Protein AF-A0A8H4TWW9-F1 (afdb_monomer_lite)

Structure (mmCIF, N/CA/C/O backbone):
data_AF-A0A8H4TWW9-F1
#
_entry.id   AF-A0A8H4TWW9-F1
#
loop_
_atom_site.group_PDB
_atom_site.id
_atom_site.type_symbol
_atom_site.label_atom_id
_atom_site.label_alt_id
_atom_site.label_comp_id
_atom_site.label_asym_id
_atom_site.label_entity_id
_atom_site.label_seq_id
_atom_site.pdbx_PDB_ins_code
_atom_site.Cartn_x
_atom_site.Cartn_y
_atom_site.Cartn_z
_atom_site.occupancy
_atom_site.B_iso_or_equiv
_atom_site.auth_seq_id
_atom_site.auth_comp_id
_atom_site.auth_asym_id
_atom_site.auth_atom_id
_atom_site.pdbx_PDB_model_num
ATOM 1 N N . MET A 1 1 ? -15.667 65.115 27.773 1.00 37.81 1 MET A N 1
ATOM 2 C CA . MET A 1 1 ? -16.663 64.135 28.260 1.00 37.81 1 MET A CA 1
ATOM 3 C C . MET A 1 1 ? -17.029 63.238 27.092 1.00 37.81 1 MET A C 1
ATOM 5 O O . MET A 1 1 ? -17.475 63.732 26.067 1.00 37.81 1 MET A O 1
ATOM 9 N N . SER A 1 2 ? -16.652 61.969 27.194 1.00 32.53 2 SER A N 1
ATOM 10 C CA . SER A 1 2 ? -16.483 61.002 26.107 1.00 32.53 2 SER A CA 1
ATOM 11 C C . SER A 1 2 ? -17.810 60.476 25.543 1.00 32.53 2 SER A C 1
ATOM 13 O O . SER A 1 2 ? -18.618 59.887 26.257 1.00 32.53 2 SER A O 1
ATOM 15 N N . ASN A 1 3 ? -17.995 60.659 24.232 1.00 39.50 3 ASN A N 1
ATOM 16 C CA . ASN A 1 3 ? -19.036 60.031 23.419 1.00 39.50 3 ASN A CA 1
ATOM 17 C C . ASN A 1 3 ? -18.774 58.519 23.296 1.00 39.50 3 ASN A C 1
ATOM 19 O O . ASN A 1 3 ? -17.893 58.107 22.544 1.00 39.50 3 ASN A O 1
ATOM 23 N N . LEU A 1 4 ? -19.551 57.698 24.005 1.00 44.75 4 LEU A N 1
ATOM 24 C CA . LEU A 1 4 ? -19.655 56.255 23.760 1.00 44.75 4 LEU A CA 1
ATOM 25 C C . LEU A 1 4 ? -20.816 55.971 22.781 1.00 44.75 4 LEU A C 1
ATOM 27 O O . LEU A 1 4 ? -21.868 56.611 22.877 1.00 44.75 4 LEU A O 1
ATOM 31 N N . PRO A 1 5 ? -20.656 55.033 21.830 1.00 41.31 5 PRO A N 1
ATOM 32 C CA . PRO A 1 5 ? -21.636 54.780 20.777 1.00 41.31 5 PRO A CA 1
ATOM 33 C C . PRO A 1 5 ? -22.934 54.176 21.338 1.00 41.31 5 PRO A C 1
ATOM 35 O O . PRO A 1 5 ? -22.912 53.215 22.105 1.00 41.31 5 PRO A O 1
ATOM 38 N N . ARG A 1 6 ? -24.090 54.725 20.928 1.00 48.50 6 ARG A N 1
ATOM 39 C CA . ARG A 1 6 ? -25.425 54.210 21.289 1.00 48.50 6 ARG A CA 1
ATOM 40 C C . ARG A 1 6 ? -25.604 52.770 20.770 1.00 48.50 6 ARG A C 1
ATOM 42 O O . ARG A 1 6 ? -25.535 52.573 19.556 1.00 48.50 6 ARG A O 1
ATOM 49 N N . PRO A 1 7 ? -25.912 51.767 21.614 1.00 51.81 7 PRO A N 1
ATOM 50 C CA . PRO A 1 7 ? -26.214 50.419 21.139 1.00 51.81 7 PRO A CA 1
ATOM 51 C C . PRO A 1 7 ? -27.572 50.389 20.417 1.00 51.81 7 PRO A C 1
ATOM 53 O O . PRO A 1 7 ? -28.636 50.527 21.016 1.00 51.81 7 PRO A O 1
ATOM 56 N N . ALA A 1 8 ? -27.541 50.196 19.098 1.00 57.44 8 ALA A N 1
ATOM 57 C CA . ALA A 1 8 ? -28.697 50.251 18.201 1.00 57.44 8 ALA A CA 1
ATOM 58 C C . ALA A 1 8 ? -29.571 48.976 18.214 1.00 57.44 8 ALA A C 1
ATOM 60 O O . ALA A 1 8 ? -29.912 48.439 17.158 1.00 57.44 8 ALA A O 1
ATOM 61 N N . ARG A 1 9 ? -29.942 48.441 19.387 1.00 70.06 9 ARG A N 1
ATOM 62 C CA . ARG A 1 9 ? -30.823 47.259 19.442 1.00 70.06 9 ARG A CA 1
ATOM 63 C C . ARG A 1 9 ? -31.893 47.335 20.522 1.00 70.06 9 ARG A C 1
ATOM 65 O O . ARG A 1 9 ? -31.628 47.601 21.686 1.00 70.06 9 ARG A O 1
ATOM 72 N N . SER A 1 10 ? -33.119 47.018 20.108 1.00 78.56 10 SER A N 1
ATOM 73 C CA . SER A 1 10 ? -34.258 46.818 21.001 1.00 78.56 10 SER A CA 1
ATOM 74 C C . SER A 1 10 ? -34.029 45.618 21.927 1.00 78.56 10 SER A C 1
ATOM 76 O O . SER A 1 10 ? -33.672 44.544 21.427 1.00 78.56 10 SER A O 1
ATOM 78 N N . CYS A 1 11 ? -34.304 45.762 23.226 1.00 84.50 11 CYS A N 1
ATOM 79 C CA . CYS A 1 11 ? -34.322 44.636 24.165 1.00 84.50 11 CYS A CA 1
ATOM 80 C C . CYS A 1 11 ? -35.403 43.604 23.793 1.00 84.50 11 CYS A C 1
ATOM 82 O O . CYS A 1 11 ? -36.313 43.884 23.000 1.00 84.50 11 CYS A O 1
ATOM 84 N N . ASN A 1 12 ? -35.306 42.405 24.364 1.00 83.69 12 ASN A N 1
ATOM 85 C CA . ASN A 1 12 ? -36.201 41.293 24.053 1.00 83.69 12 ASN A CA 1
ATOM 86 C C . ASN A 1 12 ? -37.667 41.608 24.373 1.00 83.69 12 ASN A C 1
ATOM 88 O O . ASN A 1 12 ? -38.538 41.288 23.566 1.00 83.69 12 ASN A O 1
ATOM 92 N N . GLU A 1 13 ? -37.947 42.301 25.479 1.00 82.81 13 GLU A N 1
ATOM 93 C CA . GLU A 1 13 ? -39.324 42.612 25.880 1.00 82.81 13 GLU A CA 1
ATOM 94 C C . GLU A 1 13 ? -39.973 43.661 24.963 1.00 82.81 13 GLU A C 1
ATOM 96 O O . GLU A 1 13 ? -41.089 43.455 24.478 1.00 82.81 13 GLU A O 1
ATOM 101 N N . CYS A 1 14 ? -39.258 44.739 24.617 1.00 86.06 14 CYS A N 1
ATOM 102 C CA . CYS A 1 14 ? -39.753 45.710 23.637 1.00 86.06 14 CYS A CA 1
ATOM 103 C C . CYS A 1 14 ? -39.922 45.077 22.248 1.00 86.06 14 CYS A C 1
ATOM 105 O O . CYS A 1 14 ? -40.888 45.383 21.553 1.00 86.06 14 CYS A O 1
ATOM 107 N N . ARG A 1 15 ? -39.038 44.148 21.850 1.00 82.56 15 ARG A N 1
ATOM 108 C CA . ARG A 1 15 ? -39.171 43.411 20.583 1.00 82.56 15 ARG A CA 1
ATOM 109 C C . ARG A 1 15 ? -40.388 42.483 20.589 1.00 82.56 15 ARG A C 1
ATOM 111 O O . ARG A 1 15 ? -41.137 42.476 19.617 1.00 82.56 15 ARG A O 1
ATOM 118 N N . ARG A 1 16 ? -40.615 41.748 21.682 1.00 82.00 16 ARG A N 1
ATOM 119 C CA . ARG A 1 16 ? -41.768 40.851 21.865 1.00 82.00 16 ARG A CA 1
ATOM 120 C C . ARG A 1 16 ? -43.089 41.612 21.796 1.00 82.00 16 ARG A C 1
ATOM 122 O O . ARG A 1 16 ? -44.025 41.148 21.153 1.00 82.00 16 ARG A O 1
ATOM 129 N N . ARG A 1 17 ? -43.147 42.801 22.403 1.00 80.69 17 ARG A N 1
ATOM 130 C CA . ARG A 1 17 ? -44.335 43.670 22.389 1.00 80.69 17 ARG A CA 1
ATOM 131 C C . ARG A 1 17 ? -44.429 44.599 21.175 1.00 80.69 17 ARG A C 1
ATOM 133 O O . ARG A 1 17 ? -45.405 45.331 21.068 1.00 80.69 17 ARG A O 1
ATOM 140 N N . LYS A 1 18 ? -43.442 44.575 20.269 1.00 84.56 18 LYS A N 1
ATOM 141 C CA . LYS A 1 18 ? -43.330 45.476 19.104 1.00 84.56 18 LYS A CA 1
ATOM 142 C C . LYS A 1 18 ? -43.376 46.971 19.479 1.00 84.56 18 LYS A C 1
ATOM 144 O O . LYS A 1 18 ? -43.937 47.783 18.752 1.00 84.56 18 LYS A O 1
ATOM 149 N N . LEU A 1 19 ? -42.770 47.337 20.609 1.00 82.75 19 LEU A N 1
ATOM 150 C CA . LEU A 1 19 ? -42.667 48.716 21.095 1.00 82.75 19 LEU A CA 1
ATOM 151 C C . LEU A 1 19 ? -41.287 49.313 20.784 1.00 82.75 19 LEU A C 1
ATOM 153 O O . LEU A 1 19 ? -40.282 48.600 20.700 1.00 82.75 19 LEU A O 1
ATOM 157 N N . ARG A 1 20 ? -41.218 50.644 20.648 1.00 80.25 20 ARG A N 1
ATOM 158 C CA . ARG A 1 20 ? -39.950 51.356 20.433 1.00 80.25 20 ARG A CA 1
ATOM 159 C C . ARG A 1 20 ? -39.098 51.297 21.704 1.00 80.25 20 ARG A C 1
ATOM 161 O O . ARG A 1 20 ? -39.551 51.671 22.780 1.00 80.25 20 ARG A O 1
ATOM 168 N N . CYS A 1 21 ? -37.858 50.838 21.565 1.00 84.94 21 CYS A N 1
ATOM 169 C CA . CYS A 1 21 ? -36.893 50.749 22.657 1.00 84.94 21 CYS A CA 1
ATOM 170 C C . CYS A 1 21 ? -35.901 51.911 22.568 1.00 84.94 21 CYS A C 1
ATOM 172 O O . CYS A 1 21 ? -35.293 52.121 21.522 1.00 84.94 21 CYS A O 1
ATOM 174 N N . ASP A 1 22 ? -35.726 52.631 23.668 1.00 85.12 22 ASP A N 1
ATOM 175 C CA . ASP A 1 22 ? -34.774 53.734 23.839 1.00 85.12 22 ASP A CA 1
ATOM 176 C C . ASP A 1 22 ? -33.351 53.262 24.190 1.00 85.12 22 ASP A C 1
ATOM 178 O O . ASP A 1 22 ? -32.423 54.062 24.164 1.00 85.12 22 ASP A O 1
ATOM 182 N N . ALA A 1 23 ? -33.176 51.963 24.464 1.00 77.81 23 ALA A N 1
ATOM 183 C CA . ALA A 1 23 ? -31.882 51.281 24.620 1.00 77.81 23 ALA A CA 1
ATOM 184 C C . ALA A 1 23 ? -30.936 51.891 25.680 1.00 77.81 23 ALA A C 1
ATOM 186 O O . ALA A 1 23 ? -29.719 51.720 25.599 1.00 77.81 23 ALA A O 1
ATOM 187 N N . GLN A 1 24 ? -31.491 52.570 26.690 1.00 80.62 24 GLN A N 1
ATOM 188 C CA . GLN A 1 24 ? -30.743 53.025 27.863 1.00 80.62 24 GLN A CA 1
ATOM 189 C C . GLN A 1 24 ? -30.264 51.832 28.709 1.00 80.62 24 GLN A C 1
ATOM 191 O O . GLN A 1 24 ? -30.960 50.818 28.812 1.00 80.62 24 GLN A O 1
ATOM 196 N N . GLN A 1 25 ? -29.075 51.954 29.309 1.00 74.75 25 GLN A N 1
ATOM 197 C CA . GLN A 1 25 ? -28.532 50.972 30.254 1.00 74.75 25 GLN A CA 1
ATOM 198 C C . GLN A 1 25 ? -28.697 51.469 31.698 1.00 74.75 25 GLN A C 1
ATOM 200 O O . GLN A 1 25 ? -28.508 52.662 31.934 1.00 74.75 25 GLN A O 1
ATOM 205 N N . PRO A 1 26 ? -29.022 50.591 32.670 1.00 71.06 26 PRO A N 1
ATOM 206 C CA . PRO A 1 26 ? -29.139 49.127 32.568 1.00 71.06 26 PRO A CA 1
ATOM 207 C C . PRO A 1 26 ? -30.509 48.607 32.084 1.00 71.06 26 PRO A C 1
ATOM 209 O O . PRO A 1 26 ? -30.605 47.455 31.669 1.00 71.06 26 PRO A O 1
ATOM 212 N N . LYS A 1 27 ? -31.574 49.421 32.116 1.00 84.88 27 LYS A N 1
ATOM 213 C CA . LYS A 1 27 ? -32.908 49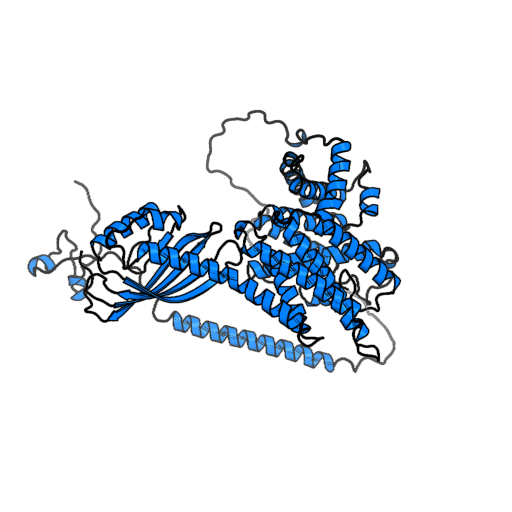.069 31.593 1.00 84.88 27 LYS A CA 1
ATOM 214 C C . LYS A 1 27 ? -33.437 50.198 30.709 1.00 84.88 27 LYS A C 1
ATOM 216 O O . LYS A 1 27 ? -33.241 51.366 31.019 1.00 84.88 27 LYS A O 1
ATOM 221 N N . CYS A 1 28 ? -34.167 49.850 29.651 1.00 88.81 28 CYS A N 1
ATOM 222 C CA . CYS A 1 28 ? -34.851 50.833 28.812 1.00 88.81 28 CYS A CA 1
ATOM 223 C C . CYS A 1 28 ? -36.038 51.470 29.571 1.00 88.81 28 CYS A C 1
ATOM 225 O O . CYS A 1 28 ? -36.635 50.821 30.439 1.00 88.81 28 CYS A O 1
ATOM 227 N N . SER A 1 29 ? -36.433 52.702 29.230 1.00 86.88 29 SER A N 1
ATOM 228 C CA . SER A 1 29 ? -37.456 53.473 29.965 1.00 86.88 29 SER A CA 1
ATOM 229 C C . SER A 1 29 ? -38.801 52.749 30.091 1.00 86.88 29 SER A C 1
ATOM 231 O O . SER A 1 29 ? -39.558 52.957 31.042 1.00 86.88 29 SER A O 1
ATOM 233 N N . PHE A 1 30 ? -39.152 51.911 29.112 1.00 87.31 30 PHE A N 1
ATOM 234 C CA . PHE A 1 30 ? -40.373 51.105 29.167 1.00 87.31 30 PHE A CA 1
ATOM 235 C C . PHE A 1 30 ? -40.245 49.939 30.153 1.00 87.31 30 PHE A C 1
ATOM 237 O O . PHE A 1 30 ? -41.119 49.750 31.001 1.00 87.31 30 PHE A O 1
ATOM 244 N N . CYS A 1 31 ? -39.150 49.179 30.077 1.00 87.38 31 CYS A N 1
ATOM 245 C CA . CYS A 1 31 ? -38.924 48.035 30.960 1.00 87.38 31 CYS A CA 1
ATOM 246 C C . CYS A 1 31 ? -38.692 48.473 32.410 1.00 87.38 31 CYS A C 1
ATOM 248 O O . CYS A 1 31 ? -39.091 47.764 33.327 1.00 87.38 31 CYS A O 1
ATOM 250 N N . GLN A 1 32 ? -38.116 49.659 32.633 1.00 88.88 32 GLN A N 1
ATOM 251 C CA . GLN A 1 32 ? -37.983 50.231 33.971 1.00 88.88 32 GLN A CA 1
ATOM 252 C C . GLN A 1 32 ? -39.350 50.554 34.586 1.00 88.88 32 GLN A C 1
ATOM 254 O O . GLN A 1 32 ? -39.631 50.125 35.700 1.00 88.88 32 GLN A O 1
ATOM 259 N N . ARG A 1 33 ? -40.231 51.246 33.849 1.00 86.88 33 ARG A N 1
ATOM 260 C CA . ARG A 1 33 ? -41.569 51.622 34.345 1.00 86.88 33 ARG A CA 1
ATOM 261 C C . ARG A 1 33 ? -42.488 50.430 34.584 1.00 86.88 33 ARG A C 1
ATOM 263 O O . ARG A 1 33 ? -43.298 50.454 35.497 1.00 86.88 33 ARG A O 1
ATOM 270 N N . THR A 1 34 ? -42.365 49.395 33.763 1.00 85.06 34 THR A N 1
ATOM 271 C CA . THR A 1 34 ? -43.184 48.177 33.874 1.00 85.06 34 THR A CA 1
ATOM 272 C C . THR A 1 34 ? -42.561 47.114 34.778 1.00 85.06 34 THR A C 1
ATOM 274 O O . THR A 1 34 ? -43.113 46.026 34.903 1.00 85.06 34 THR A O 1
ATOM 277 N N . ASN A 1 35 ? -41.409 47.421 35.385 1.00 83.12 35 ASN A N 1
ATOM 278 C CA . ASN A 1 35 ? -40.573 46.498 36.150 1.00 83.12 35 ASN A CA 1
ATOM 279 C C . ASN A 1 35 ? -40.316 45.152 35.437 1.00 83.12 35 ASN A C 1
ATOM 281 O O . ASN A 1 35 ? -40.218 44.101 36.065 1.00 83.12 35 ASN A O 1
ATOM 285 N N . ALA A 1 36 ? -40.207 45.183 34.107 1.00 82.81 36 ALA A N 1
ATOM 286 C CA . ALA A 1 36 ? -39.948 44.008 33.288 1.00 82.81 36 ALA A CA 1
ATOM 287 C C . ALA A 1 36 ? -38.431 43.744 33.151 1.00 82.81 36 ALA A C 1
ATOM 289 O O . ALA A 1 36 ? -37.628 44.691 33.166 1.00 82.81 36 ALA A O 1
ATOM 290 N N . PRO A 1 37 ? -38.004 42.476 32.997 1.00 81.62 37 PRO A N 1
ATOM 291 C CA . PRO A 1 37 ? -36.606 42.140 32.736 1.00 81.62 37 PRO A CA 1
ATOM 292 C C . PRO A 1 37 ? -36.176 42.663 31.355 1.00 81.62 37 PRO A C 1
ATOM 294 O O . PRO A 1 37 ? -36.792 42.365 30.332 1.00 81.62 37 PRO A O 1
ATOM 297 N N . CYS A 1 38 ? -35.120 43.481 31.323 1.00 82.31 38 CYS A N 1
ATOM 298 C CA . CYS A 1 38 ? -34.645 44.166 30.119 1.00 82.31 38 CYS A CA 1
ATOM 299 C C . CYS A 1 38 ? -33.350 43.530 29.602 1.00 82.31 38 CYS A C 1
ATOM 301 O O . CYS A 1 38 ? -32.273 44.102 29.742 1.00 82.31 38 CYS A O 1
ATOM 303 N N . GLU A 1 39 ? -33.452 42.352 28.991 1.00 81.88 39 GLU A N 1
ATOM 304 C CA . GLU A 1 39 ? -32.292 41.647 28.435 1.00 81.88 39 GLU A CA 1
ATOM 305 C C . GLU A 1 39 ? -32.118 41.916 26.935 1.00 81.88 39 GLU A C 1
ATOM 307 O O . GLU A 1 39 ? -33.077 41.890 26.152 1.00 81.88 39 GLU A O 1
ATOM 312 N N . ALA A 1 40 ? -30.876 42.159 26.519 1.00 70.75 40 ALA A N 1
ATOM 313 C CA . ALA A 1 40 ? -30.471 42.207 25.119 1.00 70.75 40 ALA A CA 1
ATOM 314 C C . ALA A 1 40 ? -29.706 40.916 24.784 1.00 70.75 40 ALA A C 1
ATOM 316 O O . ALA A 1 40 ? -28.576 40.742 25.228 1.00 70.75 40 ALA A O 1
ATOM 317 N N . SER A 1 41 ? -30.301 39.996 24.016 1.00 62.12 41 SER A N 1
ATOM 318 C CA . SER A 1 41 ? -29.610 38.743 23.667 1.00 62.12 41 SER A CA 1
ATOM 319 C C . SER A 1 41 ? -28.447 38.965 22.682 1.00 62.12 41 SER A C 1
ATOM 321 O O . SER A 1 41 ? -28.645 39.646 21.663 1.00 62.12 41 SER A O 1
ATOM 323 N N . PRO A 1 42 ? -27.274 38.332 22.898 1.00 54.91 42 PRO A N 1
ATOM 324 C CA . PRO A 1 42 ? -26.260 38.172 21.860 1.00 54.91 42 PRO A CA 1
ATOM 325 C C . PRO A 1 42 ? -26.767 37.218 20.765 1.00 54.91 42 PRO A C 1
ATOM 327 O O . PRO A 1 42 ? -27.598 36.340 20.999 1.00 54.91 42 PRO A O 1
ATOM 330 N N . ALA A 1 43 ? -26.334 37.438 19.524 1.00 52.12 43 ALA A N 1
ATOM 331 C CA . ALA A 1 43 ? -26.858 36.726 18.361 1.00 52.12 43 ALA A CA 1
ATOM 332 C C . ALA A 1 43 ? -26.394 35.256 18.334 1.00 52.12 43 ALA A C 1
ATOM 334 O O . ALA A 1 43 ? -25.254 34.977 17.980 1.00 52.12 43 ALA A O 1
ATOM 335 N N . GLY A 1 44 ? -27.288 34.312 18.639 1.00 51.03 44 GLY A N 1
ATOM 336 C CA . GLY A 1 44 ? -27.085 32.897 18.309 1.00 51.03 44 GLY A CA 1
ATOM 337 C C . GLY A 1 44 ? -27.126 32.671 16.791 1.00 51.03 44 GLY A C 1
ATOM 338 O O . GLY A 1 44 ? -27.971 33.249 16.096 1.00 51.03 44 GLY A O 1
ATOM 339 N N . LYS A 1 45 ? -26.208 31.848 16.263 1.00 47.03 45 LYS A N 1
ATOM 340 C CA . LYS A 1 45 ? -26.161 31.453 14.844 1.00 47.03 45 LYS A CA 1
ATOM 341 C C . LYS A 1 45 ? -27.460 30.715 14.489 1.00 47.03 45 LYS A C 1
ATOM 343 O O . LYS A 1 45 ? -27.781 29.690 15.079 1.00 47.03 45 LYS A O 1
ATOM 348 N N . ARG A 1 46 ? -28.238 31.266 13.553 1.00 47.69 46 ARG A N 1
ATOM 349 C CA . ARG A 1 46 ? -29.478 30.646 13.060 1.00 47.69 46 ARG A CA 1
ATOM 350 C C . ARG A 1 46 ? -29.121 29.370 12.293 1.00 47.69 46 ARG A C 1
ATOM 352 O O . ARG A 1 46 ? -28.236 29.420 11.444 1.00 47.69 46 ARG A O 1
ATOM 359 N N . GLY A 1 47 ? -29.830 28.273 12.559 1.00 57.56 47 GLY A N 1
ATOM 360 C CA . GLY A 1 47 ? -29.755 27.064 11.735 1.00 57.56 47 GLY A CA 1
ATOM 361 C C . GLY A 1 47 ? -30.101 27.339 10.259 1.00 57.56 47 GLY A C 1
ATOM 362 O O . GLY A 1 47 ? -30.624 28.417 9.940 1.00 57.56 47 GLY A O 1
ATOM 363 N N . PRO A 1 48 ? -29.808 26.391 9.347 1.00 53.88 48 PRO A N 1
ATOM 364 C CA . PRO A 1 48 ? -29.986 26.580 7.909 1.00 53.88 48 PRO A CA 1
ATOM 365 C C . PRO A 1 48 ? -31.412 27.030 7.573 1.00 53.88 48 PRO A C 1
ATOM 367 O O . PRO A 1 48 ? -32.389 26.535 8.140 1.00 53.88 48 PRO A O 1
ATOM 370 N N . LYS A 1 49 ? -31.544 28.002 6.660 1.00 60.69 49 LYS A N 1
ATOM 371 C CA . LYS A 1 49 ? -32.845 28.579 6.289 1.00 60.69 49 LYS A CA 1
ATOM 372 C C . LYS A 1 49 ? -33.802 27.475 5.811 1.00 60.69 49 LYS A C 1
ATOM 374 O O . LYS A 1 49 ? -33.426 26.645 4.980 1.00 60.69 49 LYS A O 1
ATOM 379 N N . ARG A 1 50 ? -35.055 27.506 6.293 1.00 50.75 50 ARG A N 1
ATOM 380 C CA . ARG A 1 50 ? -36.162 26.691 5.754 1.00 50.75 50 ARG A CA 1
ATOM 381 C C . ARG A 1 50 ? -36.179 26.845 4.229 1.00 50.75 50 ARG A C 1
ATOM 383 O O . ARG A 1 50 ? -36.310 27.961 3.737 1.00 50.75 50 ARG A O 1
ATOM 390 N N . GLY A 1 51 ? -35.985 25.738 3.515 1.00 63.25 51 GLY A N 1
ATOM 391 C CA . GLY A 1 51 ? -35.862 25.697 2.054 1.00 63.25 51 GLY A CA 1
ATOM 392 C C . GLY A 1 51 ? -34.537 25.121 1.547 1.00 63.25 51 GLY A C 1
ATOM 393 O O . GLY A 1 51 ? -34.509 24.612 0.434 1.00 63.25 51 GLY A O 1
ATOM 394 N N . HIS A 1 52 ? -33.469 25.101 2.357 1.00 71.31 52 HIS A N 1
ATOM 395 C CA . HIS A 1 52 ? -32.183 24.522 1.937 1.00 71.31 52 HIS A CA 1
ATOM 396 C C . HIS A 1 52 ? -32.279 23.015 1.650 1.00 71.31 52 HIS A C 1
ATOM 398 O O . HIS A 1 52 ? -31.722 22.540 0.669 1.00 71.31 52 HIS A O 1
ATOM 404 N N . LEU A 1 53 ? -33.071 22.284 2.443 1.00 70.12 53 LEU A N 1
ATOM 405 C CA . LEU A 1 53 ? -33.349 20.867 2.194 1.00 70.12 53 LEU A CA 1
ATOM 406 C C . LEU A 1 53 ? -34.115 20.641 0.883 1.00 70.12 53 LEU A C 1
ATOM 408 O O . LEU A 1 53 ? -33.814 19.695 0.167 1.00 70.12 53 LEU A O 1
ATOM 412 N N . ASN A 1 54 ? -35.050 21.528 0.529 1.00 73.56 54 ASN A N 1
ATOM 413 C CA . ASN A 1 54 ? -35.780 21.426 -0.739 1.00 73.56 54 ASN A CA 1
ATOM 414 C C . ASN A 1 54 ? -34.892 21.810 -1.932 1.00 73.56 54 ASN A C 1
ATOM 416 O O . ASN A 1 54 ? -34.968 21.172 -2.973 1.00 73.56 54 ASN A O 1
ATOM 420 N N . ALA A 1 55 ? -34.006 22.798 -1.769 1.00 75.50 55 ALA A N 1
ATOM 421 C CA . ALA A 1 55 ? -33.017 23.152 -2.786 1.00 75.50 55 ALA A CA 1
ATOM 422 C C . ALA A 1 55 ? -32.016 22.012 -3.032 1.00 75.50 55 ALA A C 1
ATOM 424 O O . ALA A 1 55 ? -31.672 21.740 -4.179 1.00 75.50 55 ALA A O 1
ATOM 425 N N . LEU A 1 56 ? -31.589 21.317 -1.971 1.00 73.00 56 LEU A N 1
ATOM 426 C CA . LEU A 1 56 ? -30.758 20.118 -2.085 1.00 73.00 56 LEU A CA 1
ATOM 427 C C . LEU A 1 56 ? -31.503 18.986 -2.794 1.00 73.00 56 LEU A C 1
ATOM 429 O O . LEU A 1 56 ? -30.937 18.380 -3.695 1.00 73.00 56 LEU A O 1
ATOM 433 N N . ARG A 1 57 ? -32.777 18.753 -2.453 1.00 77.88 57 ARG A N 1
ATOM 434 C CA . ARG A 1 57 ? -33.605 17.722 -3.094 1.00 77.88 57 ARG A CA 1
ATOM 435 C C . ARG A 1 57 ? -33.768 17.968 -4.595 1.00 77.88 57 ARG A C 1
ATOM 437 O O . ARG A 1 57 ? -33.512 17.067 -5.378 1.00 77.88 57 ARG A O 1
ATOM 444 N N . ASN A 1 58 ? -34.078 19.204 -4.990 1.00 83.75 58 ASN A N 1
ATOM 445 C CA . ASN A 1 58 ? -34.212 19.577 -6.401 1.00 83.75 58 ASN A CA 1
ATOM 446 C C . ASN A 1 58 ? -32.891 19.439 -7.170 1.00 83.75 58 ASN A C 1
ATOM 448 O O . ASN A 1 58 ? -32.889 19.052 -8.335 1.00 83.75 58 ASN A O 1
ATOM 452 N N . ARG A 1 59 ? -31.761 19.748 -6.523 1.00 86.12 59 ARG A N 1
ATOM 453 C CA . ARG A 1 59 ? -30.435 19.602 -7.135 1.00 86.12 59 ARG A CA 1
ATOM 454 C C . ARG A 1 59 ? -30.043 18.135 -7.311 1.00 86.12 59 ARG A C 1
ATOM 456 O O . ARG A 1 59 ? -29.350 17.817 -8.269 1.00 86.12 59 ARG A O 1
ATOM 463 N N . LEU A 1 60 ? -30.505 17.264 -6.415 1.00 86.50 60 LEU A N 1
ATOM 464 C CA . LEU A 1 60 ? -30.335 15.817 -6.521 1.00 86.50 60 LEU A CA 1
ATOM 465 C C . LEU A 1 60 ? -31.108 15.271 -7.728 1.00 86.50 60 LEU A C 1
ATOM 467 O O . LEU A 1 60 ? -30.510 14.618 -8.573 1.00 86.50 60 LEU A O 1
ATOM 471 N N . THR A 1 61 ? -32.375 15.663 -7.883 1.00 86.69 61 THR A N 1
ATOM 472 C CA . THR A 1 61 ? -33.205 15.274 -9.037 1.00 86.69 61 THR A CA 1
ATOM 473 C C . THR A 1 61 ? -32.616 15.752 -10.370 1.00 86.69 61 THR A C 1
ATOM 475 O O . THR A 1 61 ? -32.552 14.984 -11.322 1.00 86.69 61 THR A O 1
ATOM 478 N N . GLN A 1 62 ? -32.100 16.987 -10.440 1.00 85.81 62 GLN A N 1
ATOM 479 C CA . GLN A 1 62 ? -31.414 17.480 -11.646 1.00 85.81 62 GLN A CA 1
ATOM 480 C C . GLN A 1 62 ? -30.151 16.681 -11.993 1.00 85.81 62 GLN A C 1
ATOM 482 O O . GLN A 1 62 ? -29.842 16.487 -13.170 1.00 85.81 62 GLN A O 1
ATOM 487 N N . LEU A 1 63 ? -29.392 16.250 -10.982 1.00 84.56 63 LEU A N 1
ATOM 488 C CA . LEU A 1 63 ? -28.196 15.436 -11.191 1.00 84.56 63 LEU A CA 1
ATOM 489 C C . LEU A 1 63 ? -28.563 14.032 -11.674 1.00 84.56 63 LEU A C 1
ATOM 491 O O . LEU A 1 63 ? -27.932 13.545 -12.608 1.00 84.56 63 LEU A O 1
ATOM 495 N N . GLU A 1 64 ? -29.599 13.425 -11.097 1.00 87.19 64 GLU A N 1
ATOM 496 C CA . GLU A 1 64 ? -30.130 12.128 -11.527 1.00 87.19 64 GLU A CA 1
ATOM 497 C C . GLU A 1 64 ? -30.605 12.174 -12.990 1.00 87.19 64 GLU A C 1
ATOM 499 O O . GLU A 1 64 ? -30.180 11.342 -13.789 1.00 87.19 64 GLU A O 1
ATOM 504 N N . GLU A 1 65 ? -31.370 13.196 -13.394 1.00 87.31 65 GLU A N 1
ATOM 505 C CA . GLU A 1 65 ? -31.792 13.379 -14.796 1.00 87.31 65 GLU A CA 1
ATOM 506 C C . GLU A 1 65 ? -30.611 13.610 -15.751 1.00 87.31 65 GLU A C 1
ATOM 508 O O . GLU A 1 65 ? -30.600 13.111 -16.877 1.00 87.31 65 GLU A O 1
ATOM 513 N N . THR A 1 66 ? -29.590 14.357 -15.324 1.00 86.31 66 THR A N 1
ATOM 514 C CA . THR A 1 66 ? -28.402 14.605 -16.158 1.00 86.31 66 THR A CA 1
ATOM 515 C C . THR A 1 66 ? -27.593 13.326 -16.370 1.00 86.31 66 THR A C 1
ATOM 517 O O . THR A 1 66 ? -27.079 13.100 -17.466 1.00 86.31 66 THR A O 1
ATOM 520 N N . LEU A 1 67 ? -27.477 12.489 -15.337 1.00 81.69 67 LEU A N 1
ATOM 521 C CA . LEU A 1 67 ? -26.789 11.204 -15.426 1.00 81.69 67 LEU A CA 1
ATOM 522 C C . LEU A 1 67 ? -27.565 10.215 -16.294 1.00 81.69 67 LEU A C 1
ATOM 524 O O . LEU A 1 67 ? -26.954 9.573 -17.144 1.00 81.69 67 LEU A O 1
ATOM 528 N N . GLN A 1 68 ? -28.893 10.165 -16.161 1.00 83.31 68 GLN A N 1
ATOM 529 C CA . GLN A 1 68 ? -29.735 9.322 -17.008 1.00 83.31 68 GLN A CA 1
ATOM 530 C C . GLN A 1 68 ? -29.631 9.726 -18.485 1.00 83.31 68 GLN A C 1
ATOM 532 O O . GLN A 1 68 ? -29.421 8.879 -19.344 1.00 83.31 68 GLN A O 1
ATOM 537 N N . ASN A 1 69 ? -29.653 11.028 -18.787 1.00 82.62 69 ASN A N 1
ATOM 538 C CA . ASN A 1 69 ? -29.482 11.512 -20.159 1.00 82.62 69 ASN A CA 1
ATOM 539 C C . ASN A 1 69 ? -28.101 11.181 -20.747 1.00 82.62 69 ASN A C 1
ATOM 541 O O . ASN A 1 69 ? -27.999 10.921 -21.945 1.00 82.62 69 ASN A O 1
ATOM 545 N N . ARG A 1 70 ? -27.035 11.186 -19.929 1.00 80.06 70 ARG A N 1
ATOM 546 C CA . ARG A 1 70 ? -25.706 10.740 -20.380 1.00 80.06 70 ARG A CA 1
ATOM 547 C C . ARG A 1 70 ? -25.696 9.244 -20.668 1.00 80.06 70 ARG A C 1
ATOM 549 O O . ARG A 1 70 ? -25.224 8.855 -21.731 1.00 80.06 70 ARG A O 1
ATOM 556 N N . TYR A 1 71 ? -26.293 8.447 -19.788 1.00 73.69 71 TYR A N 1
ATOM 557 C CA . TYR A 1 71 ? -26.429 7.005 -19.970 1.00 73.69 71 TYR A CA 1
ATOM 558 C C . TYR A 1 71 ? -27.198 6.658 -21.261 1.00 73.69 71 TYR A C 1
ATOM 560 O O . TYR A 1 71 ? -26.719 5.884 -22.089 1.00 73.69 71 TYR A O 1
ATOM 568 N N . ASP A 1 72 ? -28.321 7.334 -21.515 1.00 75.50 72 ASP A N 1
ATOM 569 C CA . ASP A 1 72 ? -29.132 7.149 -22.728 1.00 75.50 72 ASP A CA 1
ATOM 570 C C . ASP A 1 72 ? -28.438 7.682 -24.003 1.00 75.50 72 ASP A C 1
ATOM 572 O O . ASP A 1 72 ? -28.774 7.288 -25.125 1.00 75.50 72 ASP A O 1
ATOM 576 N N . SER A 1 73 ? -27.491 8.621 -23.869 1.00 71.00 73 SER A N 1
ATOM 577 C CA . SER A 1 73 ? -26.660 9.101 -24.984 1.00 71.00 73 SER A CA 1
ATOM 578 C C . SER A 1 73 ? -25.504 8.149 -25.305 1.00 71.00 73 SER A C 1
ATOM 580 O O . SER A 1 73 ? -25.186 7.955 -26.477 1.00 71.00 73 SER A O 1
ATOM 582 N N . GLU A 1 74 ? -24.932 7.497 -24.290 1.00 71.38 74 GLU A N 1
ATOM 583 C CA . GLU A 1 74 ? -23.889 6.478 -24.444 1.00 71.38 74 GLU A CA 1
ATOM 584 C C . GLU A 1 74 ? -24.450 5.193 -25.074 1.00 71.38 74 GLU A C 1
ATOM 586 O O . GLU A 1 74 ? -23.814 4.632 -25.967 1.00 71.38 74 GLU A O 1
ATOM 591 N N . GLN A 1 75 ? -25.678 4.786 -24.721 1.00 67.25 75 GLN A N 1
ATOM 592 C CA . GLN A 1 75 ? -26.359 3.660 -25.379 1.00 67.25 75 GLN A CA 1
ATOM 593 C C . GLN A 1 75 ? -26.685 3.937 -26.857 1.00 67.25 75 GLN A C 1
ATOM 595 O O . GLN A 1 75 ? -26.452 3.082 -27.711 1.00 67.25 75 GLN A O 1
ATOM 600 N N . ARG A 1 76 ? -27.135 5.153 -27.206 1.00 66.00 76 ARG A N 1
ATOM 601 C CA . ARG A 1 76 ? -27.422 5.520 -28.610 1.00 66.00 76 ARG A CA 1
ATOM 602 C C . ARG A 1 76 ? -26.175 5.576 -29.499 1.00 66.00 76 ARG A C 1
ATOM 604 O O . ARG A 1 76 ? -26.256 5.271 -30.688 1.00 66.00 76 ARG A O 1
ATOM 611 N N . LEU A 1 77 ? -25.015 5.931 -28.942 1.00 60.31 77 LEU A N 1
ATOM 612 C CA . LEU A 1 77 ? -23.738 5.900 -29.668 1.00 60.31 77 LEU A CA 1
ATOM 613 C C . LEU A 1 77 ? -23.259 4.465 -29.951 1.00 60.31 77 LEU A C 1
ATOM 615 O O . LEU A 1 77 ? -22.589 4.238 -30.959 1.00 60.31 77 LEU A O 1
ATOM 619 N N . GLN A 1 78 ? -23.631 3.494 -29.111 1.00 54.38 78 GLN A N 1
ATOM 620 C CA . GLN A 1 78 ? -23.352 2.074 -29.345 1.00 54.38 78 GLN A CA 1
ATOM 621 C C . GLN A 1 78 ? -24.274 1.478 -30.420 1.00 54.38 78 GLN A C 1
ATOM 623 O O . GLN A 1 78 ? -23.790 0.745 -31.282 1.00 54.38 78 GLN A O 1
ATOM 628 N N . GLU A 1 79 ? -25.553 1.858 -30.468 1.00 49.25 79 GLU A N 1
ATOM 629 C CA . GLU A 1 79 ? -26.493 1.371 -31.494 1.00 49.25 79 GLU A CA 1
ATOM 630 C C . GLU A 1 79 ? -26.165 1.886 -32.912 1.00 49.25 79 GLU A C 1
ATOM 632 O O . GLU A 1 79 ? -26.222 1.117 -33.871 1.00 49.25 79 GLU A O 1
ATOM 637 N N . HIS A 1 80 ? -25.706 3.136 -33.073 1.00 49.12 80 HIS A N 1
ATOM 638 C CA . HIS A 1 80 ? -25.282 3.665 -34.385 1.00 49.12 80 HIS A CA 1
ATOM 639 C C . HIS A 1 80 ? -23.945 3.111 -34.911 1.00 49.12 80 HIS A C 1
ATOM 641 O O . HIS A 1 80 ? -23.652 3.239 -36.105 1.00 49.12 80 HIS A O 1
ATOM 647 N N . SER A 1 81 ? -23.148 2.452 -34.064 1.00 46.41 81 SER A N 1
ATOM 648 C CA . SER A 1 81 ? -21.901 1.800 -34.487 1.00 46.41 81 SER A CA 1
ATOM 649 C C . SER A 1 81 ? -22.131 0.478 -35.238 1.00 46.41 81 SER A C 1
ATOM 651 O O . SER A 1 81 ? -21.264 0.053 -36.001 1.00 46.41 81 SER A O 1
ATOM 653 N N . HIS A 1 82 ? -23.317 -0.129 -35.097 1.00 44.47 82 HIS A N 1
ATOM 654 C CA . HIS A 1 82 ? -23.668 -1.403 -35.734 1.00 44.47 82 HIS A CA 1
ATOM 655 C C . HIS A 1 82 ? -24.332 -1.272 -37.118 1.00 44.47 82 HIS A C 1
ATOM 657 O O . HIS A 1 82 ? -24.433 -2.270 -37.827 1.00 44.47 82 HIS A O 1
ATOM 663 N N . GLU A 1 83 ? -24.738 -0.070 -37.544 1.00 38.06 83 GLU A N 1
ATOM 664 C CA . GLU A 1 83 ? -25.449 0.131 -38.824 1.00 38.06 83 GLU A CA 1
ATOM 665 C C . GLU A 1 83 ? -24.561 0.739 -39.933 1.00 38.06 83 GLU A C 1
ATOM 667 O O . GLU A 1 83 ? -24.861 0.620 -41.120 1.00 38.06 83 GLU A O 1
ATOM 672 N N . SER A 1 84 ? -23.406 1.319 -39.581 1.00 39.66 84 SER A N 1
ATOM 673 C CA . SER A 1 84 ? -22.511 2.003 -40.539 1.00 39.66 84 SER A CA 1
ATOM 674 C C . SER A 1 84 ? -21.465 1.097 -41.213 1.00 39.66 84 SER A C 1
ATOM 676 O O . SER A 1 84 ? -20.627 1.583 -41.968 1.00 39.66 84 SER A O 1
ATOM 678 N N . THR A 1 85 ? -21.484 -0.220 -40.982 1.00 39.47 85 THR A N 1
ATOM 679 C CA . THR A 1 85 ? -20.472 -1.148 -41.532 1.00 39.47 85 THR A CA 1
ATOM 680 C C . THR A 1 85 ? -20.833 -1.740 -42.904 1.00 39.47 85 THR A C 1
ATOM 682 O O . THR A 1 85 ? -20.066 -2.545 -43.423 1.00 39.47 85 THR A O 1
ATOM 685 N N . HIS A 1 86 ? -21.960 -1.362 -43.525 1.00 38.22 86 HIS A N 1
ATOM 686 C CA . HIS A 1 86 ? -22.452 -2.055 -44.731 1.00 38.22 86 HIS A CA 1
ATOM 687 C C . HIS A 1 86 ? -22.550 -1.248 -46.034 1.00 38.22 86 HIS A C 1
ATOM 689 O O . HIS A 1 86 ? -22.986 -1.800 -47.044 1.00 38.22 86 HIS A O 1
ATOM 695 N N . ILE A 1 87 ? -22.100 0.008 -46.081 1.00 38.94 87 ILE A N 1
ATOM 696 C CA . ILE A 1 87 ? -22.084 0.787 -47.328 1.00 38.94 87 ILE A CA 1
ATOM 697 C C . ILE A 1 87 ? -20.752 1.519 -47.425 1.00 38.94 87 ILE A C 1
ATOM 699 O O . ILE A 1 87 ? -20.624 2.592 -46.862 1.00 38.94 87 ILE A O 1
ATOM 703 N N . LEU A 1 88 ? -19.758 0.911 -48.079 1.00 34.84 88 LEU A N 1
ATOM 704 C CA . LEU A 1 88 ? -18.663 1.563 -48.821 1.00 34.84 88 LEU A CA 1
ATOM 705 C C . LEU A 1 88 ? -17.773 0.461 -49.429 1.00 34.84 88 LEU A C 1
ATOM 707 O O . LEU A 1 88 ? -16.615 0.264 -49.072 1.00 34.84 88 LEU A O 1
ATOM 711 N N . ALA A 1 89 ? -18.354 -0.284 -50.366 1.00 36.09 89 ALA A N 1
ATOM 712 C CA . ALA A 1 89 ? -17.615 -0.972 -51.413 1.00 36.09 89 ALA A CA 1
ATOM 713 C C . ALA A 1 89 ? -18.275 -0.582 -52.741 1.00 36.09 89 ALA A C 1
ATOM 715 O O . ALA A 1 89 ? -19.502 -0.588 -52.824 1.00 36.09 89 ALA A O 1
ATOM 716 N N . SER A 1 90 ? -17.442 -0.245 -53.735 1.00 32.72 90 SER A N 1
ATOM 717 C CA . SER A 1 90 ? -17.786 0.294 -55.068 1.00 32.72 90 SER A CA 1
ATOM 718 C C . SER A 1 90 ? -18.056 1.816 -55.042 1.00 32.72 90 SER A C 1
ATOM 720 O O . SER A 1 90 ? -18.880 2.286 -54.276 1.00 32.72 90 SER A O 1
ATOM 722 N N . THR A 1 91 ? -17.423 2.690 -55.835 1.00 32.09 91 THR A N 1
ATOM 723 C CA . THR A 1 91 ? -16.913 2.539 -57.207 1.00 32.09 91 THR A CA 1
ATOM 724 C C . THR A 1 91 ? -15.960 3.698 -57.579 1.00 32.09 91 THR A C 1
ATOM 726 O O . THR A 1 91 ? -15.852 4.694 -56.872 1.00 32.09 91 THR A O 1
ATOM 729 N N . ASP A 1 92 ? -15.307 3.491 -58.716 1.00 30.27 92 ASP A N 1
ATOM 730 C CA . ASP A 1 92 ? -14.208 4.145 -59.437 1.00 30.27 92 ASP A CA 1
ATOM 731 C C . ASP A 1 92 ? -14.334 5.629 -59.893 1.00 30.27 92 ASP A C 1
ATOM 733 O O . ASP A 1 92 ? -15.413 6.098 -60.240 1.00 30.27 92 ASP A O 1
ATOM 737 N N . VAL A 1 93 ? -13.150 6.263 -60.021 1.00 31.78 93 VAL A N 1
ATOM 738 C CA . VAL A 1 93 ? -12.623 7.135 -61.113 1.00 31.78 93 VAL A CA 1
ATOM 739 C C . VAL A 1 93 ? -13.259 8.500 -61.503 1.00 31.78 93 VAL A C 1
ATOM 741 O O . VAL A 1 93 ? -14.381 8.585 -61.983 1.00 31.78 93 VAL A O 1
ATOM 744 N N . SER A 1 94 ? -12.378 9.527 -61.502 1.00 29.77 94 SER A N 1
ATOM 745 C CA . SER A 1 94 ? -12.216 10.687 -62.432 1.00 29.77 94 SER A CA 1
ATOM 746 C C . SER A 1 94 ? -12.251 12.113 -61.842 1.00 29.77 94 SER A C 1
ATOM 748 O O . SER A 1 94 ? -13.108 12.471 -61.049 1.00 29.77 94 SER A O 1
ATOM 750 N N . GLN A 1 95 ? -11.270 12.907 -62.300 1.00 27.47 95 GLN A N 1
ATOM 751 C CA . GLN A 1 95 ? -10.913 14.321 -62.036 1.00 27.47 95 GLN A CA 1
ATOM 752 C C . GLN A 1 95 ? -11.974 15.346 -62.556 1.00 27.47 95 GLN A C 1
ATOM 754 O O . GLN A 1 95 ? -12.999 14.876 -63.049 1.00 27.47 95 GLN A O 1
ATOM 759 N N . PRO A 1 96 ? -11.758 16.698 -62.636 1.00 34.84 96 PRO A N 1
ATOM 760 C CA . PRO A 1 96 ? -10.658 17.584 -62.186 1.00 34.84 96 PRO A CA 1
ATOM 761 C C . PRO A 1 96 ? -11.086 18.937 -61.529 1.00 34.84 96 PRO A C 1
ATOM 763 O O . PRO A 1 96 ? -12.258 19.271 -61.388 1.00 34.84 96 PRO A O 1
ATOM 766 N N . VAL A 1 97 ? -10.062 19.716 -61.153 1.00 35.72 97 VAL A N 1
ATOM 767 C CA . VAL A 1 97 ? -10.015 21.116 -60.663 1.00 35.72 97 VAL A CA 1
ATOM 768 C C . VAL A 1 97 ? -10.648 22.137 -61.636 1.00 35.72 97 VAL A C 1
ATOM 770 O O . VAL A 1 97 ? -10.590 21.926 -62.849 1.00 35.72 97 VAL A O 1
ATOM 773 N N . PRO A 1 98 ? -11.120 23.302 -61.140 1.00 27.91 98 PRO A N 1
ATOM 774 C CA . PRO A 1 98 ? -10.689 24.561 -61.761 1.00 27.91 98 PRO A CA 1
ATOM 775 C C . PRO A 1 98 ? -10.232 25.645 -60.761 1.00 27.91 98 PRO A C 1
ATOM 777 O O . PRO A 1 98 ? -10.661 25.705 -59.610 1.00 27.91 98 PRO A O 1
ATOM 780 N N . SER A 1 99 ? -9.328 26.485 -61.266 1.00 25.22 99 SER A N 1
ATOM 781 C CA . SER A 1 99 ? -8.597 27.585 -60.623 1.00 25.22 99 SER A CA 1
ATOM 782 C C . SER A 1 99 ? -9.242 28.967 -60.846 1.00 25.22 99 SER A C 1
ATOM 784 O O . SER A 1 99 ? -10.045 29.104 -61.766 1.00 25.22 99 SER A O 1
ATOM 786 N N . ALA A 1 100 ? -8.713 29.971 -60.113 1.00 30.14 100 ALA A N 1
ATOM 787 C CA . ALA A 1 100 ? -8.626 31.418 -60.435 1.00 30.14 100 ALA A CA 1
ATOM 788 C C . ALA A 1 100 ? -9.943 32.242 -60.383 1.00 30.14 100 ALA A C 1
ATOM 790 O O . ALA A 1 100 ? -10.998 31.727 -60.715 1.00 30.14 100 ALA A O 1
ATOM 791 N N . GLU A 1 101 ? -10.030 33.525 -60.002 1.00 27.38 101 GLU A N 1
ATOM 792 C CA . GLU A 1 101 ? -9.094 34.613 -59.652 1.00 27.38 101 GLU A CA 1
ATOM 793 C C . GLU A 1 101 ? -9.920 35.828 -59.126 1.00 27.38 101 GLU A C 1
ATOM 795 O O . GLU A 1 101 ? -11.113 35.934 -59.405 1.00 27.38 101 GLU A O 1
ATOM 800 N N . ASP A 1 102 ? -9.240 36.745 -58.421 1.00 27.22 102 ASP A N 1
ATOM 801 C CA . ASP A 1 102 ? -9.452 38.204 -58.289 1.00 27.22 102 ASP A CA 1
ATOM 802 C C . ASP A 1 102 ? -10.721 38.854 -57.689 1.00 27.22 102 ASP A C 1
ATOM 804 O O . ASP A 1 102 ? -11.818 38.815 -58.246 1.00 27.22 102 ASP A O 1
ATOM 808 N N . ARG A 1 103 ? -10.486 39.692 -56.656 1.00 28.72 103 ARG A N 1
ATOM 809 C CA . ARG A 1 103 ? -10.707 41.159 -56.724 1.00 28.72 103 ARG A CA 1
ATOM 810 C C . ARG A 1 103 ? -10.096 41.930 -55.538 1.00 28.72 103 ARG A C 1
ATOM 812 O O . ARG A 1 103 ? -10.351 41.621 -54.379 1.00 28.72 103 ARG A O 1
ATOM 819 N N . VAL A 1 104 ? -9.332 42.970 -55.881 1.00 28.66 104 VAL A N 1
ATOM 820 C CA . VAL A 1 104 ? -8.722 44.016 -55.033 1.00 28.66 104 VAL A CA 1
ATOM 821 C C . VAL A 1 104 ? -9.604 45.279 -55.043 1.00 28.66 104 VAL A C 1
ATOM 823 O O . VAL A 1 104 ? -10.201 45.568 -56.080 1.00 28.66 104 VAL A O 1
ATOM 826 N N . GLY A 1 105 ? -9.616 46.062 -53.948 1.00 27.12 105 GLY A N 1
ATOM 827 C CA . GLY A 1 105 ? -9.802 47.527 -54.015 1.00 27.12 105 GLY A CA 1
ATOM 828 C C . GLY A 1 105 ? -10.634 48.218 -52.917 1.00 27.12 105 GLY A C 1
ATOM 829 O O . GLY A 1 105 ? -11.841 48.349 -53.075 1.00 27.12 105 GLY A O 1
ATOM 830 N N . ASP A 1 106 ? -9.927 48.703 -51.886 1.00 26.36 106 ASP A N 1
ATOM 831 C CA . ASP A 1 106 ? -9.953 50.034 -51.228 1.00 26.36 106 ASP A CA 1
ATOM 832 C C . ASP A 1 106 ? -11.195 50.673 -50.561 1.00 26.36 106 ASP A C 1
ATOM 834 O O . ASP A 1 106 ? -12.277 50.778 -51.133 1.00 26.36 106 ASP A O 1
ATOM 838 N N . GLY A 1 107 ? -10.943 51.286 -49.385 1.00 26.28 107 GLY A N 1
ATOM 839 C CA . GLY A 1 107 ? -11.684 52.457 -48.882 1.00 26.28 107 GLY A CA 1
ATOM 840 C C . GLY A 1 107 ? -11.764 52.622 -47.354 1.00 26.28 107 GLY A C 1
ATOM 841 O O . GLY A 1 107 ? -12.710 52.146 -46.738 1.00 26.28 107 GLY A O 1
ATOM 842 N N . GLU A 1 108 ? -10.806 53.344 -46.759 1.00 26.94 108 GLU A N 1
ATOM 843 C CA . GLU A 1 108 ? -10.754 53.806 -45.356 1.00 26.94 108 GLU A CA 1
ATOM 844 C C . GLU A 1 108 ? -11.866 54.808 -44.968 1.00 26.94 108 GLU A C 1
ATOM 846 O O . GLU A 1 108 ? -12.213 55.677 -45.770 1.00 26.94 108 GLU A O 1
ATOM 851 N N . GLN A 1 109 ? -12.319 54.764 -43.699 1.00 29.39 109 GLN A N 1
ATOM 852 C CA . GLN A 1 109 ? -12.561 55.950 -42.847 1.00 29.39 109 GLN A CA 1
ATOM 853 C C . GLN A 1 109 ? -12.843 55.587 -41.365 1.00 29.39 109 GLN A C 1
ATOM 855 O O . GLN A 1 109 ? -13.888 55.044 -41.021 1.00 29.39 109 GLN A O 1
ATOM 860 N N . ASP A 1 110 ? -11.859 55.914 -40.519 1.00 25.70 110 ASP A N 1
ATOM 861 C CA . ASP A 1 110 ? -11.915 56.539 -39.185 1.00 25.70 110 ASP A CA 1
ATOM 862 C C . ASP A 1 110 ? -12.942 56.117 -38.104 1.00 25.70 110 ASP A C 1
ATOM 864 O O . ASP A 1 110 ? -14.122 56.455 -38.152 1.00 25.70 110 ASP A O 1
ATOM 868 N N . ALA A 1 111 ? -12.405 55.571 -36.996 1.00 26.12 111 ALA A N 1
ATOM 869 C CA . ALA A 1 111 ? -12.324 56.227 -35.671 1.00 26.12 111 ALA A CA 1
ATOM 870 C C . ALA A 1 111 ? -12.647 55.327 -34.448 1.00 26.12 111 ALA A C 1
ATOM 872 O O . ALA A 1 111 ? -13.800 55.101 -34.094 1.00 26.12 111 ALA A O 1
ATOM 873 N N . ARG A 1 112 ? -11.567 55.038 -33.698 1.00 25.14 112 ARG A N 1
ATOM 874 C CA . ARG A 1 112 ? -11.447 54.915 -32.223 1.00 25.14 112 ARG A CA 1
ATOM 875 C C . ARG A 1 112 ? -11.883 53.611 -31.534 1.00 25.14 112 ARG A C 1
ATOM 877 O O . ARG A 1 112 ? -12.995 53.487 -31.030 1.00 25.14 112 ARG A O 1
ATOM 884 N N . LEU A 1 113 ? -10.891 52.747 -31.314 1.00 25.53 113 LEU A N 1
ATOM 885 C CA . LEU A 1 113 ? -10.777 51.879 -30.134 1.00 25.53 113 LEU A CA 1
ATOM 886 C C . LEU A 1 113 ? -9.555 52.340 -29.312 1.00 25.53 113 LEU A C 1
ATOM 888 O O . LEU A 1 113 ? -8.565 52.736 -29.928 1.00 25.53 113 LEU A O 1
ATOM 892 N N . PRO A 1 114 ? -9.592 52.339 -27.966 1.00 29.77 114 PRO A N 1
ATOM 893 C CA . PRO A 1 114 ? -8.426 52.687 -27.164 1.00 29.77 114 PRO A CA 1
ATOM 894 C C . PRO A 1 114 ? -7.437 51.519 -27.123 1.00 29.77 114 PRO A C 1
ATOM 896 O O . PRO A 1 114 ? -7.811 50.391 -26.796 1.00 29.77 114 PRO A O 1
ATOM 899 N N . GLU A 1 115 ? -6.182 51.830 -27.433 1.00 29.45 115 GLU A N 1
ATOM 900 C CA . GLU A 1 115 ? -5.014 51.029 -27.088 1.00 29.45 115 GLU A CA 1
ATOM 901 C C . GLU A 1 115 ? -4.842 50.981 -25.564 1.00 29.45 115 GLU A C 1
ATOM 903 O O . GLU A 1 115 ? -4.990 52.002 -24.896 1.00 29.45 115 GLU A O 1
ATOM 908 N N . ASP A 1 116 ? -4.593 49.786 -25.027 1.00 26.97 116 ASP A N 1
ATOM 909 C CA . ASP A 1 116 ? -3.487 49.494 -24.103 1.00 26.97 116 ASP A CA 1
ATOM 910 C C . ASP A 1 116 ? -3.685 48.101 -23.483 1.00 26.97 116 ASP A C 1
ATOM 912 O O . ASP A 1 116 ? -4.691 47.828 -22.831 1.00 26.97 116 ASP A O 1
ATOM 916 N N . PHE A 1 117 ? -2.738 47.195 -23.741 1.00 27.78 117 PHE A N 1
ATOM 917 C CA . PHE A 1 117 ? -1.896 46.524 -22.735 1.00 27.78 117 PHE A CA 1
ATOM 918 C C . PHE A 1 117 ? -1.200 45.306 -23.358 1.00 27.78 117 PHE A C 1
ATOM 920 O O . PHE A 1 117 ? -1.696 44.180 -23.360 1.00 27.78 117 PHE A O 1
ATOM 927 N N . SER A 1 118 ? 0.004 45.565 -23.868 1.00 29.64 118 SER A N 1
ATOM 928 C CA . SER A 1 118 ? 1.066 44.572 -24.023 1.00 29.64 118 SER A CA 1
ATOM 929 C C . SER A 1 118 ? 1.958 44.635 -22.781 1.00 29.64 118 SER A C 1
ATOM 931 O O . SER A 1 118 ? 2.354 45.725 -22.379 1.00 29.64 118 SER A O 1
ATOM 933 N N . GLY A 1 119 ? 2.330 43.481 -22.223 1.00 31.08 119 GLY A N 1
ATOM 934 C CA . GLY A 1 119 ? 3.479 43.355 -21.318 1.00 31.08 119 GLY A CA 1
ATOM 935 C C . GLY A 1 119 ? 3.155 43.061 -19.841 1.00 31.08 119 GLY A C 1
ATOM 936 O O . GLY A 1 119 ? 2.287 43.710 -19.261 1.00 31.08 119 GLY A O 1
ATOM 937 N N . PRO A 1 120 ? 3.856 42.094 -19.211 1.00 37.31 120 PRO A N 1
ATOM 938 C CA . PRO A 1 120 ? 3.669 41.722 -17.813 1.00 37.31 120 PRO A CA 1
ATOM 939 C C . PRO A 1 120 ? 4.501 42.626 -16.894 1.00 37.31 120 PRO A C 1
ATOM 941 O O . PRO A 1 120 ? 5.698 42.797 -17.120 1.00 37.31 120 PRO A O 1
ATOM 944 N N . LEU A 1 121 ? 3.897 43.161 -15.829 1.00 25.52 121 LEU A N 1
ATOM 945 C CA . LEU A 1 121 ? 4.636 43.849 -14.769 1.00 25.52 121 LEU A CA 1
ATOM 946 C C . LEU A 1 121 ? 4.197 43.406 -13.369 1.00 25.52 121 LEU A C 1
ATOM 948 O O . LEU A 1 121 ? 3.044 43.510 -12.960 1.00 25.52 121 LEU A O 1
ATOM 952 N N . THR A 1 122 ? 5.213 42.913 -12.674 1.00 32.12 122 THR A N 1
ATOM 953 C CA . THR A 1 122 ? 5.446 42.812 -11.234 1.00 32.12 122 THR A CA 1
ATOM 954 C C . THR A 1 122 ? 5.021 44.040 -10.429 1.00 32.12 122 THR A C 1
ATOM 956 O O . THR A 1 122 ? 5.318 45.156 -10.846 1.00 32.12 122 THR A O 1
ATOM 959 N N . ILE A 1 123 ? 4.514 43.825 -9.208 1.00 27.62 123 ILE A N 1
ATOM 960 C CA . ILE A 1 123 ? 4.755 44.708 -8.053 1.00 27.62 123 ILE A CA 1
ATOM 961 C C . ILE A 1 123 ? 5.021 43.832 -6.821 1.00 27.62 123 ILE A C 1
ATOM 963 O O . ILE A 1 123 ? 4.203 42.990 -6.446 1.00 27.62 123 ILE A O 1
ATOM 967 N N . ALA A 1 124 ? 6.208 44.035 -6.257 1.00 27.06 124 ALA A N 1
ATOM 968 C CA . ALA A 1 124 ? 6.653 43.592 -4.948 1.00 27.06 124 ALA A CA 1
ATOM 969 C C . ALA A 1 124 ? 6.224 44.595 -3.852 1.00 27.06 124 ALA A C 1
ATOM 971 O O . ALA A 1 124 ? 5.647 45.638 -4.147 1.00 27.06 124 ALA A O 1
ATOM 972 N N . ASP A 1 125 ? 6.585 44.257 -2.613 1.00 28.41 125 ASP A N 1
ATOM 973 C CA . ASP A 1 125 ? 6.784 45.137 -1.449 1.00 28.41 125 ASP A CA 1
ATOM 974 C C . ASP A 1 125 ? 5.687 45.155 -0.370 1.00 28.41 125 ASP A C 1
ATOM 976 O O . ASP A 1 125 ? 4.760 45.964 -0.347 1.00 28.41 125 ASP A O 1
ATOM 980 N N . ALA A 1 126 ? 5.889 44.278 0.618 1.00 27.72 126 ALA A N 1
ATOM 981 C CA . ALA A 1 126 ? 5.757 44.644 2.023 1.00 27.72 126 ALA A CA 1
ATOM 982 C C . ALA A 1 126 ? 7.082 44.292 2.725 1.00 27.72 126 ALA A C 1
ATOM 984 O O . ALA A 1 126 ? 7.540 43.150 2.670 1.00 27.72 126 ALA A O 1
ATOM 985 N N . ASP A 1 127 ? 7.689 45.312 3.325 1.00 28.41 127 ASP A N 1
ATOM 986 C CA . ASP A 1 127 ? 9.046 45.377 3.861 1.00 28.41 127 ASP A CA 1
ATOM 987 C C . ASP A 1 127 ? 9.396 44.309 4.913 1.00 28.41 127 ASP A C 1
ATOM 989 O O . ASP A 1 127 ? 8.729 44.179 5.941 1.00 28.41 127 ASP A O 1
ATOM 993 N N . PHE A 1 128 ? 10.543 43.651 4.729 1.00 29.12 128 PHE A N 1
ATOM 994 C CA . PHE A 1 128 ? 11.368 43.139 5.826 1.00 29.12 128 PHE A CA 1
ATOM 995 C C . PHE A 1 128 ? 12.801 43.659 5.632 1.00 29.12 128 PHE A C 1
ATOM 997 O O . PHE A 1 128 ? 13.325 43.564 4.523 1.00 29.12 128 PHE A O 1
ATOM 1004 N N . PRO A 1 129 ? 13.434 44.240 6.667 1.00 30.66 129 PRO A N 1
ATOM 1005 C CA . PRO A 1 129 ? 14.726 44.892 6.520 1.00 30.66 129 PRO A CA 1
ATOM 1006 C C . PRO A 1 129 ? 15.844 43.883 6.244 1.00 30.66 129 PRO A C 1
ATOM 1008 O O . PRO A 1 129 ? 16.014 42.895 6.960 1.00 30.66 129 PRO A O 1
ATOM 1011 N N . ASP A 1 130 ? 16.604 44.212 5.204 1.00 35.00 130 ASP A N 1
ATOM 1012 C CA . ASP A 1 130 ? 17.851 43.599 4.771 1.00 35.00 130 ASP A CA 1
ATOM 1013 C C . ASP A 1 130 ? 18.892 43.630 5.897 1.00 35.00 130 ASP A C 1
ATOM 1015 O O . ASP A 1 130 ? 19.327 44.686 6.366 1.00 35.00 130 ASP A O 1
ATOM 1019 N N . LEU A 1 131 ? 19.265 42.439 6.355 1.00 30.08 131 LEU A N 1
ATOM 1020 C CA . LEU A 1 131 ? 20.373 42.239 7.270 1.00 30.08 131 LEU A CA 1
ATOM 1021 C C . LEU A 1 131 ? 21.085 40.947 6.884 1.00 30.08 131 LEU A C 1
ATOM 1023 O O . LEU A 1 131 ? 20.927 39.900 7.508 1.00 30.08 131 LEU A O 1
ATOM 1027 N N . GLY A 1 132 ? 21.912 41.055 5.850 1.00 27.98 132 GLY A N 1
ATOM 1028 C CA . GLY A 1 132 ? 23.098 40.222 5.744 1.00 27.98 132 GLY A CA 1
ATOM 1029 C C . GLY A 1 132 ? 23.201 39.445 4.451 1.00 27.98 132 GLY A C 1
ATOM 1030 O O . GLY A 1 132 ? 23.025 38.229 4.426 1.00 27.98 132 GLY A O 1
ATOM 1031 N N . THR A 1 133 ? 23.707 40.137 3.438 1.00 34.25 133 THR A N 1
ATOM 1032 C CA . THR A 1 133 ? 24.725 39.667 2.492 1.00 34.25 133 THR A CA 1
ATOM 1033 C C . THR A 1 133 ? 25.934 39.070 3.239 1.00 34.25 133 THR A C 1
ATOM 1035 O O . THR A 1 133 ? 27.054 39.573 3.176 1.00 34.25 133 THR A O 1
ATOM 1038 N N . ALA A 1 134 ? 25.718 38.008 4.012 1.00 34.19 134 ALA A N 1
ATOM 1039 C CA . ALA A 1 134 ? 26.776 37.127 4.463 1.00 34.19 134 ALA A CA 1
ATOM 1040 C C . ALA A 1 134 ? 27.041 36.132 3.332 1.00 34.19 134 ALA A C 1
ATOM 1042 O O . ALA A 1 134 ? 26.125 35.657 2.671 1.00 34.19 134 ALA A O 1
ATOM 1043 N N . LEU A 1 135 ? 28.311 35.866 3.079 1.00 37.12 135 LEU A N 1
ATOM 1044 C CA . LEU A 1 135 ? 28.806 34.979 2.038 1.00 37.12 135 LEU A CA 1
ATOM 1045 C C . LEU A 1 135 ? 28.379 33.528 2.326 1.00 37.12 135 LEU A C 1
ATOM 1047 O O . LEU A 1 135 ? 28.968 32.886 3.192 1.00 37.12 135 LEU A O 1
ATOM 1051 N N . TRP A 1 136 ? 27.382 32.998 1.615 1.00 30.06 136 TRP A N 1
ATOM 1052 C CA . TRP A 1 136 ? 27.120 31.553 1.583 1.00 30.06 136 TRP A CA 1
ATOM 1053 C C . TRP A 1 136 ? 27.751 31.003 0.296 1.00 30.06 136 TRP A C 1
ATOM 1055 O O . TRP A 1 136 ? 27.488 31.559 -0.773 1.00 30.06 136 TRP A O 1
ATOM 1065 N N . PRO A 1 137 ? 28.617 29.974 0.360 1.00 30.33 137 PRO A N 1
ATOM 1066 C CA . PRO A 1 137 ? 29.191 29.385 -0.841 1.00 30.33 137 PRO A CA 1
ATOM 1067 C C . PRO A 1 137 ? 28.089 28.773 -1.711 1.00 30.33 137 PRO A C 1
ATOM 1069 O O . PRO A 1 137 ? 27.122 28.209 -1.200 1.00 30.33 137 PRO A O 1
ATOM 1072 N N . ASP A 1 138 ? 28.270 28.872 -3.024 1.00 31.27 138 ASP A N 1
ATOM 1073 C CA . ASP A 1 138 ? 27.406 28.309 -4.060 1.00 31.27 138 ASP A CA 1
ATOM 1074 C C . ASP A 1 138 ? 27.070 26.818 -3.776 1.00 31.27 138 ASP A C 1
ATOM 1076 O O . ASP A 1 138 ? 27.994 26.005 -3.625 1.00 31.27 138 ASP A O 1
ATOM 1080 N N . PRO A 1 139 ? 25.784 26.413 -3.675 1.00 42.56 139 PRO A N 1
ATOM 1081 C CA . PRO A 1 139 ? 25.380 25.059 -3.266 1.00 42.56 139 PRO A CA 1
ATOM 1082 C C . PRO A 1 139 ? 25.816 23.930 -4.218 1.00 42.56 139 PRO A C 1
ATOM 1084 O O . PRO A 1 139 ? 25.659 22.755 -3.888 1.00 42.56 139 PRO A O 1
ATOM 1087 N N . VAL A 1 140 ? 26.401 24.250 -5.376 1.00 47.66 140 VAL A N 1
ATOM 1088 C CA . VAL A 1 140 ? 26.922 23.268 -6.342 1.00 47.66 140 VAL A CA 1
ATOM 1089 C C . VAL A 1 140 ? 28.186 22.547 -5.831 1.00 47.66 140 VAL A C 1
ATOM 1091 O O . VAL A 1 140 ? 28.477 21.440 -6.279 1.00 47.66 140 VAL A O 1
ATOM 1094 N N . LEU A 1 141 ? 28.921 23.113 -4.864 1.00 44.09 141 LEU A N 1
ATOM 1095 C CA . LEU A 1 141 ? 30.244 22.608 -4.448 1.00 44.09 141 LEU A CA 1
ATOM 1096 C C . LEU A 1 141 ? 30.260 21.672 -3.220 1.00 44.09 141 LEU A C 1
ATOM 1098 O O . LEU A 1 141 ? 31.333 21.231 -2.817 1.00 44.09 141 LEU A O 1
ATOM 1102 N N . LEU A 1 142 ? 29.108 21.333 -2.631 1.00 46.44 142 LEU A N 1
ATOM 1103 C CA . LEU A 1 142 ? 29.015 20.502 -1.413 1.00 46.44 142 LEU A CA 1
ATOM 1104 C C . LEU A 1 142 ? 28.373 19.124 -1.647 1.00 46.44 142 LEU A C 1
ATOM 1106 O O . LEU A 1 142 ? 27.795 18.540 -0.730 1.00 46.44 142 LEU A O 1
ATOM 1110 N N . PHE A 1 143 ? 28.457 18.575 -2.862 1.00 53.12 143 PHE A N 1
ATOM 1111 C CA . PHE A 1 143 ? 28.079 17.176 -3.055 1.00 53.12 143 PHE A CA 1
ATOM 1112 C C . PHE A 1 143 ? 29.188 16.276 -2.485 1.00 53.12 143 PHE A C 1
ATOM 1114 O O . PHE A 1 143 ? 30.348 16.454 -2.872 1.00 53.12 143 PHE A O 1
ATOM 1121 N N . PRO A 1 144 ? 28.886 15.319 -1.586 1.00 56.19 144 PRO A N 1
ATOM 1122 C CA . PRO A 1 144 ? 29.876 14.337 -1.171 1.00 56.19 144 PRO A CA 1
ATOM 1123 C C . PRO A 1 144 ? 30.356 13.622 -2.431 1.00 56.19 144 PRO A C 1
ATOM 1125 O O . PRO A 1 144 ? 29.539 13.047 -3.150 1.00 56.19 144 PRO A O 1
ATOM 1128 N N . GLN A 1 145 ? 31.652 13.677 -2.743 1.00 62.69 145 GLN A N 1
ATOM 1129 C CA . GLN A 1 145 ? 32.186 12.795 -3.774 1.00 62.69 145 GLN A CA 1
ATOM 1130 C C . GLN A 1 145 ? 32.033 11.368 -3.255 1.00 62.69 145 GLN A C 1
ATOM 1132 O O . GLN A 1 145 ? 32.788 10.937 -2.387 1.00 62.69 145 GLN A O 1
ATOM 1137 N N . ILE A 1 146 ? 30.993 10.681 -3.728 1.00 72.19 146 ILE A N 1
ATOM 1138 C CA . ILE A 1 146 ? 30.770 9.275 -3.423 1.00 72.19 146 ILE A CA 1
ATOM 1139 C C . ILE A 1 146 ? 31.925 8.527 -4.088 1.00 72.19 146 ILE A C 1
ATOM 1141 O O . ILE A 1 146 ? 32.164 8.657 -5.288 1.00 72.19 146 ILE A O 1
ATOM 1145 N N . ASP A 1 147 ? 32.706 7.804 -3.299 1.00 76.44 147 ASP A N 1
ATOM 1146 C CA . ASP A 1 147 ? 33.843 7.051 -3.800 1.00 76.44 147 ASP A CA 1
ATOM 1147 C C . ASP A 1 147 ? 33.372 5.819 -4.584 1.00 76.44 147 ASP A C 1
ATOM 1149 O O . ASP A 1 147 ? 32.312 5.247 -4.329 1.00 76.44 147 ASP A O 1
ATOM 1153 N N . HIS A 1 148 ? 34.181 5.371 -5.546 1.00 77.88 148 HIS A N 1
ATOM 1154 C CA . HIS A 1 148 ? 33.817 4.265 -6.436 1.00 77.88 148 HIS A CA 1
ATOM 1155 C C . HIS A 1 148 ? 33.436 2.961 -5.710 1.00 77.88 148 HIS A C 1
ATOM 1157 O O . HIS A 1 148 ? 32.681 2.168 -6.267 1.00 77.88 148 HIS A O 1
ATOM 1163 N N . ARG A 1 149 ? 33.928 2.730 -4.484 1.00 77.62 149 ARG A N 1
ATOM 1164 C CA . ARG A 1 149 ? 33.538 1.556 -3.688 1.00 77.62 149 ARG A CA 1
ATOM 1165 C C . ARG A 1 149 ? 32.117 1.696 -3.158 1.00 77.62 149 ARG A C 1
ATOM 1167 O O . ARG A 1 149 ? 31.314 0.800 -3.390 1.00 77.62 149 ARG A O 1
ATOM 1174 N N . THR A 1 150 ? 31.778 2.844 -2.575 1.00 81.81 150 THR A N 1
ATOM 1175 C CA . THR A 1 150 ? 30.404 3.138 -2.145 1.00 81.81 150 THR A CA 1
ATOM 1176 C C . THR A 1 150 ? 29.418 3.105 -3.320 1.00 81.81 150 THR A C 1
ATOM 1178 O O . THR A 1 150 ? 28.292 2.647 -3.156 1.00 81.81 150 THR A O 1
ATOM 1181 N N . HIS A 1 151 ? 29.833 3.501 -4.532 1.00 85.75 151 HIS A N 1
ATOM 1182 C CA . HIS A 1 151 ? 29.020 3.327 -5.748 1.00 85.75 151 HIS A CA 1
ATOM 1183 C C . HIS A 1 151 ? 28.649 1.855 -6.011 1.00 85.75 151 HIS A C 1
ATOM 1185 O O . HIS A 1 151 ? 27.468 1.534 -6.151 1.00 85.75 151 HIS A O 1
ATOM 1191 N N . ASP A 1 152 ? 29.650 0.970 -6.099 1.00 86.38 152 ASP A N 1
ATOM 1192 C CA . ASP A 1 152 ? 29.435 -0.454 -6.393 1.00 86.38 152 ASP A CA 1
ATOM 1193 C C . ASP A 1 152 ? 28.628 -1.136 -5.265 1.00 86.38 152 ASP A C 1
ATOM 1195 O O . ASP A 1 152 ? 27.759 -1.966 -5.542 1.00 86.38 152 ASP A O 1
ATOM 1199 N N . GLU A 1 153 ? 28.861 -0.753 -4.005 1.00 89.75 153 GLU A N 1
ATOM 1200 C CA . GLU A 1 153 ? 28.112 -1.249 -2.843 1.00 89.75 153 GLU A CA 1
ATOM 1201 C C . GLU A 1 153 ? 26.632 -0.843 -2.884 1.00 89.75 153 GLU A C 1
ATOM 1203 O O . GLU A 1 153 ? 25.759 -1.681 -2.658 1.00 89.75 153 GLU A O 1
ATOM 1208 N N . LEU A 1 154 ? 26.321 0.417 -3.209 1.00 91.31 154 LEU A N 1
ATOM 1209 C CA . LEU A 1 154 ? 24.938 0.897 -3.305 1.00 91.31 154 LEU A CA 1
ATOM 1210 C C . LEU A 1 154 ? 24.184 0.268 -4.484 1.00 91.31 154 LEU A C 1
ATOM 1212 O O . LEU A 1 154 ? 23.000 -0.053 -4.348 1.00 91.31 154 LEU A O 1
ATOM 1216 N N . ASP A 1 155 ? 24.860 0.056 -5.617 1.00 92.94 155 ASP A N 1
ATOM 1217 C CA . ASP A 1 155 ? 24.305 -0.670 -6.764 1.00 92.94 155 ASP A CA 1
ATOM 1218 C C . ASP A 1 155 ? 23.945 -2.113 -6.375 1.00 92.94 155 ASP A C 1
ATOM 1220 O O . ASP A 1 155 ? 22.823 -2.561 -6.625 1.00 92.94 155 ASP A O 1
ATOM 1224 N N . GLN A 1 156 ? 24.864 -2.838 -5.727 1.00 91.25 156 GLN A N 1
ATOM 1225 C CA . GLN A 1 156 ? 24.613 -4.204 -5.249 1.00 91.25 156 GLN A CA 1
ATOM 1226 C C . GLN A 1 156 ? 23.474 -4.242 -4.231 1.00 91.25 156 GLN A C 1
ATOM 1228 O O . GLN A 1 156 ? 22.535 -5.027 -4.370 1.00 91.25 156 GLN A O 1
ATOM 1233 N N . LEU A 1 157 ? 23.502 -3.334 -3.257 1.00 88.75 157 LEU A N 1
ATOM 1234 C CA . LEU A 1 157 ? 22.490 -3.258 -2.217 1.00 88.75 157 LEU A CA 1
ATOM 1235 C C . LEU A 1 157 ? 21.091 -2.998 -2.794 1.00 88.75 157 LEU A C 1
ATOM 1237 O O . LEU A 1 157 ? 20.118 -3.574 -2.306 1.00 88.75 157 LEU A O 1
ATOM 1241 N N . TYR A 1 158 ? 20.966 -2.185 -3.848 1.00 91.06 158 TYR A N 1
ATOM 1242 C CA . TYR A 1 158 ? 19.695 -2.017 -4.551 1.00 91.06 158 TYR A CA 1
ATOM 1243 C C . TYR A 1 158 ? 19.188 -3.348 -5.126 1.00 91.06 158 TYR A C 1
ATOM 1245 O O . TYR A 1 158 ? 18.028 -3.704 -4.899 1.00 91.06 158 TYR A O 1
ATOM 1253 N N . PHE A 1 159 ? 20.031 -4.094 -5.847 1.00 90.81 159 PHE A N 1
ATOM 1254 C CA . PHE A 1 159 ? 19.614 -5.363 -6.456 1.00 90.81 159 PHE A CA 1
ATOM 1255 C C . PHE A 1 159 ? 19.303 -6.448 -5.423 1.00 90.81 159 PHE A C 1
ATOM 1257 O O . PHE A 1 159 ? 18.396 -7.246 -5.642 1.00 90.81 159 PHE A O 1
ATOM 1264 N N . ASP A 1 160 ? 19.959 -6.422 -4.267 1.00 82.00 160 ASP A N 1
ATOM 1265 C CA . ASP A 1 160 ? 19.703 -7.383 -3.195 1.00 82.00 160 ASP A CA 1
ATOM 1266 C C . ASP A 1 160 ? 18.466 -7.013 -2.354 1.00 82.00 160 ASP A C 1
ATOM 1268 O O . ASP A 1 160 ? 17.699 -7.875 -1.902 1.00 82.00 160 ASP A O 1
ATOM 1272 N N . ARG A 1 161 ? 18.255 -5.713 -2.097 1.00 76.44 161 ARG A N 1
ATOM 1273 C CA . ARG A 1 161 ? 17.302 -5.229 -1.078 1.00 76.44 161 ARG A CA 1
ATOM 1274 C C . ARG A 1 161 ? 16.076 -4.509 -1.633 1.00 76.44 161 ARG A C 1
ATOM 1276 O O . ARG A 1 161 ? 15.019 -4.557 -1.008 1.00 76.44 161 ARG A O 1
ATOM 1283 N N . VAL A 1 162 ? 16.140 -3.908 -2.810 1.00 82.81 162 VAL A N 1
ATOM 1284 C CA . VAL A 1 162 ? 15.026 -3.120 -3.369 1.00 82.81 162 VAL A CA 1
ATOM 1285 C C . VAL A 1 162 ? 14.409 -3.814 -4.577 1.00 82.81 162 VAL A C 1
ATOM 1287 O O . VAL A 1 162 ? 13.190 -3.955 -4.660 1.00 82.81 162 VAL A O 1
ATOM 1290 N N . HIS A 1 163 ? 15.250 -4.287 -5.494 1.00 85.50 163 HIS A N 1
ATOM 1291 C CA . HIS A 1 163 ? 14.828 -4.888 -6.757 1.00 85.50 163 HIS A CA 1
ATOM 1292 C C . HIS A 1 163 ? 13.879 -6.089 -6.607 1.00 85.50 163 HIS A C 1
ATOM 1294 O O . HIS A 1 163 ? 12.906 -6.127 -7.358 1.00 85.50 163 HIS A O 1
ATOM 1300 N N . PRO A 1 164 ? 14.027 -6.997 -5.615 1.00 78.06 164 PRO A N 1
ATOM 1301 C CA . PRO A 1 164 ? 13.062 -8.081 -5.418 1.00 78.06 164 PRO A CA 1
ATOM 1302 C C . PRO A 1 164 ? 11.634 -7.582 -5.160 1.00 78.06 164 PRO A C 1
ATOM 1304 O O . PRO A 1 164 ? 10.672 -8.254 -5.521 1.00 78.06 164 PRO A O 1
ATOM 1307 N N . SER A 1 165 ? 11.489 -6.394 -4.567 1.00 72.25 165 SER A N 1
ATOM 1308 C CA . SER A 1 165 ? 10.197 -5.759 -4.293 1.00 72.25 165 SER A CA 1
ATOM 1309 C C . SER A 1 165 ? 9.678 -4.960 -5.491 1.00 72.25 165 SER A C 1
ATOM 1311 O O . SER A 1 165 ? 8.477 -4.933 -5.746 1.00 72.25 165 SER A O 1
ATOM 1313 N N . PHE A 1 166 ? 10.580 -4.308 -6.232 1.00 83.06 166 PHE A N 1
ATOM 1314 C CA . PHE A 1 166 ? 10.255 -3.399 -7.336 1.00 83.06 166 PHE A CA 1
ATOM 1315 C C . PHE A 1 166 ? 11.106 -3.715 -8.584 1.00 83.06 166 PHE A C 1
ATOM 1317 O O . PHE A 1 166 ? 12.001 -2.938 -8.934 1.00 83.06 166 PHE A O 1
ATOM 1324 N N . PRO A 1 167 ? 10.862 -4.846 -9.276 1.00 85.25 167 PRO A N 1
ATOM 1325 C CA . PRO A 1 167 ? 11.778 -5.395 -10.282 1.00 85.25 167 PRO A CA 1
ATOM 1326 C C . PRO A 1 167 ? 11.656 -4.728 -11.664 1.00 85.25 167 PRO A C 1
ATOM 1328 O O . PRO A 1 167 ? 11.584 -5.411 -12.685 1.00 85.25 167 PRO A O 1
ATOM 1331 N N . ILE A 1 168 ? 11.639 -3.396 -11.729 1.00 89.12 168 ILE A N 1
ATOM 1332 C CA . ILE A 1 168 ? 11.395 -2.643 -12.975 1.00 89.12 168 ILE A CA 1
ATOM 1333 C C . ILE A 1 168 ? 12.632 -2.483 -13.881 1.00 89.12 168 ILE A C 1
ATOM 1335 O O . ILE A 1 168 ? 12.526 -1.889 -14.953 1.00 89.12 168 ILE A O 1
ATOM 1339 N N . LEU A 1 169 ? 13.796 -2.973 -13.438 1.00 91.88 169 LEU A N 1
ATOM 1340 C CA . LEU A 1 169 ? 15.093 -2.866 -14.120 1.00 91.88 169 LEU A CA 1
ATOM 1341 C C . LEU A 1 169 ? 15.655 -4.245 -14.473 1.00 91.88 169 LEU A C 1
ATOM 1343 O O . LEU A 1 169 ? 15.542 -5.185 -13.690 1.00 91.88 169 LEU A O 1
ATOM 1347 N N . HIS A 1 170 ? 16.364 -4.362 -15.591 1.00 89.56 170 HIS A N 1
ATOM 1348 C CA . HIS A 1 170 ? 17.179 -5.535 -15.892 1.00 89.56 170 HIS A CA 1
ATOM 1349 C C . HIS A 1 170 ? 18.631 -5.340 -15.419 1.00 89.56 170 HIS A C 1
ATOM 1351 O O . HIS A 1 170 ? 19.374 -4.514 -15.959 1.00 89.56 170 HIS A O 1
ATOM 1357 N N . GLN A 1 171 ? 19.072 -6.149 -14.447 1.00 89.88 171 GLN A N 1
ATOM 1358 C CA . GLN A 1 171 ? 20.360 -5.981 -13.758 1.00 89.88 171 GLN A CA 1
ATOM 1359 C C . GLN A 1 171 ? 21.562 -5.885 -14.708 1.00 89.88 171 GLN A C 1
ATOM 1361 O O . GLN A 1 171 ? 22.343 -4.941 -14.621 1.00 89.88 171 GLN A O 1
ATOM 1366 N N . ARG A 1 172 ? 21.705 -6.808 -15.672 1.00 87.81 172 ARG A N 1
ATOM 1367 C CA . ARG A 1 172 ? 22.866 -6.793 -16.588 1.00 87.81 172 ARG A CA 1
ATOM 1368 C C . ARG A 1 172 ? 22.898 -5.557 -17.490 1.00 87.81 172 ARG A C 1
ATOM 1370 O O . ARG A 1 172 ? 23.976 -5.096 -17.842 1.00 87.81 172 ARG A O 1
ATOM 1377 N N . ARG A 1 173 ? 21.729 -5.020 -17.863 1.00 88.69 173 ARG A N 1
ATOM 1378 C CA . ARG A 1 173 ? 21.644 -3.825 -18.719 1.00 88.69 173 ARG A CA 1
ATOM 1379 C C . ARG A 1 173 ? 22.022 -2.582 -17.941 1.00 88.69 173 ARG A C 1
ATOM 1381 O O . ARG A 1 173 ? 22.768 -1.765 -18.460 1.00 88.69 173 ARG A O 1
ATOM 1388 N N . TYR A 1 174 ? 21.531 -2.472 -16.710 1.00 92.94 174 TYR A N 1
ATOM 1389 C CA . TYR A 1 174 ? 21.926 -1.409 -15.798 1.00 92.94 174 TYR A CA 1
ATOM 1390 C C . TYR A 1 174 ? 23.447 -1.395 -15.590 1.00 92.94 174 TYR A C 1
ATOM 1392 O O . TYR A 1 174 ? 24.098 -0.384 -15.846 1.00 92.94 174 TYR A O 1
ATOM 1400 N N . LEU A 1 175 ? 24.029 -2.546 -15.233 1.00 91.25 175 LEU A N 1
ATOM 1401 C CA . LEU A 1 175 ? 25.468 -2.666 -14.974 1.00 91.25 175 LEU A CA 1
ATOM 1402 C C . LEU A 1 175 ? 26.342 -2.347 -16.200 1.00 91.25 175 LEU A C 1
ATOM 1404 O O . LEU A 1 175 ? 27.485 -1.927 -16.035 1.00 91.25 175 LEU A O 1
ATOM 1408 N N . ALA A 1 176 ? 25.820 -2.513 -17.421 1.00 89.94 176 ALA A N 1
ATOM 1409 C CA . ALA A 1 176 ? 26.552 -2.207 -18.650 1.00 89.94 176 ALA A CA 1
ATOM 1410 C C . ALA A 1 176 ? 26.850 -0.706 -18.824 1.00 89.94 176 ALA A C 1
ATOM 1412 O O . ALA A 1 176 ? 27.844 -0.358 -19.456 1.00 89.94 176 ALA A O 1
ATOM 1413 N N . TRP A 1 177 ? 26.020 0.182 -18.263 1.00 91.62 177 TRP A N 1
ATOM 1414 C CA . TRP A 1 177 ? 26.215 1.635 -18.352 1.00 91.62 177 TRP A CA 1
ATOM 1415 C C . TRP A 1 177 ? 26.440 2.316 -16.997 1.00 91.62 177 TRP A C 1
ATOM 1417 O O . TRP A 1 177 ? 26.936 3.443 -16.975 1.00 91.62 177 TRP A O 1
ATOM 1427 N N . SER A 1 178 ? 26.149 1.665 -15.864 1.00 90.25 178 SER A N 1
ATOM 1428 C CA . SER A 1 178 ? 26.300 2.271 -14.529 1.00 90.25 178 SER A CA 1
ATOM 1429 C C . SER A 1 178 ? 27.741 2.708 -14.232 1.00 90.25 178 SER A C 1
ATOM 1431 O O . SER A 1 178 ? 27.966 3.714 -13.553 1.00 90.25 178 SER A O 1
ATOM 1433 N N . LYS A 1 179 ? 28.720 2.014 -14.827 1.00 87.19 179 LYS A N 1
ATOM 1434 C CA . LYS A 1 179 ? 30.159 2.307 -14.721 1.00 87.19 179 LYS A CA 1
ATOM 1435 C C . LYS A 1 179 ? 30.677 3.306 -15.761 1.00 87.19 179 LYS A C 1
ATOM 1437 O O . LYS A 1 179 ? 31.839 3.694 -15.699 1.00 87.19 179 LYS A O 1
ATOM 1442 N N . SER A 1 180 ? 29.839 3.739 -16.706 1.00 86.06 180 SER A N 1
ATOM 1443 C CA . SER A 1 180 ? 30.222 4.737 -17.710 1.00 86.06 180 SER A CA 1
ATOM 1444 C C . SER A 1 180 ? 30.469 6.104 -17.066 1.00 86.06 180 SER A C 1
ATOM 1446 O O . SER A 1 180 ? 29.729 6.526 -16.171 1.00 86.06 180 SER A O 1
ATOM 1448 N N . VAL A 1 181 ? 31.488 6.813 -17.558 1.00 80.62 181 VAL A N 1
ATOM 1449 C CA . VAL A 1 181 ? 31.794 8.202 -17.170 1.00 80.62 181 VAL A CA 1
ATOM 1450 C C . VAL A 1 181 ? 30.763 9.169 -17.754 1.00 80.62 181 VAL A C 1
ATOM 1452 O O . VAL A 1 181 ? 30.397 10.149 -17.114 1.00 80.62 181 VAL A O 1
ATOM 1455 N N . ILE A 1 182 ? 30.261 8.872 -18.955 1.00 85.00 182 ILE A N 1
ATOM 1456 C CA . ILE A 1 182 ? 29.247 9.674 -19.641 1.00 85.00 182 ILE A CA 1
ATOM 1457 C C . ILE A 1 182 ? 27.896 8.988 -19.440 1.00 85.00 182 ILE A C 1
ATOM 1459 O O . ILE A 1 182 ? 27.716 7.844 -19.869 1.00 85.00 182 ILE A O 1
ATOM 1463 N N . LYS A 1 183 ? 26.964 9.681 -18.780 1.00 87.88 183 LYS A N 1
ATOM 1464 C CA . LYS A 1 183 ? 25.594 9.216 -18.519 1.00 87.88 183 LYS A CA 1
ATOM 1465 C C . LYS A 1 183 ? 24.579 10.256 -18.984 1.00 87.88 183 LYS A C 1
ATOM 1467 O O . LYS A 1 183 ? 24.833 11.453 -18.842 1.00 87.88 183 LYS A O 1
ATOM 1472 N N . SER A 1 184 ? 23.428 9.818 -19.500 1.00 88.12 184 SER A N 1
ATOM 1473 C CA . SER A 1 184 ? 22.321 10.751 -19.746 1.00 88.12 184 SER A CA 1
ATOM 1474 C C . SER A 1 184 ? 21.776 11.300 -18.419 1.00 88.12 184 SER A C 1
ATOM 1476 O O . SER A 1 184 ? 21.892 10.634 -17.382 1.00 88.12 184 SER A O 1
ATOM 1478 N N . PRO A 1 185 ? 21.146 12.490 -18.412 1.00 88.06 185 PRO A N 1
ATOM 1479 C CA . PRO A 1 185 ? 20.476 13.014 -17.222 1.00 88.06 185 PRO A CA 1
ATOM 1480 C C . PRO A 1 185 ? 19.489 12.007 -16.610 1.00 88.06 185 PRO A C 1
ATOM 1482 O O . PRO A 1 185 ? 19.475 11.815 -15.393 1.00 88.06 185 PRO A O 1
ATOM 1485 N N . SER A 1 186 ? 18.742 11.284 -17.454 1.00 89.56 186 SER A N 1
ATOM 1486 C CA . SER A 1 186 ? 17.816 10.219 -17.049 1.00 89.56 186 SER A CA 1
ATOM 1487 C C . SER A 1 186 ? 18.525 9.058 -16.343 1.00 89.56 186 SER A C 1
ATOM 1489 O O . SER A 1 186 ? 18.051 8.579 -15.315 1.00 89.56 186 SER A O 1
ATOM 1491 N N . GLN A 1 187 ? 19.667 8.605 -16.874 1.00 91.50 187 GLN A N 1
ATOM 1492 C CA . GLN A 1 187 ? 20.482 7.538 -16.278 1.00 91.50 187 GLN A CA 1
ATOM 1493 C C . GLN A 1 187 ? 21.043 7.945 -14.915 1.00 91.50 187 GLN A C 1
ATOM 1495 O O . GLN A 1 187 ? 20.990 7.161 -13.969 1.00 91.50 187 GLN A O 1
ATOM 1500 N N . THR A 1 188 ? 21.548 9.175 -14.808 1.00 90.69 188 THR A N 1
ATOM 1501 C CA . THR A 1 188 ? 22.068 9.731 -13.554 1.00 90.69 188 THR A CA 1
ATOM 1502 C C . THR A 1 188 ? 20.966 9.837 -12.500 1.00 90.69 188 THR A C 1
ATOM 1504 O O . THR A 1 188 ? 21.147 9.373 -11.376 1.00 90.69 188 THR A O 1
ATOM 1507 N N . CYS A 1 189 ? 19.789 10.361 -12.865 1.00 92.25 189 CYS A N 1
ATOM 1508 C CA . CYS A 1 189 ? 18.642 10.428 -11.957 1.00 92.25 189 CYS A CA 1
ATOM 1509 C C . CYS A 1 189 ? 18.196 9.034 -11.503 1.00 92.25 189 CYS A C 1
ATOM 1511 O O . CYS A 1 189 ? 17.992 8.817 -10.310 1.00 92.25 189 CYS A O 1
ATOM 1513 N N . LEU A 1 190 ? 18.089 8.079 -12.431 1.00 94.69 190 LEU A N 1
ATOM 1514 C CA . LEU A 1 190 ? 17.724 6.698 -12.120 1.00 94.69 190 LEU A CA 1
ATOM 1515 C C . LEU A 1 190 ? 18.697 6.071 -11.112 1.00 94.69 190 LEU A C 1
ATOM 1517 O O . LEU A 1 190 ? 18.259 5.534 -10.096 1.00 94.69 190 LEU A O 1
ATOM 1521 N N . GLN A 1 191 ? 20.003 6.187 -11.359 1.00 94.06 191 GLN A N 1
ATOM 1522 C CA . GLN A 1 191 ? 21.043 5.654 -10.479 1.00 94.06 191 GLN A CA 1
ATOM 1523 C C . GLN A 1 191 ? 20.998 6.296 -9.081 1.00 94.06 191 GLN A C 1
ATOM 1525 O O . GLN A 1 191 ? 21.009 5.587 -8.076 1.00 94.06 191 GLN A O 1
ATOM 1530 N N . HIS A 1 192 ? 20.855 7.621 -8.988 1.00 94.19 192 HIS A N 1
ATOM 1531 C CA . HIS A 1 192 ? 20.722 8.295 -7.694 1.00 94.19 192 HIS A CA 1
ATOM 1532 C C . HIS A 1 192 ? 19.476 7.842 -6.922 1.00 94.19 192 HIS A C 1
ATOM 1534 O O . HIS A 1 192 ? 19.557 7.600 -5.720 1.00 94.19 192 HIS A O 1
ATOM 1540 N N . VAL A 1 193 ? 18.329 7.676 -7.589 1.00 95.88 193 VAL A N 1
ATOM 1541 C CA . VAL A 1 193 ? 17.108 7.170 -6.941 1.00 95.88 193 VAL A CA 1
ATOM 1542 C C . VAL A 1 193 ? 17.294 5.738 -6.436 1.00 95.88 193 VAL A C 1
ATOM 1544 O O . VAL A 1 193 ? 16.871 5.425 -5.320 1.00 95.88 193 VAL A O 1
ATOM 1547 N N . MET A 1 194 ? 17.966 4.880 -7.208 1.00 95.50 194 MET A N 1
ATOM 1548 C CA . MET A 1 194 ? 18.320 3.527 -6.767 1.00 95.50 194 MET A CA 1
ATOM 1549 C C . MET A 1 194 ? 19.168 3.560 -5.489 1.00 95.50 194 MET A C 1
ATOM 1551 O O . MET A 1 194 ? 18.873 2.830 -4.544 1.00 95.50 194 MET A O 1
ATOM 1555 N N . TRP A 1 195 ? 20.155 4.453 -5.405 1.00 94.38 195 TRP A N 1
ATOM 1556 C CA . TRP A 1 195 ? 20.991 4.617 -4.211 1.00 94.38 195 TRP A CA 1
ATOM 1557 C C . TRP A 1 195 ? 20.253 5.190 -3.008 1.00 94.38 195 TRP A C 1
ATOM 1559 O O . TRP A 1 195 ? 20.544 4.789 -1.881 1.00 94.38 195 TRP A O 1
ATOM 1569 N N . ILE A 1 196 ? 19.282 6.085 -3.215 1.00 93.31 196 ILE A N 1
ATOM 1570 C CA . ILE A 1 196 ? 18.416 6.560 -2.128 1.00 93.31 196 ILE A CA 1
ATOM 1571 C C . ILE A 1 196 ? 17.634 5.378 -1.550 1.00 93.31 196 ILE A C 1
ATOM 1573 O O . ILE A 1 196 ? 17.619 5.191 -0.335 1.00 93.31 196 ILE A O 1
ATOM 1577 N N . LEU A 1 197 ? 17.021 4.557 -2.409 1.00 89.81 197 LEU A N 1
ATOM 1578 C CA . LEU A 1 197 ? 16.259 3.380 -1.984 1.00 89.81 197 LEU A CA 1
ATOM 1579 C C . LEU A 1 197 ? 17.140 2.342 -1.282 1.00 89.81 197 LEU A C 1
ATOM 1581 O O . LEU A 1 197 ? 16.749 1.817 -0.242 1.00 89.81 197 LEU A O 1
ATOM 1585 N N . ALA A 1 198 ? 18.338 2.085 -1.807 1.00 90.62 198 ALA A N 1
ATOM 1586 C CA . ALA A 1 198 ? 19.318 1.218 -1.164 1.00 90.62 198 ALA A CA 1
ATOM 1587 C C . ALA A 1 198 ? 19.710 1.763 0.221 1.00 90.62 198 ALA A C 1
ATOM 1589 O O . ALA A 1 198 ? 19.694 1.033 1.210 1.00 90.62 198 ALA A O 1
ATOM 1590 N N . SER A 1 199 ? 19.960 3.070 0.319 1.00 89.88 199 SER A N 1
ATOM 1591 C CA . SER A 1 199 ? 20.338 3.728 1.573 1.00 89.88 199 SER A CA 1
ATOM 1592 C C . SER A 1 199 ? 19.218 3.782 2.605 1.00 89.88 199 SER A C 1
ATOM 1594 O O . SER A 1 199 ? 19.497 3.726 3.797 1.00 89.88 199 SER A O 1
ATOM 1596 N N . LEU A 1 200 ? 17.949 3.826 2.189 1.00 83.56 200 LEU A N 1
ATOM 1597 C CA . LEU A 1 200 ? 16.814 3.687 3.111 1.00 83.56 200 LEU A CA 1
ATOM 1598 C C . LEU A 1 200 ? 16.817 2.321 3.819 1.00 83.56 200 LEU A C 1
ATOM 1600 O O . LEU A 1 200 ? 16.342 2.219 4.950 1.00 83.56 200 LEU A O 1
ATOM 1604 N N . LEU A 1 201 ? 17.391 1.298 3.176 1.00 78.31 201 LEU A N 1
ATOM 1605 C CA . LEU A 1 201 ? 17.472 -0.080 3.667 1.00 78.31 201 LEU A CA 1
ATOM 1606 C C . LEU A 1 201 ? 18.841 -0.451 4.260 1.00 78.31 201 LEU A C 1
ATOM 1608 O O . LEU A 1 201 ? 19.029 -1.591 4.684 1.00 78.31 201 LEU A O 1
ATOM 1612 N N . SER A 1 202 ? 19.783 0.493 4.330 1.00 81.38 202 SER A N 1
ATOM 1613 C CA . SER A 1 202 ? 21.076 0.330 5.002 1.00 81.38 202 SER A CA 1
ATOM 1614 C C . SER A 1 202 ? 21.208 1.303 6.164 1.00 81.38 202 SER A C 1
ATOM 1616 O O . SER A 1 202 ? 20.749 2.441 6.121 1.00 81.38 202 SER A O 1
ATOM 1618 N N . THR A 1 203 ? 21.844 0.863 7.245 1.00 75.44 203 THR A N 1
ATOM 1619 C CA . THR A 1 203 ? 22.181 1.740 8.372 1.00 75.44 203 THR A CA 1
ATOM 1620 C C . THR A 1 203 ? 23.433 2.571 8.104 1.00 75.44 203 THR A C 1
ATOM 1622 O O . THR A 1 203 ? 23.567 3.646 8.677 1.00 75.44 203 THR A O 1
ATOM 1625 N N . GLN A 1 204 ? 24.325 2.104 7.226 1.00 79.06 204 GLN A N 1
ATOM 1626 C CA . GLN A 1 204 ? 25.655 2.685 7.012 1.00 79.06 204 GLN A CA 1
ATOM 1627 C C . GLN A 1 204 ? 25.642 3.890 6.062 1.00 79.06 204 GLN A C 1
ATOM 1629 O O . GLN A 1 204 ? 26.524 4.735 6.147 1.00 79.06 204 GLN A O 1
ATOM 1634 N N . SER A 1 205 ? 24.641 3.997 5.181 1.00 80.19 205 SER A N 1
ATOM 1635 C CA . SER A 1 205 ? 24.592 5.018 4.123 1.00 80.19 205 SER A CA 1
ATOM 1636 C C . SER A 1 205 ? 23.431 6.012 4.261 1.00 80.19 205 SER A C 1
ATOM 1638 O O . SER A 1 205 ? 23.096 6.718 3.309 1.00 80.19 205 SER A O 1
ATOM 1640 N N . ARG A 1 206 ? 22.808 6.111 5.446 1.00 83.62 206 ARG A N 1
ATOM 1641 C CA . ARG A 1 206 ? 21.635 6.983 5.665 1.00 83.62 206 ARG A CA 1
ATOM 1642 C C . ARG A 1 206 ? 21.908 8.464 5.403 1.00 83.62 206 ARG A C 1
ATOM 1644 O O . ARG A 1 206 ? 21.011 9.168 4.942 1.00 83.62 206 ARG A O 1
ATOM 1651 N N . ASP A 1 207 ? 23.133 8.921 5.633 1.00 86.00 207 ASP A N 1
ATOM 1652 C CA . ASP A 1 207 ? 23.515 10.325 5.449 1.00 86.00 207 ASP A CA 1
ATOM 1653 C C . ASP A 1 207 ? 23.431 10.775 3.979 1.00 86.00 207 ASP A C 1
ATOM 1655 O O . ASP A 1 207 ? 23.215 11.953 3.695 1.00 86.00 207 ASP A O 1
ATOM 1659 N N . LEU A 1 208 ? 23.512 9.832 3.032 1.00 86.69 208 LEU A N 1
ATOM 1660 C CA . LEU A 1 208 ? 23.445 10.107 1.594 1.00 86.69 208 LEU A CA 1
ATOM 1661 C C . LEU A 1 208 ? 22.018 10.374 1.091 1.00 86.69 208 LEU A C 1
ATOM 1663 O O . LEU A 1 208 ? 21.842 10.955 0.020 1.00 86.69 208 LEU A O 1
ATOM 1667 N N . ILE A 1 209 ? 20.991 9.999 1.860 1.00 87.69 209 ILE A N 1
ATOM 1668 C CA . ILE A 1 209 ? 19.583 10.040 1.436 1.00 87.69 209 ILE A CA 1
ATOM 1669 C C . ILE A 1 209 ? 19.137 11.459 1.060 1.00 87.69 209 ILE A C 1
ATOM 1671 O O . ILE A 1 209 ? 18.521 11.659 0.014 1.00 87.69 209 ILE A O 1
ATOM 1675 N N . ASN A 1 210 ? 19.407 12.450 1.914 1.00 90.19 210 ASN A N 1
ATOM 1676 C CA . ASN A 1 210 ? 18.935 13.822 1.697 1.00 90.19 210 ASN A CA 1
ATOM 1677 C C . ASN A 1 210 ? 19.716 14.562 0.596 1.00 90.19 210 ASN A C 1
ATOM 1679 O O . ASN A 1 210 ? 19.061 15.159 -0.262 1.00 90.19 210 ASN A O 1
ATOM 1683 N N . PRO A 1 211 ? 21.065 14.500 0.546 1.00 90.81 211 PRO A N 1
ATOM 1684 C CA . PRO A 1 211 ? 21.836 15.076 -0.556 1.00 90.81 211 PRO A CA 1
ATOM 1685 C C . PRO A 1 211 ? 21.424 14.522 -1.925 1.00 90.81 211 PRO A C 1
ATOM 1687 O O . PRO A 1 211 ? 21.145 15.298 -2.839 1.00 90.81 211 PRO A O 1
ATOM 1690 N N . LEU A 1 212 ? 21.315 13.192 -2.052 1.00 90.88 212 LEU A N 1
ATOM 1691 C CA . LEU A 1 212 ? 20.898 12.545 -3.299 1.00 90.88 212 LEU A CA 1
ATOM 1692 C C . LEU A 1 212 ? 19.471 12.939 -3.685 1.00 90.88 212 LEU A C 1
ATOM 1694 O O . LEU A 1 212 ? 19.215 13.254 -4.843 1.00 90.88 212 LEU A O 1
ATOM 1698 N N . TYR A 1 213 ? 18.544 12.960 -2.724 1.00 93.19 213 TYR A N 1
ATOM 1699 C CA . TYR A 1 213 ? 17.152 13.322 -2.984 1.00 93.19 213 TYR A CA 1
ATOM 1700 C C . TYR A 1 213 ? 17.011 14.752 -3.512 1.00 93.19 213 TYR A C 1
ATOM 1702 O O . TYR A 1 213 ? 16.363 14.966 -4.534 1.00 93.19 213 TYR A O 1
ATOM 1710 N N . ASN A 1 214 ? 17.659 15.722 -2.862 1.00 91.12 214 ASN A N 1
ATOM 1711 C CA . ASN A 1 214 ? 17.616 17.119 -3.296 1.00 91.12 214 ASN A CA 1
ATOM 1712 C C . ASN A 1 214 ? 18.208 17.285 -4.698 1.00 91.12 214 ASN A C 1
ATOM 1714 O O . ASN A 1 214 ? 17.633 17.989 -5.527 1.00 91.12 214 ASN A O 1
ATOM 1718 N N . ARG A 1 215 ? 19.314 16.585 -4.977 1.00 89.56 215 ARG A N 1
ATOM 1719 C CA . ARG A 1 215 ? 19.948 16.585 -6.295 1.00 89.56 215 ARG A CA 1
ATOM 1720 C C . ARG A 1 215 ? 19.025 16.012 -7.367 1.00 89.56 215 ARG A C 1
ATOM 1722 O O . ARG A 1 215 ? 18.818 16.654 -8.389 1.00 89.56 215 ARG A O 1
ATOM 1729 N N . VAL A 1 216 ? 18.413 14.853 -7.112 1.00 92.81 216 VAL A N 1
ATOM 1730 C CA . VAL A 1 216 ? 17.440 14.246 -8.032 1.00 92.81 216 VAL A CA 1
ATOM 1731 C C . VAL A 1 216 ? 16.289 15.204 -8.307 1.00 92.81 216 VAL A C 1
ATOM 1733 O O . VAL A 1 216 ? 15.949 15.388 -9.466 1.00 92.81 216 VAL A O 1
ATOM 1736 N N . LYS A 1 217 ? 15.702 15.848 -7.289 1.00 91.00 217 LYS A N 1
ATOM 1737 C CA . LYS A 1 217 ? 14.579 16.782 -7.499 1.00 91.00 217 LYS A CA 1
ATOM 1738 C C . LYS A 1 217 ? 14.965 17.985 -8.365 1.00 91.00 217 LYS A C 1
ATOM 1740 O O . LYS A 1 217 ? 14.121 18.457 -9.118 1.00 91.00 217 LYS A O 1
ATOM 1745 N N . GLN A 1 218 ? 16.206 18.462 -8.274 1.00 89.69 218 GLN A N 1
ATOM 1746 C CA . GLN A 1 218 ? 16.719 19.539 -9.128 1.00 89.69 218 GLN A CA 1
ATOM 1747 C C . GLN A 1 218 ? 16.969 19.063 -10.563 1.00 89.69 218 GLN A C 1
ATOM 1749 O O . GLN A 1 218 ? 16.596 19.753 -11.507 1.00 89.69 218 GLN A O 1
ATOM 1754 N N . ASP A 1 219 ? 17.572 17.883 -10.721 1.00 87.56 219 ASP A N 1
ATOM 1755 C CA . ASP A 1 219 ? 18.002 17.370 -12.023 1.00 87.56 219 ASP A CA 1
ATOM 1756 C C . ASP A 1 219 ? 16.852 16.743 -12.830 1.00 87.56 219 ASP A C 1
ATOM 1758 O O . ASP A 1 219 ? 16.870 16.825 -14.053 1.00 87.56 219 ASP A O 1
ATOM 1762 N N . ILE A 1 220 ? 15.852 16.126 -12.184 1.00 88.06 220 ILE A N 1
ATOM 1763 C CA . ILE A 1 220 ? 14.794 15.350 -12.861 1.00 88.06 220 ILE A CA 1
ATOM 1764 C C . ILE A 1 220 ? 13.657 16.216 -13.421 1.00 88.06 220 ILE A C 1
ATOM 1766 O O . ILE A 1 220 ? 13.024 15.861 -14.414 1.00 88.06 220 ILE A O 1
ATOM 1770 N N . GLU A 1 221 ? 13.397 17.361 -12.793 1.00 83.50 221 GLU A N 1
ATOM 1771 C CA . GLU A 1 221 ? 12.336 18.294 -13.174 1.00 83.50 221 GLU A CA 1
ATOM 1772 C C . GLU A 1 221 ? 12.516 18.891 -14.590 1.00 83.50 221 GLU A C 1
ATOM 1774 O O . GLU A 1 221 ? 11.549 18.873 -15.357 1.00 83.50 221 GLU A O 1
ATOM 1779 N N . PRO A 1 222 ? 13.717 19.354 -15.005 1.00 81.56 222 PRO A N 1
ATOM 1780 C CA . PRO A 1 222 ? 13.931 19.893 -16.351 1.00 81.56 222 PRO A CA 1
ATOM 1781 C C . PRO A 1 222 ? 13.939 18.830 -17.463 1.00 81.56 222 PRO A C 1
ATOM 1783 O O . PRO A 1 222 ? 13.828 19.186 -18.634 1.00 81.56 222 PRO A O 1
ATOM 1786 N N . ILE A 1 223 ? 14.016 17.531 -17.137 1.00 76.62 223 ILE A N 1
ATOM 1787 C CA . ILE A 1 223 ? 14.106 16.432 -18.126 1.00 76.62 223 ILE A CA 1
ATOM 1788 C C . ILE A 1 223 ? 12.794 16.260 -18.931 1.00 76.62 223 ILE A C 1
ATOM 1790 O O . ILE A 1 223 ? 12.719 15.456 -19.854 1.00 76.62 223 ILE A O 1
ATOM 1794 N N . VAL A 1 224 ? 11.738 17.024 -18.631 1.00 64.19 224 VAL A N 1
ATOM 1795 C CA . VAL A 1 224 ? 10.380 16.781 -19.153 1.00 64.19 224 VAL A CA 1
ATOM 1796 C C . VAL A 1 224 ? 9.927 17.768 -20.248 1.00 64.19 224 VAL A C 1
ATOM 1798 O O . VAL A 1 224 ? 8.794 17.658 -20.703 1.00 64.19 224 VAL A O 1
ATOM 1801 N N . ILE A 1 225 ? 10.759 18.703 -20.733 1.00 54.94 225 ILE A N 1
ATOM 1802 C CA . ILE A 1 225 ? 10.241 19.799 -21.590 1.00 54.94 225 ILE A CA 1
ATOM 1803 C C . ILE A 1 225 ? 10.838 19.905 -23.009 1.00 54.94 225 ILE A C 1
ATOM 1805 O O . ILE A 1 225 ? 10.107 20.344 -23.890 1.00 54.94 225 ILE A O 1
ATOM 1809 N N . ASP A 1 226 ? 12.066 19.456 -23.302 1.00 48.84 226 ASP A N 1
ATOM 1810 C CA . ASP A 1 226 ? 12.734 19.893 -24.556 1.00 48.84 226 ASP A CA 1
ATOM 1811 C C . ASP A 1 226 ? 13.180 18.794 -25.536 1.00 48.84 226 ASP A C 1
ATOM 1813 O O . ASP A 1 226 ? 13.585 19.073 -26.663 1.00 48.84 226 ASP A O 1
ATOM 1817 N N . THR A 1 227 ? 13.085 17.519 -25.165 1.00 48.03 227 THR A N 1
ATOM 1818 C CA . THR A 1 227 ? 13.485 16.420 -26.048 1.00 48.03 227 THR A CA 1
ATOM 1819 C C . THR A 1 227 ? 12.298 15.511 -26.312 1.00 48.03 227 THR A C 1
ATOM 1821 O O . THR A 1 227 ? 11.842 14.784 -25.436 1.00 48.03 227 THR A O 1
ATOM 1824 N N . GLY A 1 228 ? 11.837 15.455 -27.565 1.00 47.72 228 GLY A N 1
ATOM 1825 C CA . GLY A 1 228 ? 10.877 14.448 -28.051 1.00 47.72 228 GLY A CA 1
ATOM 1826 C C . GLY A 1 228 ? 11.360 12.988 -27.936 1.00 47.72 228 GLY A C 1
ATOM 1827 O O . GLY A 1 228 ? 10.756 12.092 -28.516 1.00 47.72 228 GLY A O 1
ATOM 1828 N N . ALA A 1 229 ? 12.444 12.742 -27.196 1.00 47.91 229 ALA A N 1
ATOM 1829 C CA . ALA A 1 229 ? 12.989 11.447 -26.836 1.00 47.91 229 ALA A CA 1
ATOM 1830 C C . ALA A 1 229 ? 12.668 11.166 -25.359 1.00 47.91 229 ALA A C 1
ATOM 1832 O O . ALA A 1 229 ? 13.474 11.392 -24.459 1.00 47.91 229 ALA A O 1
ATOM 1833 N N . PHE A 1 230 ? 11.459 10.679 -25.103 1.00 61.47 230 PHE A N 1
ATOM 1834 C CA . PHE A 1 230 ? 11.085 10.155 -23.795 1.00 61.47 230 PHE A CA 1
ATOM 1835 C C . PHE A 1 230 ? 11.843 8.835 -23.537 1.00 61.47 230 PHE A C 1
ATOM 1837 O O . PHE A 1 230 ? 11.544 7.796 -24.127 1.00 61.47 230 PHE A O 1
ATOM 1844 N N . GLU A 1 231 ? 12.862 8.868 -22.676 1.00 77.25 231 GLU A N 1
ATOM 1845 C CA . GLU A 1 231 ? 13.697 7.702 -22.349 1.00 77.25 231 GLU A CA 1
ATOM 1846 C C . GLU A 1 231 ? 13.051 6.812 -21.265 1.00 77.25 231 GLU A C 1
ATOM 1848 O O . GLU A 1 231 ? 12.555 7.307 -20.252 1.00 77.25 231 GLU A O 1
ATOM 1853 N N . LEU A 1 232 ? 13.118 5.480 -21.427 1.00 87.44 232 LEU A N 1
ATOM 1854 C CA . LEU A 1 232 ? 12.635 4.485 -20.446 1.00 87.44 232 LEU A CA 1
ATOM 1855 C C . LEU A 1 232 ? 13.187 4.747 -19.033 1.00 87.44 232 LEU A C 1
ATOM 1857 O O . LEU A 1 232 ? 12.460 4.626 -18.047 1.00 87.44 232 LEU A O 1
ATOM 1861 N N . GLN A 1 233 ? 14.454 5.155 -18.949 1.00 91.19 233 GLN A N 1
ATOM 1862 C CA . GLN A 1 233 ? 15.153 5.448 -17.701 1.00 91.19 233 GLN A CA 1
ATOM 1863 C C . GLN A 1 233 ? 14.505 6.599 -16.929 1.00 91.19 233 GLN A C 1
ATOM 1865 O O . GLN A 1 233 ? 14.466 6.555 -15.703 1.00 91.19 233 GLN A O 1
ATOM 1870 N N . ASN A 1 234 ? 13.949 7.596 -17.625 1.00 90.69 234 ASN A N 1
ATOM 1871 C CA . ASN A 1 234 ? 13.251 8.709 -16.986 1.00 90.69 234 ASN A CA 1
ATOM 1872 C C . ASN A 1 234 ? 11.962 8.222 -16.300 1.00 90.69 234 ASN A C 1
ATOM 1874 O O . ASN A 1 234 ? 11.700 8.549 -15.144 1.00 90.69 234 ASN A O 1
ATOM 1878 N N . VAL A 1 235 ? 11.189 7.357 -16.968 1.00 92.69 235 VAL A N 1
ATOM 1879 C CA . VAL A 1 235 ? 9.975 6.764 -16.375 1.00 92.69 235 VAL A CA 1
ATOM 1880 C C . VAL A 1 235 ? 10.327 5.876 -15.182 1.00 92.69 235 VAL A C 1
ATOM 1882 O O . VAL A 1 235 ? 9.682 5.962 -14.138 1.00 92.69 235 VAL A O 1
ATOM 1885 N N . GLN A 1 236 ? 11.376 5.057 -15.305 1.00 94.50 236 GLN A N 1
ATOM 1886 C CA . GLN A 1 236 ? 11.884 4.234 -14.204 1.00 94.50 236 GLN A CA 1
ATOM 1887 C C . GLN A 1 236 ? 12.314 5.104 -13.010 1.00 94.50 236 GLN A C 1
ATOM 1889 O O . GLN A 1 236 ? 11.958 4.787 -11.875 1.00 94.50 236 GLN A O 1
ATOM 1894 N N . ALA A 1 237 ? 13.003 6.226 -13.256 1.00 95.19 237 ALA A N 1
ATOM 1895 C CA . ALA A 1 237 ? 13.440 7.156 -12.217 1.00 95.19 237 ALA A CA 1
ATOM 1896 C C . ALA A 1 237 ? 12.254 7.784 -11.472 1.00 95.19 237 ALA A C 1
ATOM 1898 O O . ALA A 1 237 ? 12.214 7.720 -10.245 1.00 95.19 237 ALA A O 1
ATOM 1899 N N . TRP A 1 238 ? 11.252 8.318 -12.183 1.00 95.31 238 TRP A N 1
ATOM 1900 C CA . TRP A 1 238 ? 10.038 8.871 -11.564 1.00 95.31 238 TRP A CA 1
ATOM 1901 C C . TRP A 1 238 ? 9.230 7.822 -10.791 1.00 95.31 238 TRP A C 1
ATOM 1903 O O . TRP A 1 238 ? 8.738 8.098 -9.690 1.00 95.31 238 TRP A O 1
ATOM 1913 N N . THR A 1 239 ? 9.141 6.600 -11.324 1.00 94.62 239 THR A N 1
ATOM 1914 C CA . THR A 1 239 ? 8.435 5.493 -10.664 1.00 94.62 239 THR A CA 1
ATOM 1915 C C . THR A 1 239 ? 9.122 5.123 -9.348 1.00 94.62 239 THR A C 1
ATOM 1917 O O . THR A 1 239 ? 8.475 5.060 -8.304 1.00 94.62 239 THR A O 1
ATOM 1920 N N . LEU A 1 240 ? 10.447 4.939 -9.356 1.00 95.31 240 LEU A N 1
ATOM 1921 C CA . LEU A 1 240 ? 11.207 4.627 -8.140 1.00 95.31 240 LEU A CA 1
ATOM 1922 C C . LEU A 1 240 ? 11.274 5.810 -7.168 1.00 95.31 240 LEU A C 1
ATOM 1924 O O . LEU A 1 240 ? 11.279 5.595 -5.957 1.00 95.31 240 LEU A O 1
ATOM 1928 N N . LEU A 1 241 ? 11.278 7.050 -7.661 1.00 95.56 241 LEU A N 1
ATOM 1929 C CA . LEU A 1 241 ? 11.228 8.241 -6.814 1.00 95.56 241 LEU A CA 1
ATOM 1930 C C . LEU A 1 241 ? 9.904 8.294 -6.053 1.00 95.56 241 LEU A C 1
ATOM 1932 O O . LEU A 1 241 ? 9.896 8.551 -4.853 1.00 95.56 241 LEU A O 1
ATOM 1936 N N . THR A 1 242 ? 8.803 7.954 -6.724 1.00 93.31 242 THR A N 1
ATOM 1937 C CA . THR A 1 242 ? 7.487 7.818 -6.093 1.00 93.31 242 THR A CA 1
ATOM 1938 C C . THR A 1 242 ? 7.514 6.766 -4.983 1.00 93.31 242 THR A C 1
ATOM 1940 O O . THR A 1 242 ? 7.051 7.029 -3.874 1.00 93.31 242 THR A O 1
ATOM 1943 N N . VAL A 1 243 ? 8.115 5.597 -5.234 1.00 88.25 243 VAL A N 1
ATOM 1944 C CA . VAL A 1 243 ? 8.308 4.552 -4.210 1.00 88.25 243 VAL A CA 1
ATOM 1945 C C . VAL A 1 243 ? 9.149 5.072 -3.039 1.00 88.25 243 VAL A C 1
ATOM 1947 O O . VAL A 1 243 ? 8.773 4.880 -1.885 1.00 88.25 243 VAL A O 1
ATOM 1950 N N . CYS A 1 244 ? 10.243 5.785 -3.309 1.00 91.19 244 CYS A N 1
ATOM 1951 C CA . CYS A 1 244 ? 11.085 6.403 -2.285 1.00 91.19 244 CYS A CA 1
ATOM 1952 C C . CYS A 1 244 ? 10.299 7.403 -1.419 1.00 91.19 244 CYS A C 1
ATOM 1954 O O . CYS A 1 244 ? 10.386 7.372 -0.191 1.00 91.19 244 CYS A O 1
ATOM 1956 N N . GLU A 1 245 ? 9.521 8.292 -2.035 1.00 88.75 245 GLU A N 1
ATOM 1957 C CA . GLU A 1 245 ? 8.706 9.283 -1.328 1.00 88.75 245 GLU A CA 1
ATOM 1958 C C . GLU A 1 245 ? 7.594 8.609 -0.498 1.00 88.75 245 GLU A C 1
ATOM 1960 O O . GLU A 1 245 ? 7.340 9.034 0.631 1.00 88.75 245 GLU A O 1
ATOM 1965 N N . LEU A 1 246 ? 6.995 7.516 -0.994 1.00 77.00 246 LEU A N 1
ATOM 1966 C CA . LEU A 1 246 ? 6.050 6.684 -0.235 1.00 77.00 246 LEU A CA 1
ATOM 1967 C C . LEU A 1 246 ? 6.712 6.029 0.983 1.00 77.00 246 LEU A C 1
ATOM 1969 O O . LEU A 1 246 ? 6.185 6.141 2.088 1.00 77.00 246 LEU A O 1
ATOM 1973 N N . MET A 1 247 ? 7.883 5.410 0.804 1.00 76.38 247 MET A N 1
ATOM 1974 C CA . MET A 1 247 ? 8.650 4.770 1.884 1.00 76.38 247 MET A CA 1
ATOM 1975 C C . MET A 1 247 ? 9.050 5.752 2.988 1.00 76.38 247 MET A C 1
ATOM 1977 O O . MET A 1 247 ? 9.165 5.387 4.154 1.00 76.38 247 MET A O 1
ATOM 1981 N N . ARG A 1 248 ? 9.242 7.021 2.629 1.00 81.56 248 ARG A N 1
ATOM 1982 C CA . ARG A 1 248 ? 9.573 8.110 3.555 1.00 81.56 248 ARG A CA 1
ATOM 1983 C C . ARG A 1 248 ? 8.338 8.808 4.134 1.00 81.56 248 ARG A C 1
ATOM 1985 O O . ARG A 1 248 ? 8.480 9.851 4.765 1.00 81.56 248 ARG A O 1
ATOM 1992 N N . SER A 1 249 ? 7.134 8.273 3.908 1.00 73.31 249 SER A N 1
ATOM 1993 C CA . SER A 1 249 ? 5.852 8.863 4.332 1.00 73.31 249 SER A CA 1
ATOM 1994 C C . SER A 1 249 ? 5.588 10.284 3.799 1.00 73.31 249 SER A C 1
ATOM 1996 O O . SER A 1 249 ? 4.787 11.034 4.357 1.00 73.31 249 SER A O 1
ATOM 1998 N N . MET A 1 250 ? 6.215 10.674 2.684 1.00 79.25 250 MET A N 1
ATOM 1999 C CA . MET A 1 250 ? 6.055 11.989 2.050 1.00 79.25 250 MET A CA 1
ATOM 2000 C C . MET A 1 250 ? 4.920 11.969 1.017 1.00 79.25 250 MET A C 1
ATOM 2002 O O . MET A 1 250 ? 5.122 12.222 -0.169 1.00 79.25 250 MET A O 1
ATOM 2006 N N . TYR A 1 251 ? 3.701 11.664 1.465 1.00 74.50 251 TYR A N 1
ATOM 2007 C CA . TYR A 1 251 ? 2.575 11.314 0.586 1.00 74.50 251 TYR A CA 1
ATOM 2008 C C . TYR A 1 251 ? 2.186 12.385 -0.444 1.00 74.50 251 TYR A C 1
ATOM 2010 O O . TYR A 1 251 ? 1.843 12.043 -1.573 1.00 74.50 251 TYR A O 1
ATOM 2018 N N . GLY A 1 252 ? 2.254 13.671 -0.085 1.00 79.69 252 GLY A N 1
ATOM 2019 C CA . GLY A 1 252 ? 1.950 14.760 -1.023 1.00 79.69 252 GLY A CA 1
ATOM 2020 C C . GLY A 1 252 ? 2.976 14.875 -2.157 1.00 79.69 252 GLY A C 1
ATOM 2021 O O . GLY A 1 252 ? 2.607 15.106 -3.310 1.00 79.69 252 GLY A O 1
ATOM 2022 N N . GLN A 1 253 ? 4.258 14.654 -1.844 1.00 87.62 253 GLN A N 1
ATOM 2023 C CA . GLN A 1 253 ? 5.319 14.621 -2.855 1.00 87.62 253 GLN A CA 1
ATOM 2024 C C . GLN A 1 253 ? 5.173 13.376 -3.728 1.00 87.62 253 GLN A C 1
ATOM 2026 O O . GLN A 1 253 ? 5.106 13.511 -4.948 1.00 87.62 253 GLN A O 1
ATOM 2031 N N . ALA A 1 254 ? 4.963 12.216 -3.094 1.00 85.69 254 ALA A N 1
ATOM 2032 C CA . ALA A 1 254 ? 4.738 10.947 -3.775 1.00 85.69 254 ALA A CA 1
ATOM 2033 C C . ALA A 1 254 ? 3.598 11.029 -4.794 1.00 85.69 254 ALA A C 1
ATOM 2035 O O . ALA A 1 254 ? 3.750 10.572 -5.919 1.00 85.69 254 ALA A O 1
ATOM 2036 N N . TRP A 1 255 ? 2.475 11.661 -4.442 1.00 86.38 255 TRP A N 1
ATOM 2037 C CA . TRP A 1 255 ? 1.365 11.866 -5.376 1.00 86.38 255 TRP A CA 1
ATOM 2038 C C . TRP A 1 255 ? 1.762 12.715 -6.589 1.00 86.38 255 TRP A C 1
ATOM 2040 O O . TRP A 1 255 ? 1.412 12.400 -7.726 1.00 86.38 255 TRP A O 1
ATOM 2050 N N . THR A 1 256 ? 2.523 13.784 -6.357 1.00 92.06 256 THR A N 1
ATOM 2051 C CA . THR A 1 256 ? 2.975 14.679 -7.429 1.00 92.06 256 THR A CA 1
ATOM 2052 C C . THR A 1 256 ? 3.914 13.945 -8.390 1.00 92.06 256 THR A C 1
ATOM 2054 O O . THR A 1 256 ? 3.734 14.020 -9.608 1.00 92.06 256 THR A O 1
ATOM 2057 N N . SER A 1 257 ? 4.867 13.178 -7.854 1.00 93.50 257 SER A N 1
ATOM 2058 C CA . SER A 1 257 ? 5.799 12.345 -8.625 1.00 93.50 257 SER A CA 1
ATOM 2059 C C . SER A 1 257 ? 5.089 11.194 -9.355 1.00 93.50 257 SER A C 1
ATOM 2061 O O . SER A 1 257 ? 5.387 10.917 -10.521 1.00 93.50 257 SER A O 1
ATOM 2063 N N . ALA A 1 258 ? 4.076 10.584 -8.733 1.00 90.94 258 ALA A N 1
ATOM 2064 C CA . ALA A 1 258 ? 3.224 9.578 -9.365 1.00 90.94 258 ALA A CA 1
ATOM 2065 C C . ALA A 1 258 ? 2.485 10.171 -10.573 1.00 90.94 258 ALA A C 1
ATOM 2067 O O . ALA A 1 258 ? 2.523 9.617 -11.669 1.00 90.94 258 ALA A O 1
ATOM 2068 N N . GLY A 1 259 ? 1.920 11.372 -10.421 1.00 91.88 259 GLY A N 1
ATOM 2069 C CA . GLY A 1 259 ? 1.263 12.092 -11.509 1.00 91.88 259 GLY A CA 1
ATOM 2070 C C . GLY A 1 259 ? 2.186 12.417 -12.691 1.00 91.88 259 GLY A C 1
ATOM 2071 O O . GLY A 1 259 ? 1.701 12.506 -13.823 1.00 91.88 259 GLY A O 1
ATOM 2072 N N . ARG A 1 260 ? 3.498 12.588 -12.468 1.00 91.62 260 ARG A N 1
ATOM 2073 C CA . ARG A 1 260 ? 4.497 12.693 -13.550 1.00 91.62 260 ARG A CA 1
ATOM 2074 C C . ARG A 1 260 ? 4.720 11.349 -14.230 1.00 91.62 260 ARG A C 1
ATOM 2076 O O . ARG A 1 260 ? 4.670 11.281 -15.455 1.00 91.62 260 ARG A O 1
ATOM 2083 N N . THR A 1 261 ? 4.860 10.287 -13.442 1.00 93.00 261 THR A N 1
ATOM 2084 C CA . THR A 1 261 ? 4.971 8.908 -13.938 1.00 93.00 261 THR A CA 1
ATOM 2085 C C . THR A 1 261 ? 3.799 8.543 -14.854 1.00 93.00 261 THR A C 1
ATOM 2087 O O . THR A 1 261 ? 4.017 8.082 -15.972 1.00 93.00 261 THR A O 1
ATOM 2090 N N . PHE A 1 262 ? 2.557 8.812 -14.437 1.00 92.12 262 PHE A N 1
ATOM 2091 C CA . PHE A 1 262 ? 1.359 8.465 -15.213 1.00 92.12 262 PHE A CA 1
ATOM 2092 C C . PHE A 1 262 ? 1.301 9.207 -16.549 1.00 92.12 262 PHE A C 1
ATOM 2094 O O . PHE A 1 262 ? 1.040 8.596 -17.584 1.00 92.12 262 PHE A O 1
ATOM 2101 N N . ARG A 1 263 ? 1.622 10.508 -16.547 1.00 90.25 263 ARG A N 1
ATOM 2102 C CA . ARG A 1 263 ? 1.684 11.321 -17.772 1.00 90.25 263 ARG A CA 1
ATOM 2103 C C . ARG A 1 263 ? 2.754 10.820 -18.738 1.00 90.25 263 ARG A C 1
ATOM 2105 O O . ARG A 1 263 ? 2.498 10.767 -19.936 1.00 90.25 263 ARG A O 1
ATOM 2112 N N . LEU A 1 264 ? 3.921 10.417 -18.231 1.00 88.75 264 LEU A N 1
ATOM 2113 C CA . LEU A 1 264 ? 4.978 9.830 -19.058 1.00 88.75 264 LEU A CA 1
ATOM 2114 C C . LEU A 1 264 ? 4.534 8.499 -19.674 1.00 88.75 264 LEU A C 1
ATOM 2116 O O . LEU A 1 264 ? 4.710 8.299 -20.869 1.00 88.75 264 LEU A O 1
ATOM 2120 N N . ILE A 1 265 ? 3.912 7.619 -18.889 1.00 89.69 265 ILE A N 1
ATOM 2121 C CA . ILE A 1 265 ? 3.376 6.326 -19.349 1.00 89.69 265 ILE A CA 1
ATOM 2122 C C . ILE A 1 265 ? 2.318 6.509 -20.445 1.00 89.69 265 ILE A C 1
ATOM 2124 O O . ILE A 1 265 ? 2.326 5.784 -21.443 1.00 89.69 265 ILE A O 1
ATOM 2128 N N . GLN A 1 266 ? 1.420 7.484 -20.275 1.00 88.00 266 GLN A N 1
ATOM 2129 C CA . GLN A 1 266 ? 0.406 7.835 -21.270 1.00 88.00 266 GLN A CA 1
ATOM 2130 C C . GLN A 1 266 ? 1.044 8.419 -22.536 1.00 88.00 266 GLN A C 1
ATOM 2132 O O . GLN A 1 266 ? 0.752 7.941 -23.631 1.00 88.00 266 GLN A O 1
ATOM 2137 N N . GLY A 1 267 ? 1.957 9.386 -22.392 1.00 84.88 267 GLY A N 1
ATOM 2138 C CA . GLY A 1 267 ? 2.656 10.021 -23.515 1.00 84.88 267 GLY A CA 1
ATOM 2139 C C . GLY A 1 267 ? 3.514 9.046 -24.327 1.00 84.88 267 GLY A C 1
ATOM 2140 O O . GLY A 1 267 ? 3.552 9.126 -25.550 1.00 84.88 267 GLY A O 1
ATOM 2141 N N . LEU A 1 268 ? 4.131 8.069 -23.660 1.00 83.88 268 LEU A N 1
ATOM 2142 C CA . LEU A 1 268 ? 4.905 6.986 -24.275 1.00 83.88 268 LEU A CA 1
ATOM 2143 C C . LEU A 1 268 ? 4.057 5.821 -24.794 1.00 83.88 268 LEU A C 1
ATOM 2145 O O . LEU A 1 268 ? 4.607 4.859 -25.334 1.00 83.88 268 LEU A O 1
ATOM 2149 N N . ARG A 1 269 ? 2.735 5.880 -24.603 1.00 84.88 269 ARG A N 1
ATOM 2150 C CA . ARG A 1 269 ? 1.781 4.844 -25.017 1.00 84.88 269 ARG A CA 1
ATOM 2151 C C . ARG A 1 269 ? 2.173 3.452 -24.523 1.00 84.88 269 ARG A C 1
ATOM 2153 O O . ARG A 1 269 ? 2.058 2.464 -25.245 1.00 84.88 269 ARG A O 1
ATOM 2160 N N . TYR A 1 270 ? 2.614 3.355 -23.266 1.00 86.38 270 TYR A N 1
ATOM 2161 C CA . TYR A 1 270 ? 2.928 2.053 -22.665 1.00 86.38 270 TYR A CA 1
ATOM 2162 C C . TYR A 1 270 ? 1.692 1.135 -22.617 1.00 86.38 270 TYR A C 1
ATOM 2164 O O . TYR A 1 270 ? 1.825 -0.075 -22.727 1.00 86.38 270 TYR A O 1
ATOM 2172 N N . HIS A 1 271 ? 0.484 1.702 -22.580 1.00 81.31 271 HIS A N 1
ATOM 2173 C CA . HIS A 1 271 ? -0.779 0.964 -22.704 1.00 81.31 271 HIS A CA 1
ATOM 2174 C C . HIS A 1 271 ? -0.988 0.258 -24.052 1.00 81.31 271 HIS A C 1
ATOM 2176 O O . HIS A 1 271 ? -1.883 -0.567 -24.171 1.00 81.31 271 HIS A O 1
ATOM 2182 N N . GLU A 1 272 ? -0.155 0.522 -25.058 1.00 81.75 272 GLU A N 1
ATOM 2183 C CA . GLU A 1 272 ? -0.239 -0.113 -26.377 1.00 81.75 272 GLU A CA 1
ATOM 2184 C C . GLU A 1 272 ? 0.988 -0.969 -26.708 1.00 81.75 272 GLU A C 1
ATOM 2186 O O . GLU A 1 272 ? 1.228 -1.281 -27.876 1.00 81.75 272 GLU A O 1
ATOM 2191 N N . ILE A 1 273 ? 1.797 -1.333 -25.704 1.00 79.75 273 ILE A N 1
ATOM 2192 C CA . ILE A 1 273 ? 3.010 -2.141 -25.911 1.00 79.75 273 ILE A CA 1
ATOM 2193 C C . ILE A 1 273 ? 2.694 -3.445 -26.651 1.00 79.75 273 ILE A C 1
ATOM 2195 O O . ILE A 1 273 ? 3.454 -3.815 -27.543 1.00 79.75 273 ILE A O 1
ATOM 2199 N N . ASP A 1 274 ? 1.557 -4.067 -26.334 1.00 74.94 274 ASP A N 1
ATOM 2200 C CA . ASP A 1 274 ? 1.130 -5.358 -26.882 1.00 74.94 274 ASP A CA 1
ATOM 2201 C C . ASP A 1 274 ? 0.038 -5.229 -27.960 1.00 74.94 274 ASP A C 1
ATOM 2203 O O . ASP A 1 274 ? -0.552 -6.221 -28.385 1.00 74.94 274 ASP A O 1
ATOM 2207 N N . SER A 1 275 ? -0.239 -4.008 -28.437 1.00 72.50 275 SER A N 1
ATOM 2208 C CA . SER A 1 275 ? -1.285 -3.784 -29.435 1.00 72.50 275 SER A CA 1
ATOM 2209 C C . SER A 1 275 ? -0.886 -4.363 -30.802 1.00 72.50 275 SER A C 1
ATOM 2211 O O . SER A 1 275 ? 0.118 -3.930 -31.381 1.00 72.50 275 SER A O 1
ATOM 2213 N N . PRO A 1 276 ? -1.701 -5.254 -31.404 1.00 58.84 276 PRO A N 1
ATOM 2214 C CA . PRO A 1 276 ? -1.425 -5.835 -32.722 1.00 58.84 276 PRO A CA 1
ATOM 2215 C C . PRO A 1 276 ? -1.526 -4.812 -33.868 1.00 58.84 276 PRO A C 1
ATOM 2217 O O . PRO A 1 276 ? -1.184 -5.120 -35.005 1.00 58.84 276 PRO A O 1
ATOM 2220 N N . ARG A 1 277 ? -1.998 -3.585 -33.589 1.00 55.19 277 ARG A N 1
ATOM 2221 C CA . ARG A 1 277 ? -2.170 -2.495 -34.565 1.00 55.19 277 ARG A CA 1
ATOM 2222 C C . ARG A 1 277 ? -0.928 -1.611 -34.745 1.00 55.19 277 ARG A C 1
ATOM 2224 O O . ARG A 1 277 ? -1.004 -0.622 -35.474 1.00 55.19 277 ARG A O 1
ATOM 2231 N N . LYS A 1 278 ? 0.208 -1.915 -34.101 1.00 57.56 278 LYS A N 1
ATOM 2232 C CA . LYS A 1 278 ? 1.460 -1.184 -34.360 1.00 57.56 278 LYS A CA 1
ATOM 2233 C C . LYS A 1 278 ? 1.890 -1.397 -35.815 1.00 57.56 278 LYS A C 1
ATOM 2235 O O . LYS A 1 278 ? 2.269 -2.498 -36.202 1.00 57.56 278 LYS A O 1
ATOM 2240 N N . ASN A 1 279 ? 1.860 -0.326 -36.613 1.00 43.19 279 ASN A N 1
ATOM 2241 C CA . ASN A 1 279 ? 2.484 -0.310 -37.933 1.00 43.19 279 ASN A CA 1
ATOM 2242 C C . ASN A 1 279 ? 3.963 -0.730 -37.793 1.00 43.19 279 ASN A C 1
ATOM 2244 O O . ASN A 1 279 ? 4.679 -0.106 -37.005 1.00 43.19 279 ASN A O 1
ATOM 2248 N N . PRO A 1 280 ? 4.452 -1.721 -38.559 1.00 46.16 280 PRO A N 1
ATOM 2249 C CA . PRO A 1 280 ? 5.838 -2.196 -38.517 1.00 46.16 280 PRO A CA 1
ATOM 2250 C C . PRO A 1 280 ? 6.819 -1.213 -39.189 1.00 46.16 280 PRO A C 1
ATOM 2252 O O . PRO A 1 280 ? 7.666 -1.609 -39.981 1.00 46.16 280 PRO A O 1
ATOM 2255 N N . ILE A 1 281 ? 6.690 0.090 -38.921 1.00 44.16 281 ILE A N 1
ATOM 2256 C CA . ILE A 1 281 ? 7.504 1.148 -39.545 1.00 44.16 281 ILE A CA 1
ATOM 2257 C C . ILE A 1 281 ? 8.725 1.513 -38.673 1.00 44.16 281 ILE A C 1
ATOM 2259 O O . ILE A 1 281 ? 9.649 2.162 -39.153 1.00 44.16 281 ILE A O 1
ATOM 2263 N N . THR A 1 282 ? 8.824 1.022 -37.433 1.00 46.50 282 THR A N 1
ATOM 2264 C CA . THR A 1 282 ? 10.046 1.132 -36.615 1.00 46.50 282 THR A CA 1
ATOM 2265 C C . THR A 1 282 ? 10.572 -0.247 -36.223 1.00 46.50 282 THR A C 1
ATOM 2267 O O . THR A 1 282 ? 10.302 -0.780 -35.149 1.00 46.50 282 THR A O 1
ATOM 2270 N N . SER A 1 283 ? 11.376 -0.820 -37.115 1.00 46.34 283 SER A N 1
ATOM 2271 C CA . SER A 1 283 ? 12.029 -2.136 -37.035 1.00 46.34 283 SER A CA 1
ATOM 2272 C C . SER A 1 283 ? 12.943 -2.368 -35.811 1.00 46.34 283 SER A C 1
ATOM 2274 O O . SER A 1 283 ? 13.518 -3.445 -35.676 1.00 46.34 283 SER A O 1
ATOM 2276 N N . GLU A 1 284 ? 13.094 -1.391 -34.912 1.00 48.66 284 GLU A N 1
ATOM 2277 C CA . GLU A 1 284 ? 13.920 -1.487 -33.699 1.00 48.66 284 GLU A CA 1
ATOM 2278 C C . GLU A 1 284 ? 13.139 -1.921 -32.445 1.00 48.66 284 GLU A C 1
ATOM 2280 O O . GLU A 1 284 ? 13.708 -2.588 -31.583 1.00 48.66 284 GLU A O 1
ATOM 2285 N N . GLU A 1 285 ? 11.839 -1.609 -32.320 1.00 48.00 285 GLU A N 1
ATOM 2286 C CA . GLU A 1 285 ? 11.063 -1.968 -31.114 1.00 48.00 285 GLU A CA 1
ATOM 2287 C C . GLU A 1 285 ? 10.655 -3.450 -31.066 1.00 48.00 285 GLU A C 1
ATOM 2289 O O . GLU A 1 285 ? 10.404 -3.979 -29.985 1.00 48.00 285 GLU A O 1
ATOM 2294 N N . ILE A 1 286 ? 10.636 -4.132 -32.214 1.00 49.06 286 ILE A N 1
ATOM 2295 C CA . ILE A 1 286 ? 10.316 -5.566 -32.325 1.00 49.06 286 ILE A CA 1
ATOM 2296 C C . ILE A 1 286 ? 11.479 -6.451 -31.809 1.00 49.06 286 ILE A C 1
ATOM 2298 O O . ILE A 1 286 ? 11.266 -7.616 -31.488 1.00 49.06 286 ILE A O 1
ATOM 2302 N N . ASN A 1 287 ? 12.697 -5.910 -31.647 1.00 52.88 287 ASN A N 1
ATOM 2303 C CA . ASN A 1 287 ? 13.919 -6.710 -31.452 1.00 52.88 287 ASN A CA 1
ATOM 2304 C C . ASN A 1 287 ? 14.494 -6.770 -30.020 1.00 52.88 287 ASN A C 1
ATOM 2306 O O . ASN A 1 287 ? 15.503 -7.443 -29.818 1.00 52.88 287 ASN A O 1
ATOM 2310 N N . ASP A 1 288 ? 13.898 -6.114 -29.017 1.00 71.75 288 ASP A N 1
ATOM 2311 C CA . ASP A 1 288 ? 14.404 -6.163 -27.630 1.00 71.75 288 ASP A CA 1
ATOM 2312 C C . ASP A 1 288 ? 13.310 -6.604 -26.635 1.00 71.75 288 ASP A C 1
ATOM 2314 O O . ASP A 1 288 ? 12.680 -5.759 -25.984 1.00 71.75 288 ASP A O 1
ATOM 2318 N N . PRO A 1 289 ? 13.074 -7.927 -26.487 1.00 73.81 289 PRO A N 1
ATOM 2319 C CA . PRO A 1 289 ? 12.048 -8.457 -25.586 1.00 73.81 289 PRO A CA 1
ATOM 2320 C C . PRO A 1 289 ? 12.275 -8.038 -24.128 1.00 73.81 289 PRO A C 1
ATOM 2322 O O . PRO A 1 289 ? 11.314 -7.856 -23.383 1.00 73.81 289 PRO A O 1
ATOM 2325 N N . LEU A 1 290 ? 13.530 -7.809 -23.725 1.00 78.56 290 LEU A N 1
ATOM 2326 C CA . LEU A 1 290 ? 13.862 -7.351 -22.377 1.00 78.56 290 LEU A CA 1
ATOM 2327 C C . LEU A 1 290 ? 13.399 -5.910 -22.145 1.00 78.56 290 LEU A C 1
ATOM 2329 O O . LEU A 1 290 ? 12.904 -5.591 -21.068 1.00 78.56 290 LEU A O 1
ATOM 2333 N N . ARG A 1 291 ? 13.522 -5.030 -23.145 1.00 80.38 291 ARG A N 1
ATOM 2334 C CA . ARG A 1 291 ? 13.052 -3.637 -23.031 1.00 80.38 291 ARG A CA 1
ATOM 2335 C C . ARG A 1 291 ? 11.535 -3.561 -22.964 1.00 80.38 291 ARG A C 1
ATOM 2337 O O . ARG A 1 291 ? 11.003 -2.759 -22.202 1.00 80.38 291 ARG A O 1
ATOM 2344 N N . THR A 1 292 ? 10.854 -4.388 -23.751 1.00 80.44 292 THR A N 1
ATOM 2345 C CA . THR A 1 292 ? 9.395 -4.542 -23.705 1.00 80.44 292 THR A CA 1
ATOM 2346 C C . THR A 1 292 ? 8.951 -4.981 -22.314 1.00 80.44 292 THR A C 1
ATOM 2348 O O . THR A 1 292 ? 8.054 -4.375 -21.732 1.00 80.44 292 THR A O 1
ATOM 2351 N N . GLU A 1 293 ? 9.647 -5.958 -21.739 1.00 81.62 293 GLU A N 1
ATOM 2352 C CA . GLU A 1 293 ? 9.378 -6.444 -20.391 1.00 81.62 293 GLU A CA 1
ATOM 2353 C C . GLU A 1 293 ? 9.615 -5.374 -19.310 1.00 81.62 293 GLU A C 1
ATOM 2355 O O . GLU A 1 293 ? 8.757 -5.154 -18.456 1.00 81.62 293 GLU A O 1
ATOM 2360 N N . GLU A 1 294 ? 10.716 -4.618 -19.374 1.00 86.19 294 GLU A N 1
ATOM 2361 C CA . GLU A 1 294 ? 10.949 -3.486 -18.462 1.00 86.19 294 GLU A CA 1
ATOM 2362 C C . GLU A 1 294 ? 9.830 -2.432 -18.558 1.00 86.19 294 GLU A C 1
ATOM 2364 O O . GLU A 1 294 ? 9.350 -1.952 -17.528 1.00 86.19 294 GLU A O 1
ATOM 2369 N N . LYS A 1 295 ? 9.350 -2.110 -19.770 1.00 87.62 295 LYS A N 1
ATOM 2370 C CA . LYS A 1 295 ? 8.215 -1.190 -19.965 1.00 87.62 295 LYS A CA 1
ATOM 2371 C C . LYS A 1 295 ? 6.924 -1.728 -19.319 1.00 87.62 295 LYS A C 1
ATOM 2373 O O . LYS A 1 295 ? 6.241 -0.962 -18.636 1.00 87.62 295 LYS A O 1
ATOM 2378 N N . ARG A 1 296 ? 6.612 -3.026 -19.469 1.00 85.25 296 ARG A N 1
ATOM 2379 C CA . ARG A 1 296 ? 5.441 -3.662 -18.824 1.00 85.25 296 ARG A CA 1
ATOM 2380 C C . ARG A 1 296 ? 5.522 -3.568 -17.304 1.00 85.25 296 ARG A C 1
ATOM 2382 O O . ARG A 1 296 ? 4.561 -3.156 -16.662 1.00 85.25 296 ARG A O 1
ATOM 2389 N N . ARG A 1 297 ? 6.677 -3.885 -16.713 1.00 86.50 297 ARG A N 1
ATOM 2390 C CA . ARG A 1 297 ? 6.863 -3.824 -15.252 1.00 86.50 297 ARG A CA 1
ATOM 2391 C C . ARG A 1 297 ? 6.709 -2.414 -14.697 1.00 86.50 297 ARG A C 1
ATOM 2393 O O . ARG A 1 297 ? 6.113 -2.241 -13.637 1.00 86.50 297 ARG A O 1
ATOM 2400 N N . VAL A 1 298 ? 7.212 -1.410 -15.418 1.00 91.25 298 VAL A N 1
ATOM 2401 C CA . VAL A 1 298 ? 7.006 0.003 -15.071 1.00 91.25 298 VAL A CA 1
ATOM 2402 C C . VAL A 1 298 ? 5.521 0.363 -15.118 1.00 91.25 298 VAL A C 1
ATOM 2404 O O . VAL A 1 298 ? 5.027 0.974 -14.172 1.00 91.25 298 VAL A O 1
ATOM 2407 N N . PHE A 1 299 ? 4.803 -0.043 -16.172 1.00 89.69 299 PHE A N 1
ATOM 2408 C CA . PHE A 1 299 ? 3.362 0.191 -16.274 1.00 89.69 299 PHE A CA 1
ATOM 2409 C C . PHE A 1 299 ? 2.607 -0.417 -15.092 1.00 89.69 299 PHE A C 1
ATOM 2411 O O . PHE A 1 299 ? 1.870 0.295 -14.416 1.00 89.69 299 PHE A O 1
ATOM 2418 N N . TRP A 1 300 ? 2.817 -1.704 -14.811 1.00 84.44 300 TRP A N 1
ATOM 2419 C CA . TRP A 1 300 ? 2.085 -2.400 -13.755 1.00 84.44 300 TRP A CA 1
ATOM 2420 C C . TRP A 1 300 ? 2.399 -1.836 -12.365 1.00 84.44 300 TRP A C 1
ATOM 2422 O O . TRP A 1 300 ? 1.487 -1.662 -11.559 1.00 84.44 300 TRP A O 1
ATOM 2432 N N . LEU A 1 301 ? 3.654 -1.455 -12.089 1.00 84.56 301 LEU A N 1
ATOM 2433 C CA . LEU A 1 301 ? 3.987 -0.777 -10.834 1.00 84.56 301 LEU A CA 1
ATOM 2434 C C . LEU A 1 301 ? 3.290 0.589 -10.722 1.00 84.56 301 LEU A C 1
ATOM 2436 O O . LEU A 1 301 ? 2.761 0.921 -9.663 1.00 84.56 301 LEU A O 1
ATOM 2440 N N . ALA A 1 302 ? 3.244 1.370 -11.801 1.00 87.94 302 ALA A N 1
ATOM 2441 C CA . ALA A 1 302 ? 2.540 2.648 -11.806 1.00 87.94 302 ALA A CA 1
ATOM 2442 C C . ALA A 1 302 ? 1.017 2.481 -11.667 1.00 87.94 302 ALA A C 1
ATOM 2444 O O . ALA A 1 302 ? 0.399 3.226 -10.911 1.00 87.94 302 ALA A O 1
ATOM 2445 N N . TYR A 1 303 ? 0.426 1.483 -12.327 1.00 82.44 303 TYR A N 1
ATOM 2446 C CA . TYR A 1 303 ? -0.989 1.128 -12.202 1.00 82.44 303 TYR A CA 1
ATOM 2447 C C . TYR A 1 303 ? -1.357 0.798 -10.750 1.00 82.44 303 TYR A C 1
ATOM 2449 O O . TYR A 1 303 ? -2.337 1.330 -10.225 1.00 82.44 303 TYR A O 1
ATOM 2457 N N . LEU A 1 304 ? -0.522 0.006 -10.065 1.00 75.12 304 LEU A N 1
ATOM 2458 C CA . LEU A 1 304 ? -0.685 -0.300 -8.641 1.00 75.12 304 LEU A CA 1
ATOM 2459 C C . LEU A 1 304 ? -0.592 0.954 -7.759 1.00 75.12 304 LEU A C 1
ATOM 2461 O O . LEU A 1 304 ? -1.391 1.124 -6.840 1.00 75.12 304 LEU A O 1
ATOM 2465 N N . ILE A 1 305 ? 0.366 1.843 -8.035 1.00 78.62 305 ILE A N 1
ATOM 2466 C CA . ILE A 1 305 ? 0.529 3.105 -7.298 1.00 78.62 305 ILE A CA 1
ATOM 2467 C C . ILE A 1 305 ? -0.686 4.029 -7.497 1.00 78.62 305 ILE A C 1
ATOM 2469 O O . ILE A 1 305 ? -1.135 4.667 -6.546 1.00 78.62 305 ILE A O 1
ATOM 2473 N N . ASP A 1 306 ? -1.243 4.102 -8.704 1.00 79.12 306 ASP A N 1
ATOM 2474 C CA . ASP A 1 306 ? -2.426 4.913 -9.007 1.00 79.12 306 ASP A CA 1
ATOM 2475 C C . ASP A 1 306 ? -3.676 4.398 -8.278 1.00 79.12 306 ASP A C 1
ATOM 2477 O O . ASP A 1 306 ? -4.362 5.156 -7.586 1.00 79.12 306 ASP A O 1
ATOM 2481 N N . HIS A 1 307 ? -3.907 3.082 -8.323 1.00 66.06 307 HIS A N 1
ATOM 2482 C CA . HIS A 1 307 ? -5.011 2.435 -7.605 1.00 66.06 307 HIS A CA 1
ATOM 2483 C C . HIS A 1 307 ? -4.870 2.576 -6.098 1.00 66.06 307 HIS A C 1
ATOM 2485 O O . HIS A 1 307 ? -5.857 2.761 -5.392 1.00 66.06 307 HIS A O 1
ATOM 2491 N N . LEU A 1 308 ? -3.643 2.557 -5.590 1.00 61.16 308 LEU A N 1
ATOM 2492 C CA . LEU A 1 308 ? -3.383 2.861 -4.198 1.00 61.16 308 LEU A CA 1
ATOM 2493 C C . LEU A 1 308 ? -3.817 4.277 -3.821 1.00 61.16 308 LEU A C 1
ATOM 2495 O O . LEU A 1 308 ? -4.504 4.457 -2.812 1.00 61.16 308 LEU A O 1
ATOM 2499 N N . PHE A 1 309 ? -3.367 5.291 -4.559 1.00 66.81 309 PHE A N 1
ATOM 2500 C CA . PHE A 1 309 ? -3.735 6.670 -4.245 1.00 66.81 309 PHE A CA 1
ATOM 2501 C C . PHE A 1 309 ? -5.246 6.875 -4.360 1.00 66.81 309 PHE A C 1
ATOM 2503 O O . PHE A 1 309 ? -5.836 7.552 -3.513 1.00 66.81 309 PHE A O 1
ATOM 2510 N N . SER A 1 310 ? -5.869 6.236 -5.352 1.00 64.62 310 SER A N 1
ATOM 2511 C CA . SER A 1 310 ? -7.318 6.193 -5.510 1.00 64.62 310 SER A CA 1
ATOM 2512 C C . SER A 1 310 ? -8.008 5.561 -4.298 1.00 64.62 310 SER A C 1
ATOM 2514 O O . SER A 1 310 ? -8.854 6.212 -3.688 1.00 64.62 310 SER A O 1
ATOM 2516 N N . LEU A 1 311 ? -7.608 4.359 -3.872 1.00 49.66 311 LEU A N 1
ATOM 2517 C CA . LEU A 1 311 ? -8.232 3.657 -2.747 1.00 49.66 311 LEU A CA 1
ATOM 2518 C C . LEU A 1 311 ? -8.036 4.391 -1.417 1.00 49.66 311 LEU A C 1
ATOM 2520 O O . LEU A 1 311 ? -8.975 4.510 -0.629 1.00 49.66 311 LEU A O 1
ATOM 2524 N N . ARG A 1 312 ? -6.851 4.962 -1.186 1.00 49.75 312 ARG A N 1
ATOM 2525 C CA . ARG A 1 312 ? -6.554 5.702 0.045 1.00 49.75 312 ARG A CA 1
ATOM 2526 C C . ARG A 1 312 ? -7.331 7.013 0.162 1.00 49.75 312 ARG A C 1
ATOM 2528 O O . ARG A 1 312 ? -7.800 7.352 1.250 1.00 49.75 312 ARG A O 1
ATOM 2535 N N . ASN A 1 313 ? -7.432 7.767 -0.932 1.00 56.50 313 ASN A N 1
ATOM 2536 C CA . ASN A 1 313 ? -7.958 9.135 -0.913 1.00 56.50 313 ASN A CA 1
ATOM 2537 C C . ASN A 1 313 ? -9.355 9.269 -1.542 1.00 56.50 313 ASN A C 1
ATOM 2539 O O . ASN A 1 313 ? -9.919 10.363 -1.543 1.00 56.50 313 ASN A O 1
ATOM 2543 N N . ARG A 1 314 ? -9.914 8.172 -2.072 1.00 52.59 314 ARG A N 1
ATOM 2544 C CA . ARG A 1 314 ? -11.137 8.137 -2.896 1.00 52.59 314 ARG A CA 1
ATOM 2545 C C . ARG A 1 314 ? -11.054 9.066 -4.112 1.00 52.59 314 ARG A C 1
ATOM 2547 O O . ARG A 1 314 ? -12.032 9.709 -4.490 1.00 52.59 314 ARG A O 1
ATOM 2554 N N . TRP A 1 315 ? -9.862 9.174 -4.694 1.00 71.94 315 TRP A N 1
ATOM 2555 C CA . TRP A 1 315 ? -9.611 9.948 -5.911 1.00 71.94 315 TRP A CA 1
ATOM 2556 C C . TRP A 1 315 ? -9.896 9.108 -7.159 1.00 71.94 315 TRP A C 1
ATOM 2558 O O . TRP A 1 315 ? -9.809 7.883 -7.084 1.00 71.94 315 TRP A O 1
ATOM 2568 N N . PRO A 1 316 ? -10.234 9.724 -8.304 1.00 70.62 316 PRO A N 1
ATOM 2569 C CA . PRO A 1 316 ? -10.348 8.981 -9.554 1.00 70.62 316 PRO A CA 1
ATOM 2570 C C . PRO A 1 316 ? -8.994 8.373 -9.943 1.00 70.62 316 PRO A C 1
ATOM 2572 O O . PRO A 1 316 ? -7.954 9.001 -9.741 1.00 70.62 316 PRO A O 1
ATOM 2575 N N . VAL A 1 317 ? -9.024 7.166 -10.511 1.00 74.25 317 VAL A N 1
ATOM 2576 C CA . VAL A 1 317 ? -7.847 6.539 -11.128 1.00 74.25 317 VAL A CA 1
ATOM 2577 C C . VAL A 1 317 ? -7.462 7.281 -12.410 1.00 74.25 317 VAL A C 1
ATOM 2579 O O . VAL A 1 317 ? -8.322 7.747 -13.161 1.00 74.25 317 VAL A O 1
ATOM 2582 N N . THR A 1 318 ? -6.163 7.399 -12.656 1.00 85.69 318 THR A N 1
ATOM 2583 C CA . THR A 1 318 ? -5.565 8.012 -13.849 1.00 85.69 318 THR A CA 1
ATOM 2584 C C . THR A 1 318 ? -5.350 6.987 -14.968 1.00 85.69 318 THR A C 1
ATOM 2586 O O . THR A 1 318 ? -5.558 7.287 -16.145 1.00 85.69 318 THR A O 1
ATOM 2589 N N . LEU A 1 319 ? -4.912 5.782 -14.607 1.00 81.25 319 LEU A N 1
ATOM 2590 C CA . LEU A 1 319 ? -4.673 4.639 -15.477 1.00 81.25 319 LEU A CA 1
ATOM 2591 C C . LEU A 1 319 ? -5.895 3.723 -15.386 1.00 81.25 319 LEU A C 1
ATOM 2593 O O . LEU A 1 319 ? -6.084 3.009 -14.404 1.00 81.25 319 LEU A O 1
ATOM 2597 N N . SER A 1 320 ? -6.762 3.786 -16.396 1.00 77.88 320 SER A N 1
ATOM 2598 C CA . SER A 1 320 ? -8.025 3.049 -16.385 1.00 77.88 320 SER A CA 1
ATOM 2599 C C . SER A 1 320 ? -7.823 1.545 -16.568 1.00 77.88 320 SER A C 1
ATOM 2601 O O . SER A 1 320 ? -6.840 1.091 -17.153 1.00 77.88 320 SER A O 1
ATOM 2603 N N . GLU A 1 321 ? -8.807 0.765 -16.127 1.00 68.75 321 GLU A N 1
ATOM 2604 C CA . GLU A 1 321 ? -8.861 -0.682 -16.362 1.00 68.75 321 GLU A CA 1
ATOM 2605 C C . GLU A 1 321 ? -8.805 -1.026 -17.859 1.00 68.75 321 GLU A C 1
ATOM 2607 O O . GLU A 1 321 ? -8.132 -1.973 -18.255 1.00 68.75 321 GLU A O 1
ATOM 2612 N N . HIS A 1 322 ? -9.393 -0.188 -18.721 1.00 71.00 322 HIS A N 1
ATOM 2613 C CA . HIS A 1 322 ? -9.275 -0.350 -20.170 1.00 71.00 322 HIS A CA 1
ATOM 2614 C C . HIS A 1 322 ? -7.816 -0.266 -20.655 1.00 71.00 322 HIS A C 1
ATOM 2616 O O . HIS A 1 322 ? -7.402 -1.090 -21.464 1.00 71.00 322 HIS A O 1
ATOM 2622 N N . MET A 1 323 ? -7.011 0.666 -20.127 1.00 74.75 323 MET A N 1
ATOM 2623 C CA . MET A 1 323 ? -5.578 0.747 -20.456 1.00 74.75 323 MET A CA 1
ATOM 2624 C C . MET A 1 323 ? -4.780 -0.445 -19.920 1.00 74.75 323 MET A C 1
ATOM 2626 O O . MET A 1 323 ? -3.754 -0.794 -20.495 1.00 74.75 323 MET A O 1
ATOM 2630 N N . ALA A 1 324 ? -5.211 -1.045 -18.809 1.00 70.56 324 ALA A N 1
ATOM 2631 C CA . ALA A 1 324 ? -4.586 -2.251 -18.274 1.00 70.56 324 ALA A CA 1
ATOM 2632 C C . ALA A 1 324 ? -4.936 -3.486 -19.115 1.00 70.56 324 ALA A C 1
ATOM 2634 O O . ALA A 1 324 ? -4.066 -4.309 -19.376 1.00 70.56 324 ALA A O 1
ATOM 2635 N N . SER A 1 325 ? -6.175 -3.574 -19.611 1.00 67.44 325 SER A N 1
ATOM 2636 C CA . SER A 1 325 ? -6.655 -4.701 -20.424 1.00 67.44 325 SER A CA 1
ATOM 2637 C C . SER A 1 325 ? -5.931 -4.871 -21.766 1.00 67.44 325 SER A C 1
ATOM 2639 O O . SER A 1 325 ? -6.000 -5.935 -22.375 1.00 67.44 325 SER A O 1
ATOM 2641 N N . THR A 1 326 ? -5.234 -3.834 -22.238 1.00 68.44 326 THR A N 1
ATOM 2642 C CA . THR A 1 326 ? -4.496 -3.834 -23.510 1.00 68.44 326 THR A CA 1
ATOM 2643 C C . THR A 1 326 ? -3.021 -4.214 -23.369 1.00 68.44 326 THR A C 1
ATOM 2645 O O . THR A 1 326 ? -2.313 -4.259 -24.377 1.00 68.44 326 THR A O 1
ATOM 2648 N N . ILE A 1 327 ? -2.541 -4.479 -22.150 1.00 68.69 327 ILE A N 1
ATOM 2649 C CA . ILE A 1 327 ? -1.168 -4.916 -21.882 1.00 68.69 327 ILE A CA 1
ATOM 2650 C C . ILE A 1 327 ? -1.196 -6.318 -21.283 1.00 68.69 327 ILE A C 1
ATOM 2652 O O . ILE A 1 327 ? -1.965 -6.612 -20.373 1.00 68.69 327 ILE A O 1
ATOM 2656 N N . SER A 1 328 ? -0.287 -7.166 -21.746 1.00 65.38 328 SER A N 1
ATOM 2657 C CA . SER A 1 328 ? -0.022 -8.465 -21.139 1.00 65.38 328 SER A CA 1
ATOM 2658 C C . SER A 1 328 ? 0.441 -8.288 -19.693 1.00 65.38 328 SER A C 1
ATOM 2660 O O . SER A 1 328 ? 1.208 -7.377 -19.351 1.00 65.38 328 SER A O 1
ATOM 2662 N N . GLU A 1 329 ? 0.022 -9.199 -18.825 1.00 65.00 329 GLU A N 1
ATOM 2663 C CA . GLU A 1 329 ? 0.508 -9.240 -17.450 1.00 65.00 329 GLU A CA 1
ATOM 2664 C C . GLU A 1 329 ? 2.042 -9.368 -17.435 1.00 65.00 329 GLU A C 1
ATOM 2666 O O . GLU A 1 329 ? 2.624 -10.083 -18.257 1.00 65.00 329 GLU A O 1
ATOM 2671 N N . ALA A 1 330 ? 2.714 -8.702 -16.486 1.00 51.88 330 ALA A N 1
ATOM 2672 C CA . ALA A 1 330 ? 4.183 -8.710 -16.353 1.00 51.88 330 ALA A CA 1
ATOM 2673 C C . ALA A 1 330 ? 4.791 -10.115 -16.134 1.00 51.88 330 ALA A C 1
ATOM 2675 O O . ALA A 1 330 ? 6.008 -10.267 -16.112 1.00 51.88 330 ALA A O 1
ATOM 2676 N N . TYR A 1 331 ? 3.952 -11.137 -15.952 1.00 53.50 331 TYR A N 1
ATOM 2677 C CA . TYR A 1 331 ? 4.353 -12.531 -15.771 1.00 53.50 331 TYR A CA 1
ATOM 2678 C C . TYR A 1 331 ? 3.494 -13.502 -16.602 1.00 53.50 331 TYR A C 1
ATOM 2680 O O . TYR A 1 331 ? 3.442 -14.687 -16.292 1.00 53.50 331 TYR A O 1
ATOM 2688 N N . GLY A 1 332 ? 2.872 -13.015 -17.682 1.00 49.38 332 GLY A N 1
ATOM 2689 C CA . GLY A 1 332 ? 2.124 -13.831 -18.638 1.00 49.38 332 GLY A CA 1
ATOM 2690 C C . GLY A 1 332 ? 0.624 -13.559 -18.613 1.00 49.38 332 GLY A C 1
ATOM 2691 O O . GLY A 1 332 ? -0.050 -13.846 -17.632 1.00 49.38 332 GLY A O 1
ATOM 2692 N N . GLY A 1 333 ? 0.105 -13.040 -19.727 1.00 42.16 333 GLY A N 1
ATOM 2693 C CA . GLY A 1 333 ? -1.328 -12.906 -19.968 1.00 42.16 333 GLY A CA 1
ATOM 2694 C C . GLY A 1 333 ? -1.647 -12.830 -21.463 1.00 42.16 333 GLY A C 1
ATOM 2695 O O . GLY A 1 333 ? -1.020 -12.066 -22.194 1.00 42.16 333 GLY A O 1
ATOM 2696 N N . SER A 1 334 ? -2.649 -13.615 -21.876 1.00 42.38 334 SER A N 1
ATOM 2697 C CA . SER A 1 334 ? -3.336 -13.698 -23.188 1.00 42.38 334 SER A CA 1
ATOM 2698 C C . SER A 1 334 ? -2.645 -14.373 -24.386 1.00 42.38 334 SER A C 1
ATOM 2700 O O . SER A 1 334 ? -3.269 -14.522 -25.435 1.00 42.38 334 SER A O 1
ATOM 2702 N N . GLY A 1 335 ? -1.418 -14.872 -24.239 1.00 52.28 335 GLY A N 1
ATOM 2703 C CA . GLY A 1 335 ? -0.804 -15.799 -25.197 1.00 52.28 335 GLY A CA 1
ATOM 2704 C C . GLY A 1 335 ? -0.383 -17.087 -24.499 1.00 52.28 335 GLY A C 1
ATOM 2705 O O . GLY A 1 335 ? -0.076 -17.044 -23.308 1.00 52.28 335 GLY A O 1
ATOM 2706 N N . GLN A 1 336 ? -0.353 -18.217 -25.220 1.00 49.56 336 GLN A N 1
ATOM 2707 C CA . GLN A 1 336 ? 0.330 -19.425 -24.741 1.00 49.56 336 GLN A CA 1
ATOM 2708 C C . GLN A 1 336 ? 1.727 -19.015 -24.268 1.00 49.56 336 GLN A C 1
ATOM 2710 O O . GLN A 1 336 ? 2.548 -18.565 -25.072 1.00 49.56 336 GLN A O 1
ATOM 2715 N N . ILE A 1 337 ? 1.975 -19.109 -22.962 1.00 53.22 337 ILE A N 1
ATOM 2716 C CA . ILE A 1 337 ? 3.308 -18.887 -22.424 1.00 53.22 337 ILE A CA 1
ATOM 2717 C C . ILE A 1 337 ? 4.151 -20.026 -23.001 1.00 53.22 337 ILE A C 1
ATOM 2719 O O . ILE A 1 337 ? 3.829 -21.198 -22.824 1.00 53.22 337 ILE A O 1
ATOM 2723 N N . SER A 1 338 ? 5.182 -19.701 -23.785 1.00 55.44 338 SER A N 1
ATOM 2724 C CA . SER A 1 338 ? 6.099 -20.733 -24.279 1.00 55.44 338 SER A CA 1
ATOM 2725 C C . SER A 1 338 ? 6.695 -21.475 -23.079 1.00 55.44 338 SER A C 1
ATOM 2727 O O . SER A 1 338 ? 7.011 -20.837 -22.075 1.00 55.44 338 SER A O 1
ATOM 2729 N N . SER A 1 339 ? 6.910 -22.788 -23.185 1.00 58.06 339 SER A N 1
ATOM 2730 C CA . SER A 1 339 ? 7.505 -23.598 -22.107 1.00 58.06 339 SER A CA 1
ATOM 2731 C C . SER A 1 339 ? 8.827 -23.004 -21.583 1.00 58.06 339 SER A C 1
ATOM 2733 O O . SER A 1 339 ? 9.090 -23.008 -20.379 1.00 58.06 339 SER A O 1
ATOM 2735 N N . ASP A 1 340 ? 9.614 -22.374 -22.463 1.00 52.34 340 ASP A N 1
ATOM 2736 C CA . ASP A 1 340 ? 10.850 -21.669 -22.095 1.00 52.34 340 ASP A CA 1
ATOM 2737 C C . ASP A 1 340 ? 10.590 -20.412 -21.242 1.00 52.34 340 ASP A C 1
ATOM 2739 O O . ASP A 1 340 ? 11.341 -20.098 -20.314 1.00 52.34 340 ASP A O 1
ATOM 2743 N N . GLN A 1 341 ? 9.509 -19.687 -21.538 1.00 56.50 341 GLN A N 1
ATOM 2744 C CA . GLN A 1 341 ? 9.096 -18.494 -20.805 1.00 56.50 341 GLN A CA 1
ATOM 2745 C C . GLN A 1 341 ? 8.484 -18.866 -19.446 1.00 56.50 341 GLN A C 1
ATOM 2747 O O . GLN A 1 341 ? 8.785 -18.202 -18.455 1.00 56.50 341 GLN A O 1
ATOM 2752 N N . GLU A 1 342 ? 7.715 -19.957 -19.359 1.00 60.94 342 GLU A N 1
ATOM 2753 C CA . GLU A 1 342 ? 7.211 -20.504 -18.089 1.00 60.94 342 GLU A CA 1
ATOM 2754 C C . GLU A 1 342 ? 8.361 -20.895 -17.149 1.00 60.94 342 GLU A C 1
ATOM 2756 O O . GLU A 1 342 ? 8.379 -20.494 -15.981 1.00 60.94 342 GLU A O 1
ATOM 2761 N N . GLY A 1 343 ? 9.366 -21.619 -17.660 1.00 60.09 343 GLY A N 1
ATOM 2762 C CA . GLY A 1 343 ? 10.538 -22.033 -16.882 1.00 60.09 343 GLY A CA 1
ATOM 2763 C C . GLY A 1 343 ? 11.379 -20.850 -16.386 1.00 60.09 343 GLY A C 1
ATOM 2764 O O . GLY A 1 343 ? 11.826 -20.821 -15.231 1.00 60.09 343 GLY A O 1
ATOM 2765 N N . TRP A 1 344 ? 11.557 -19.827 -17.225 1.00 61.41 344 TRP A N 1
ATOM 2766 C CA . TRP A 1 344 ? 12.256 -18.604 -16.832 1.00 61.41 344 TRP A CA 1
ATOM 2767 C C . TRP A 1 344 ? 11.496 -17.811 -15.756 1.00 61.41 344 TRP A C 1
ATOM 2769 O O . TRP A 1 344 ? 12.088 -17.412 -14.752 1.00 61.41 344 TRP A O 1
ATOM 2779 N N . LEU A 1 345 ? 10.183 -17.622 -15.916 1.00 61.34 345 LEU A N 1
ATOM 2780 C CA . LEU A 1 345 ? 9.357 -16.907 -14.938 1.00 61.34 345 LEU A CA 1
ATOM 2781 C C . LEU A 1 345 ? 9.320 -17.649 -13.599 1.00 61.34 345 LEU A C 1
ATOM 2783 O O . LEU A 1 345 ? 9.555 -17.042 -12.553 1.00 61.34 345 LEU A O 1
ATOM 2787 N N . SER A 1 346 ? 9.125 -18.970 -13.629 1.00 66.25 346 SER A N 1
ATOM 2788 C CA . SER A 1 346 ? 9.086 -19.799 -12.423 1.00 66.25 346 SER A CA 1
ATOM 2789 C C . SER A 1 346 ? 10.416 -19.770 -11.660 1.00 66.25 346 SER A C 1
ATOM 2791 O O . SER A 1 346 ? 10.425 -19.635 -10.437 1.00 66.25 346 SER A O 1
ATOM 2793 N N . SER A 1 347 ? 11.556 -19.837 -12.357 1.00 65.62 347 SER A N 1
ATOM 2794 C CA . SER A 1 347 ? 12.879 -19.742 -11.715 1.00 65.62 347 SER A CA 1
ATOM 2795 C C . SER A 1 347 ? 13.169 -18.341 -11.160 1.00 65.62 347 SER A C 1
ATOM 2797 O O . SER A 1 347 ? 13.699 -18.210 -10.049 1.00 65.62 347 SER A O 1
ATOM 2799 N N . SER A 1 348 ? 12.767 -17.289 -11.883 1.00 64.56 348 SER A N 1
ATOM 2800 C CA . SER A 1 348 ? 12.890 -15.901 -11.427 1.00 64.56 348 SER A CA 1
ATOM 2801 C C . SER A 1 348 ? 12.050 -15.632 -10.176 1.00 64.56 348 SER A C 1
ATOM 2803 O O . SER A 1 348 ? 12.540 -14.983 -9.249 1.00 64.56 348 SER A O 1
ATOM 2805 N N . LEU A 1 349 ? 10.808 -16.122 -10.123 1.00 69.62 349 LEU A N 1
ATOM 2806 C CA . LEU A 1 349 ? 9.929 -15.978 -8.960 1.00 69.62 349 LEU A CA 1
ATOM 2807 C C . LEU A 1 349 ? 10.458 -16.764 -7.757 1.00 69.62 349 LEU A C 1
ATOM 2809 O O . LEU A 1 349 ? 10.520 -16.212 -6.659 1.00 69.62 349 LEU A O 1
ATOM 2813 N N . ALA A 1 350 ? 10.935 -17.996 -7.966 1.00 73.94 350 ALA A N 1
ATOM 2814 C CA . ALA A 1 350 ? 11.521 -18.815 -6.906 1.00 73.94 350 ALA A CA 1
ATOM 2815 C C . ALA A 1 350 ? 12.748 -18.146 -6.264 1.00 73.94 350 ALA A C 1
ATOM 2817 O O . ALA A 1 350 ? 12.826 -18.027 -5.040 1.00 73.94 350 ALA A O 1
ATOM 2818 N N . THR A 1 351 ? 13.668 -17.625 -7.083 1.00 71.88 351 THR A N 1
ATOM 2819 C CA . THR A 1 351 ? 14.867 -16.921 -6.591 1.00 71.88 351 THR A CA 1
ATOM 2820 C C . THR A 1 351 ? 14.485 -15.655 -5.825 1.00 71.88 351 THR A C 1
ATOM 2822 O O . THR A 1 351 ? 15.033 -15.363 -4.761 1.00 71.88 351 THR A O 1
ATOM 2825 N N . ARG A 1 352 ? 13.492 -14.915 -6.327 1.00 72.94 352 ARG A N 1
ATOM 2826 C CA . ARG A 1 352 ? 12.988 -13.701 -5.683 1.00 72.94 352 ARG A CA 1
ATOM 2827 C C . ARG A 1 352 ? 12.332 -13.995 -4.333 1.00 72.94 352 ARG A C 1
ATOM 2829 O O . ARG A 1 352 ? 12.634 -13.314 -3.356 1.00 72.94 352 ARG A O 1
ATOM 2836 N N . ASN A 1 353 ? 11.479 -15.016 -4.256 1.00 73.50 353 ASN A N 1
ATOM 2837 C CA . ASN A 1 353 ? 10.808 -15.409 -3.016 1.00 73.50 353 ASN A CA 1
ATOM 2838 C C . ASN A 1 353 ? 11.810 -15.913 -1.969 1.00 73.50 353 ASN A C 1
ATOM 2840 O O . ASN A 1 353 ? 11.691 -15.549 -0.801 1.00 73.50 353 ASN A O 1
ATOM 2844 N N . GLN A 1 354 ? 12.848 -16.645 -2.387 1.00 79.31 354 GLN A N 1
ATOM 2845 C CA . GLN A 1 354 ? 13.948 -17.049 -1.508 1.00 79.31 354 GLN A CA 1
ATOM 2846 C C . GLN A 1 354 ? 14.727 -15.841 -0.956 1.00 79.31 354 GLN A C 1
ATOM 2848 O O . GLN A 1 354 ? 15.079 -15.816 0.223 1.00 79.31 354 GLN A O 1
ATOM 2853 N N . ALA A 1 355 ? 14.981 -14.817 -1.776 1.00 73.00 355 ALA A N 1
ATOM 2854 C CA . ALA A 1 355 ? 15.649 -13.594 -1.326 1.00 73.00 355 ALA A CA 1
ATOM 2855 C C . ALA A 1 355 ? 14.782 -12.772 -0.351 1.00 73.00 355 ALA A C 1
ATOM 2857 O O . ALA A 1 355 ? 15.296 -12.148 0.581 1.00 73.00 355 ALA A O 1
ATOM 2858 N N . LEU A 1 356 ? 13.461 -12.769 -0.551 1.00 72.06 356 LEU A N 1
ATOM 2859 C CA . LEU A 1 356 ? 12.509 -12.074 0.317 1.00 72.06 356 LEU A CA 1
ATOM 2860 C C . LEU A 1 356 ? 12.315 -12.790 1.661 1.00 72.06 356 LEU A C 1
ATOM 2862 O O . LEU A 1 356 ? 12.262 -12.119 2.688 1.00 72.06 356 LEU A O 1
ATOM 2866 N N . SER A 1 357 ? 12.288 -14.128 1.685 1.00 70.81 357 SER A N 1
ATOM 2867 C CA . SER A 1 357 ? 12.094 -14.915 2.915 1.00 70.81 357 SER A CA 1
ATOM 2868 C C . SER A 1 357 ? 13.269 -14.837 3.897 1.00 70.81 357 SER A C 1
ATOM 2870 O O . SER A 1 357 ? 13.114 -15.152 5.072 1.00 70.81 357 SER A O 1
ATOM 2872 N N . GLN A 1 358 ? 14.453 -14.430 3.431 1.00 68.88 358 GLN A N 1
ATOM 2873 C CA . GLN A 1 358 ? 15.651 -14.248 4.261 1.00 68.88 358 GLN A CA 1
ATOM 2874 C C . GLN A 1 358 ? 15.691 -12.891 4.988 1.00 68.88 358 GLN A C 1
ATOM 2876 O O . GLN A 1 358 ? 16.663 -12.593 5.686 1.00 68.88 358 GLN A O 1
ATOM 2881 N N . ARG A 1 359 ? 14.677 -12.032 4.816 1.00 67.19 359 ARG A N 1
ATOM 2882 C CA . ARG A 1 359 ? 14.617 -10.717 5.471 1.00 67.19 359 ARG A CA 1
ATOM 2883 C C . ARG A 1 359 ? 13.998 -10.801 6.864 1.00 67.19 359 ARG A C 1
ATOM 2885 O O . ARG A 1 359 ? 13.153 -11.641 7.143 1.00 67.19 359 ARG A O 1
ATOM 2892 N N . ASN A 1 360 ? 14.402 -9.881 7.740 1.00 57.03 360 ASN A N 1
ATOM 2893 C CA . ASN A 1 360 ? 13.800 -9.747 9.064 1.00 57.03 360 ASN A CA 1
ATOM 2894 C C . ASN A 1 360 ? 12.341 -9.268 8.938 1.00 57.03 360 ASN A C 1
ATOM 2896 O O . ASN A 1 360 ? 12.096 -8.184 8.414 1.00 57.03 360 ASN A O 1
ATOM 2900 N N . ASN A 1 361 ? 11.397 -10.032 9.500 1.00 54.53 361 ASN A N 1
ATOM 2901 C CA . ASN A 1 361 ? 9.937 -9.802 9.462 1.00 54.53 361 ASN A CA 1
ATOM 2902 C C . ASN A 1 361 ? 9.441 -8.551 10.234 1.00 54.53 361 ASN A C 1
ATOM 2904 O O . ASN A 1 361 ? 8.251 -8.432 10.517 1.00 54.53 361 ASN A O 1
ATOM 2908 N N . LEU A 1 362 ? 10.341 -7.652 10.645 1.00 52.44 362 LEU A N 1
ATOM 2909 C CA . LEU A 1 362 ? 10.047 -6.497 11.508 1.00 52.44 362 LEU A CA 1
ATOM 2910 C C . LEU A 1 362 ? 10.155 -5.146 10.781 1.00 52.44 362 LEU A C 1
ATOM 2912 O O . LEU A 1 362 ? 9.802 -4.124 11.361 1.00 52.44 362 LEU A O 1
ATOM 2916 N N . ASP A 1 363 ? 10.634 -5.125 9.533 1.00 65.69 363 ASP A N 1
ATOM 2917 C CA . ASP A 1 363 ? 10.681 -3.915 8.708 1.00 65.69 363 ASP A CA 1
ATOM 2918 C C . ASP A 1 363 ? 9.427 -3.814 7.826 1.00 65.69 363 ASP A C 1
ATOM 2920 O O . ASP A 1 363 ? 9.101 -4.756 7.102 1.00 65.69 363 ASP A O 1
ATOM 2924 N N . GLN A 1 364 ? 8.732 -2.670 7.856 1.00 67.19 364 GLN A N 1
ATOM 2925 C CA . GLN A 1 364 ? 7.436 -2.482 7.182 1.00 67.19 364 GLN A CA 1
ATOM 2926 C C . GLN A 1 364 ? 7.513 -2.810 5.686 1.00 67.19 364 GLN A C 1
ATOM 2928 O O . GLN A 1 364 ? 6.598 -3.411 5.116 1.00 67.19 364 GLN A O 1
ATOM 2933 N N . LEU A 1 365 ? 8.624 -2.420 5.051 1.00 64.31 365 LEU A N 1
ATOM 2934 C CA . LEU A 1 365 ? 8.855 -2.657 3.633 1.00 64.31 365 LEU A CA 1
ATOM 2935 C C . LEU A 1 365 ? 9.257 -4.103 3.355 1.00 64.31 365 LEU A C 1
ATOM 2937 O O . LEU A 1 365 ? 8.796 -4.671 2.370 1.00 64.31 365 LEU A O 1
ATOM 2941 N N . GLY A 1 366 ? 10.094 -4.702 4.205 1.00 69.62 366 GLY A N 1
ATOM 2942 C CA . GLY A 1 366 ? 10.433 -6.122 4.118 1.00 69.62 366 GLY A CA 1
ATOM 2943 C C . GLY A 1 366 ? 9.182 -6.998 4.134 1.00 69.62 366 GLY A C 1
ATOM 2944 O O . GLY A 1 366 ? 9.000 -7.831 3.247 1.00 69.62 366 GLY A O 1
ATOM 2945 N N . THR A 1 367 ? 8.274 -6.726 5.071 1.00 74.69 367 THR A N 1
ATOM 2946 C CA . THR A 1 367 ? 7.018 -7.462 5.218 1.00 74.69 367 THR A CA 1
ATOM 2947 C C . THR A 1 367 ? 6.063 -7.216 4.047 1.00 74.69 367 THR A C 1
ATOM 2949 O O . THR A 1 367 ? 5.467 -8.160 3.527 1.00 74.69 367 THR A O 1
ATOM 2952 N N . LEU A 1 368 ? 5.953 -5.972 3.558 1.00 74.38 368 LEU A N 1
ATOM 2953 C CA . LEU A 1 368 ? 5.162 -5.671 2.358 1.00 74.38 368 LEU A CA 1
ATOM 2954 C C . LEU A 1 368 ? 5.711 -6.398 1.129 1.00 74.38 368 LEU A C 1
ATOM 2956 O O . LEU A 1 368 ? 4.951 -6.983 0.363 1.00 74.38 368 LEU A O 1
ATOM 2960 N N . ALA A 1 369 ? 7.026 -6.348 0.939 1.00 72.25 369 ALA A N 1
ATOM 2961 C CA . ALA A 1 369 ? 7.700 -6.969 -0.187 1.00 72.25 369 ALA A CA 1
ATOM 2962 C C . ALA A 1 369 ? 7.523 -8.485 -0.187 1.00 72.25 369 ALA A C 1
ATOM 2964 O O . ALA A 1 369 ? 7.294 -9.064 -1.243 1.00 72.25 369 ALA A O 1
ATOM 2965 N N . GLN A 1 370 ? 7.575 -9.120 0.985 1.00 79.56 370 GLN A N 1
ATOM 2966 C CA . GLN A 1 370 ? 7.304 -10.545 1.128 1.00 79.56 370 GLN A CA 1
ATOM 2967 C C . GLN A 1 370 ? 5.875 -10.888 0.701 1.00 79.56 370 GLN A C 1
ATOM 2969 O O . GLN A 1 370 ? 5.693 -11.794 -0.109 1.00 79.56 370 GLN A O 1
ATOM 2974 N N . ILE A 1 371 ? 4.875 -10.131 1.167 1.00 82.75 371 ILE A N 1
ATOM 2975 C CA . ILE A 1 371 ? 3.479 -10.341 0.760 1.00 82.75 371 ILE A CA 1
ATOM 2976 C C . ILE A 1 371 ? 3.307 -10.111 -0.751 1.00 82.75 371 ILE A C 1
ATOM 2978 O O . ILE A 1 371 ? 2.682 -10.927 -1.419 1.00 82.75 371 ILE A O 1
ATOM 2982 N N . LEU A 1 372 ? 3.887 -9.047 -1.317 1.00 74.25 372 LEU A N 1
ATOM 2983 C CA . LEU A 1 372 ? 3.851 -8.783 -2.763 1.00 74.25 372 LEU A CA 1
ATOM 2984 C C . LEU A 1 372 ? 4.549 -9.885 -3.576 1.00 74.25 372 LEU A C 1
ATOM 2986 O O . LEU A 1 372 ? 4.084 -10.249 -4.659 1.00 74.25 372 LEU A O 1
ATOM 2990 N N . GLY A 1 373 ? 5.645 -10.431 -3.046 1.00 75.31 373 GLY A N 1
ATOM 2991 C CA . GLY A 1 373 ? 6.380 -11.551 -3.622 1.00 75.31 373 GLY A CA 1
ATOM 2992 C C . GLY A 1 373 ? 5.491 -12.779 -3.791 1.00 75.31 373 GLY A C 1
ATOM 2993 O O . GLY A 1 373 ? 5.348 -13.284 -4.907 1.00 75.31 373 GLY A O 1
ATOM 2994 N N . GLN A 1 374 ? 4.827 -13.173 -2.702 1.00 84.25 374 GLN A N 1
ATOM 2995 C CA . GLN A 1 374 ? 3.871 -14.281 -2.684 1.00 84.25 374 GLN A CA 1
ATOM 2996 C C . GLN A 1 374 ? 2.622 -13.988 -3.521 1.00 84.25 374 GLN A C 1
ATOM 2998 O O . GLN A 1 374 ? 2.156 -14.854 -4.248 1.00 84.25 374 GLN A O 1
ATOM 3003 N N . LEU A 1 375 ? 2.104 -12.758 -3.504 1.00 81.19 375 LEU A N 1
ATOM 3004 C CA . LEU A 1 375 ? 0.948 -12.398 -4.326 1.00 81.19 375 LEU A CA 1
ATOM 3005 C C . LEU A 1 375 ? 1.247 -12.540 -5.822 1.00 81.19 375 LEU A C 1
ATOM 3007 O O . LEU A 1 375 ? 0.399 -12.990 -6.583 1.00 81.19 375 LEU A O 1
ATOM 3011 N N . THR A 1 376 ? 2.459 -12.197 -6.258 1.00 72.88 376 THR A N 1
ATOM 3012 C CA . THR A 1 376 ? 2.836 -12.395 -7.666 1.00 72.88 376 THR A CA 1
ATOM 3013 C C . THR A 1 376 ? 2.845 -13.881 -8.035 1.00 72.88 376 THR A C 1
ATOM 3015 O O . THR A 1 376 ? 2.459 -14.227 -9.144 1.00 72.88 376 THR A O 1
ATOM 3018 N N . GLU A 1 377 ? 3.267 -14.757 -7.116 1.00 79.31 377 GLU A N 1
ATOM 3019 C CA . GLU A 1 377 ? 3.225 -16.213 -7.303 1.00 79.31 377 GLU A CA 1
ATOM 3020 C C . GLU A 1 377 ? 1.778 -16.709 -7.448 1.00 79.31 377 GLU A C 1
ATOM 3022 O O . GLU A 1 377 ? 1.487 -17.516 -8.329 1.00 79.31 377 GLU A O 1
ATOM 3027 N N . VAL A 1 378 ? 0.859 -16.175 -6.635 1.00 80.31 378 VAL A N 1
ATOM 3028 C CA . VAL A 1 378 ? -0.582 -16.461 -6.723 1.00 80.31 378 VAL A CA 1
ATOM 3029 C C . VAL A 1 378 ? -1.144 -16.052 -8.084 1.00 80.31 378 VAL A C 1
ATOM 3031 O O . VAL A 1 378 ? -1.785 -16.867 -8.744 1.00 80.31 378 VAL A O 1
ATOM 3034 N N . LEU A 1 379 ? -0.864 -14.825 -8.531 1.00 74.50 379 LEU A N 1
ATOM 3035 C CA . LEU A 1 379 ? -1.333 -14.318 -9.825 1.00 74.50 379 LEU A CA 1
ATOM 3036 C C . LEU A 1 379 ? -0.737 -15.112 -11.000 1.00 74.50 379 LEU A C 1
ATOM 3038 O O . LEU A 1 379 ? -1.454 -15.461 -11.934 1.00 74.50 379 LEU A O 1
ATOM 3042 N N . PHE A 1 380 ? 0.545 -15.482 -10.923 1.00 71.88 380 PHE A N 1
ATOM 3043 C CA . PHE A 1 380 ? 1.191 -16.343 -11.916 1.00 71.88 380 PHE A CA 1
ATOM 3044 C C . PHE A 1 380 ? 0.509 -17.716 -12.011 1.00 71.88 380 PHE A C 1
ATOM 3046 O O . PHE A 1 380 ? 0.169 -18.169 -13.105 1.00 71.88 380 PHE A O 1
ATOM 3053 N N . CYS A 1 381 ? 0.236 -18.355 -10.869 1.00 76.88 381 CYS A N 1
ATOM 3054 C CA . CYS A 1 381 ? -0.497 -19.620 -10.837 1.00 76.88 381 CYS A CA 1
ATOM 3055 C C . CYS A 1 381 ? -1.924 -19.461 -11.384 1.00 76.88 381 CYS A C 1
ATOM 3057 O O . CYS A 1 381 ? -2.383 -20.318 -12.133 1.00 76.88 381 CYS A O 1
ATOM 3059 N N . GLN A 1 382 ? -2.611 -18.358 -11.064 1.00 76.50 382 GLN A N 1
ATOM 3060 C CA . GLN A 1 382 ? -3.952 -18.063 -11.574 1.00 76.50 382 GLN A CA 1
ATOM 3061 C C . GLN A 1 382 ? -3.968 -17.947 -13.105 1.00 76.50 382 GLN A C 1
ATOM 3063 O O . GLN A 1 382 ? -4.867 -18.494 -13.744 1.00 76.50 382 GLN A O 1
ATOM 3068 N N . SER A 1 383 ? -2.974 -17.279 -13.696 1.00 68.75 383 SER A N 1
ATOM 3069 C CA . SER A 1 383 ? -2.833 -17.152 -15.152 1.00 68.75 383 SER A CA 1
ATOM 3070 C C . SER A 1 383 ? -2.650 -18.522 -15.825 1.00 68.75 383 SER A C 1
ATOM 3072 O O . SER A 1 383 ? -3.376 -18.859 -16.762 1.00 68.75 383 SER A O 1
ATOM 3074 N N . LEU A 1 384 ? -1.783 -19.379 -15.271 1.00 71.81 384 LEU A N 1
ATOM 3075 C CA . LEU A 1 384 ? -1.546 -20.743 -15.773 1.00 71.81 384 LEU A CA 1
ATOM 3076 C C . LEU A 1 384 ? -2.727 -21.699 -15.571 1.00 71.81 384 LEU A C 1
ATOM 3078 O O . LEU A 1 384 ? -2.941 -22.628 -16.353 1.00 71.81 384 LEU A O 1
ATOM 3082 N N . MET A 1 385 ? -3.505 -21.494 -14.510 1.00 73.38 385 MET A N 1
ATOM 3083 C CA . MET A 1 385 ? -4.739 -22.241 -14.283 1.00 73.38 385 MET A CA 1
ATOM 3084 C C . MET A 1 385 ? -5.801 -21.883 -15.326 1.00 73.38 385 MET A C 1
ATOM 3086 O O . MET A 1 385 ? -6.478 -22.782 -15.816 1.00 73.38 385 MET A O 1
ATOM 3090 N N . LYS A 1 386 ? -5.913 -20.601 -15.698 1.00 69.25 386 LYS A N 1
ATOM 3091 C CA . LYS A 1 386 ? -6.869 -20.111 -16.705 1.00 69.25 386 LYS A CA 1
ATOM 3092 C C . LYS A 1 386 ? -6.481 -20.492 -18.140 1.00 69.25 386 LYS A C 1
ATOM 3094 O O . LYS A 1 386 ? -7.366 -20.714 -18.956 1.00 69.25 386 LYS A O 1
ATOM 3099 N N . SER A 1 387 ? -5.190 -20.593 -18.463 1.00 63.84 387 SER A N 1
ATOM 3100 C CA . SER A 1 387 ? -4.736 -20.947 -19.820 1.00 63.84 387 SER A CA 1
ATOM 3101 C C . SER A 1 387 ? -4.927 -22.430 -20.165 1.00 63.84 387 SER A C 1
ATOM 3103 O O . SER A 1 387 ? -5.123 -22.772 -21.329 1.00 63.84 387 SER A O 1
ATOM 3105 N N . ASN A 1 388 ? -4.896 -23.315 -19.164 1.00 60.03 388 ASN A N 1
ATOM 3106 C CA . ASN A 1 388 ? -5.009 -24.764 -19.357 1.00 60.03 388 ASN A CA 1
ATOM 3107 C C . ASN A 1 388 ? -6.455 -25.286 -19.327 1.00 60.03 388 ASN A C 1
ATOM 3109 O O . ASN A 1 388 ? -6.717 -26.360 -19.871 1.00 60.03 388 ASN A O 1
ATOM 3113 N N . THR A 1 389 ? -7.408 -24.536 -18.760 1.00 55.09 389 THR A N 1
ATOM 3114 C CA . THR A 1 389 ? -8.839 -24.900 -18.766 1.00 55.09 389 THR A CA 1
ATOM 3115 C C . THR A 1 389 ? -9.478 -24.898 -20.157 1.00 55.09 389 THR A C 1
ATOM 3117 O O . THR A 1 389 ? -10.519 -25.525 -20.334 1.00 55.09 389 THR A O 1
ATOM 3120 N N . ASP A 1 390 ? -8.845 -24.259 -21.145 1.00 49.00 390 ASP A N 1
ATOM 3121 C CA . ASP A 1 390 ? -9.305 -24.234 -22.542 1.00 49.00 390 ASP A CA 1
ATOM 3122 C C . ASP A 1 390 ? -8.850 -25.466 -23.355 1.00 49.00 390 ASP A C 1
ATOM 3124 O O . ASP A 1 390 ? -9.254 -25.645 -24.507 1.00 49.00 390 ASP A O 1
ATOM 3128 N N . SER A 1 391 ? -8.029 -26.346 -22.766 1.00 51.94 391 SER A N 1
ATOM 3129 C CA . SER A 1 391 ? -7.666 -27.642 -23.349 1.00 51.94 391 SER A CA 1
ATOM 3130 C C . SER A 1 391 ? -8.666 -28.727 -22.921 1.00 51.94 391 SER A C 1
ATOM 3132 O O . SER A 1 391 ? -9.187 -28.707 -21.811 1.00 51.94 391 SER A O 1
ATOM 3134 N N . SER A 1 392 ? -8.972 -29.678 -23.810 1.00 48.16 392 SER A N 1
ATOM 3135 C CA . SER A 1 392 ? -10.086 -30.641 -23.692 1.00 48.16 392 SER A CA 1
ATOM 3136 C C . SER A 1 392 ? -10.044 -31.610 -22.496 1.00 48.16 392 SER A C 1
ATOM 3138 O O . SER A 1 392 ? -10.929 -32.453 -22.375 1.00 48.16 392 SER A O 1
ATOM 3140 N N . ASP A 1 393 ? -9.041 -31.503 -21.627 1.00 48.88 393 ASP A N 1
ATOM 3141 C CA . ASP A 1 393 ? -8.887 -32.269 -20.393 1.00 48.88 393 ASP A CA 1
ATOM 3142 C C . ASP A 1 393 ? -8.881 -31.268 -19.224 1.00 48.88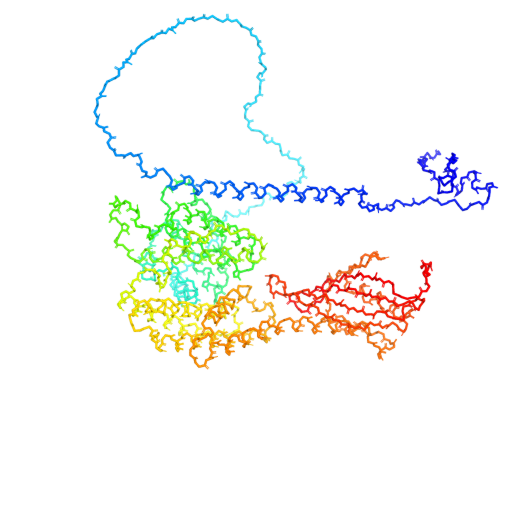 393 ASP A C 1
ATOM 3144 O O . ASP A 1 393 ? -7.841 -30.935 -18.665 1.00 48.88 393 ASP A O 1
ATOM 3148 N N . GLY A 1 394 ? -10.051 -30.681 -18.938 1.00 50.00 394 GLY A N 1
ATOM 3149 C CA . GLY A 1 394 ? -10.264 -29.500 -18.082 1.00 50.00 394 GLY A CA 1
ATOM 3150 C C . GLY A 1 394 ? -9.956 -29.665 -16.586 1.00 50.00 394 GLY A C 1
ATOM 3151 O O . GLY A 1 394 ? -10.613 -29.048 -15.748 1.00 50.00 394 GLY A O 1
ATOM 3152 N N . THR A 1 395 ? -8.978 -30.495 -16.231 1.00 50.91 395 THR A N 1
ATOM 3153 C CA . THR A 1 395 ? -8.442 -30.609 -14.877 1.00 50.91 395 THR A CA 1
ATOM 3154 C C . THR A 1 395 ? -7.233 -29.687 -14.757 1.00 50.91 395 THR A C 1
ATOM 3156 O O . THR A 1 395 ? -6.224 -29.913 -15.426 1.00 50.91 395 THR A O 1
ATOM 3159 N N . PRO A 1 396 ? -7.286 -28.645 -13.914 1.00 54.66 396 PRO A N 1
ATOM 3160 C CA . PRO A 1 396 ? -6.124 -27.805 -13.690 1.00 54.66 396 PRO A CA 1
ATOM 3161 C C . PRO A 1 396 ? -4.946 -28.632 -13.166 1.00 54.66 396 PRO A C 1
ATOM 3163 O O . PRO A 1 396 ? -5.133 -29.507 -12.317 1.00 54.66 396 PRO A O 1
ATOM 3166 N N . MET A 1 397 ? -3.727 -28.328 -13.617 1.00 64.38 397 MET A N 1
ATOM 3167 C CA . MET A 1 397 ? -2.538 -29.033 -13.137 1.00 64.38 397 MET A CA 1
ATOM 3168 C C . MET A 1 397 ? -2.425 -28.901 -11.602 1.00 64.38 397 MET A C 1
ATOM 3170 O O . MET A 1 397 ? -2.397 -27.775 -11.083 1.00 64.38 397 MET A O 1
ATOM 3174 N N . PRO A 1 398 ? -2.348 -30.022 -10.857 1.00 70.50 398 PRO A N 1
ATOM 3175 C CA . PRO A 1 398 ? -2.367 -30.015 -9.391 1.00 70.50 398 PRO A CA 1
ATOM 3176 C C . PRO A 1 398 ? -1.160 -29.288 -8.781 1.00 70.50 398 PRO A C 1
ATOM 3178 O O . PRO A 1 398 ? -1.242 -28.766 -7.670 1.00 70.50 398 PRO A O 1
ATOM 3181 N N . GLU A 1 399 ? -0.061 -29.181 -9.528 1.00 80.94 399 GLU A N 1
ATOM 3182 C CA . GLU A 1 399 ? 1.144 -28.462 -9.115 1.00 80.94 399 GLU A CA 1
ATOM 3183 C C . GLU A 1 399 ? 0.892 -26.959 -8.893 1.00 80.94 399 GLU A C 1
ATOM 3185 O O . GLU A 1 399 ? 1.285 -26.416 -7.859 1.00 80.94 399 GLU A O 1
ATOM 3190 N N . TYR A 1 400 ? 0.185 -26.276 -9.804 1.00 80.19 400 TYR A N 1
ATOM 3191 C CA . TYR A 1 400 ? -0.095 -24.837 -9.663 1.00 80.19 400 TYR A CA 1
ATOM 3192 C C . TYR A 1 400 ? -1.119 -24.549 -8.567 1.00 80.19 400 TYR A C 1
ATOM 3194 O O . TYR A 1 400 ? -1.013 -23.535 -7.879 1.00 80.19 400 TYR A O 1
ATOM 3202 N N . HIS A 1 401 ? -2.059 -25.472 -8.340 1.00 83.88 401 HIS A N 1
ATOM 3203 C CA . HIS A 1 401 ? -2.972 -25.399 -7.197 1.00 83.88 401 HIS A CA 1
ATOM 3204 C C . HIS A 1 401 ? -2.201 -25.419 -5.879 1.00 83.88 401 HIS A C 1
ATOM 3206 O O . HIS A 1 401 ? -2.437 -24.589 -5.000 1.00 83.88 401 HIS A O 1
ATOM 3212 N N . GLN A 1 402 ? -1.249 -26.343 -5.754 1.00 86.94 402 GLN A N 1
ATOM 3213 C CA . GLN A 1 402 ? -0.433 -26.474 -4.556 1.00 86.94 402 GLN A CA 1
ATOM 3214 C C . GLN A 1 402 ? 0.487 -25.262 -4.347 1.00 86.94 402 GLN A C 1
ATOM 3216 O O . GLN A 1 402 ? 0.616 -24.780 -3.220 1.00 86.94 402 GLN A O 1
ATOM 3221 N N . ARG A 1 403 ? 1.089 -24.731 -5.420 1.00 86.62 403 ARG A N 1
ATOM 3222 C CA . ARG A 1 403 ? 1.908 -23.507 -5.365 1.00 86.62 403 ARG A CA 1
ATOM 3223 C C . ARG A 1 403 ? 1.095 -22.296 -4.920 1.00 86.62 403 ARG A C 1
ATOM 3225 O O . ARG A 1 403 ? 1.520 -21.597 -4.001 1.00 86.62 403 ARG A O 1
ATOM 3232 N N . ALA A 1 404 ? -0.089 -22.092 -5.501 1.00 87.12 404 ALA A N 1
ATOM 3233 C CA . ALA A 1 404 ? -0.985 -21.013 -5.105 1.00 87.12 404 ALA A CA 1
ATOM 3234 C C . ALA A 1 404 ? -1.384 -21.128 -3.627 1.00 87.12 404 ALA A C 1
ATOM 3236 O O . ALA A 1 404 ? -1.266 -20.147 -2.901 1.00 87.12 404 ALA A O 1
ATOM 3237 N N . LEU A 1 405 ? -1.768 -22.329 -3.168 1.00 90.75 405 LEU A N 1
ATOM 3238 C CA . LEU A 1 405 ? -2.114 -22.594 -1.765 1.00 90.75 405 LEU A CA 1
ATOM 3239 C C . LEU A 1 405 ? -0.963 -22.302 -0.797 1.00 90.75 405 LEU A C 1
ATOM 3241 O O . LEU A 1 405 ? -1.198 -21.762 0.285 1.00 90.75 405 LEU A O 1
ATOM 3245 N N . SER A 1 406 ? 0.267 -22.661 -1.167 1.00 90.25 406 SER A N 1
ATOM 3246 C CA . SER A 1 406 ? 1.450 -22.388 -0.348 1.00 90.25 406 SER A CA 1
ATOM 3247 C C . SER A 1 406 ? 1.750 -20.888 -0.277 1.00 90.25 406 SER A C 1
ATOM 3249 O O . SER A 1 406 ? 2.051 -20.371 0.800 1.00 90.25 406 SER A O 1
ATOM 3251 N N . ALA A 1 407 ? 1.613 -20.172 -1.395 1.00 88.25 407 ALA A N 1
ATOM 3252 C CA . ALA A 1 407 ? 1.831 -18.731 -1.443 1.00 88.25 407 ALA A CA 1
ATOM 3253 C C . ALA A 1 407 ? 0.779 -17.962 -0.625 1.00 88.25 407 ALA A C 1
ATOM 3255 O O . ALA A 1 407 ? 1.126 -17.080 0.162 1.00 88.25 407 ALA A O 1
ATOM 3256 N N . THR A 1 408 ? -0.504 -18.319 -0.737 1.00 91.00 408 THR A N 1
ATOM 3257 C CA . THR A 1 408 ? -1.581 -17.715 0.066 1.00 91.00 408 THR A CA 1
ATOM 3258 C C . THR A 1 408 ? -1.458 -18.048 1.555 1.00 91.00 408 THR A C 1
ATOM 3260 O O . THR A 1 408 ? -1.719 -17.183 2.394 1.00 91.00 408 THR A O 1
ATOM 3263 N N . GLU A 1 409 ? -1.013 -19.257 1.913 1.00 90.69 409 GLU A N 1
ATOM 3264 C CA . GLU A 1 409 ? -0.712 -19.620 3.303 1.00 90.69 409 GLU A CA 1
ATOM 3265 C C . GLU A 1 409 ? 0.389 -18.732 3.891 1.00 90.69 409 GLU A C 1
ATOM 3267 O O . GLU A 1 409 ? 0.245 -18.216 5.002 1.00 90.69 409 GLU A O 1
ATOM 3272 N N . GLU A 1 410 ? 1.453 -18.493 3.128 1.00 88.19 410 GLU A N 1
ATOM 3273 C CA . GLU A 1 410 ? 2.552 -17.625 3.534 1.00 88.19 410 GLU A CA 1
ATOM 3274 C C . GLU A 1 410 ? 2.093 -16.167 3.704 1.00 88.19 410 GLU A C 1
ATOM 3276 O O . GLU A 1 410 ? 2.439 -15.529 4.701 1.00 88.19 410 GLU A O 1
ATOM 3281 N N . ILE A 1 411 ? 1.240 -15.655 2.806 1.00 88.62 411 ILE A N 1
ATOM 3282 C CA . ILE A 1 411 ? 0.611 -14.329 2.954 1.00 88.62 411 ILE A CA 1
ATOM 3283 C C . ILE A 1 411 ? -0.165 -14.247 4.271 1.00 88.62 411 ILE A C 1
ATOM 3285 O O . ILE A 1 411 ? 0.025 -13.304 5.039 1.00 88.62 411 ILE A O 1
ATOM 3289 N N . ILE A 1 412 ? -1.004 -15.244 4.570 1.00 86.69 412 ILE A N 1
ATOM 3290 C CA . ILE A 1 412 ? -1.792 -15.290 5.810 1.00 86.69 412 ILE A CA 1
ATOM 3291 C C . ILE A 1 412 ? -0.878 -15.386 7.036 1.00 86.69 412 ILE A C 1
ATOM 3293 O O . ILE A 1 412 ? -1.133 -14.725 8.045 1.00 86.69 412 ILE A O 1
ATOM 3297 N N . ARG A 1 413 ? 0.193 -16.186 6.975 1.00 86.62 413 ARG A N 1
ATOM 3298 C CA . ARG A 1 413 ? 1.171 -16.334 8.062 1.00 86.62 413 ARG A CA 1
ATOM 3299 C C . ARG A 1 413 ? 1.851 -15.005 8.379 1.00 86.62 413 ARG A C 1
ATOM 3301 O O . ARG A 1 413 ? 1.935 -14.628 9.547 1.00 86.62 413 ARG A O 1
ATOM 3308 N N . VAL A 1 414 ? 2.310 -14.293 7.353 1.00 81.00 414 VAL A N 1
ATOM 3309 C CA . VAL A 1 414 ? 2.927 -12.970 7.505 1.00 81.00 414 VAL A CA 1
ATOM 3310 C C . VAL A 1 414 ? 1.901 -11.966 8.030 1.00 81.00 414 VAL A C 1
ATOM 3312 O O . VAL A 1 414 ? 2.188 -11.237 8.979 1.00 81.00 414 VAL A O 1
ATOM 3315 N N . ALA A 1 415 ? 0.679 -11.986 7.494 1.00 78.94 415 ALA A N 1
ATOM 3316 C CA . ALA A 1 415 ? -0.389 -11.091 7.912 1.00 78.94 415 ALA A CA 1
ATOM 3317 C C . ALA A 1 415 ? -0.811 -11.301 9.382 1.00 78.94 415 ALA A C 1
ATOM 3319 O O . ALA A 1 415 ? -1.065 -10.330 10.090 1.00 78.94 415 ALA A O 1
ATOM 3320 N N . LYS A 1 416 ? -0.793 -12.544 9.884 1.00 75.38 416 LYS A N 1
ATOM 3321 C CA . LYS A 1 416 ? -0.963 -12.867 11.317 1.00 75.38 416 LYS A CA 1
ATOM 3322 C C . LYS A 1 416 ? 0.097 -12.229 12.210 1.00 75.38 416 LYS A C 1
ATOM 3324 O O . LYS A 1 416 ? -0.202 -11.843 13.334 1.00 75.38 416 LYS A O 1
ATOM 3329 N N . GLY A 1 417 ? 1.329 -12.095 11.726 1.00 67.56 417 GLY A N 1
ATOM 3330 C CA . GLY A 1 417 ? 2.369 -11.365 12.450 1.00 67.56 417 GLY A CA 1
ATOM 3331 C C . GLY A 1 417 ? 2.018 -9.886 12.618 1.00 67.56 417 GLY A C 1
ATOM 3332 O O . GLY A 1 417 ? 2.223 -9.323 13.690 1.00 67.56 417 GLY A O 1
ATOM 3333 N N . LEU A 1 418 ? 1.413 -9.272 11.597 1.00 67.50 418 LEU A N 1
ATOM 3334 C CA . LEU A 1 418 ? 1.054 -7.850 11.603 1.00 67.50 418 LEU A CA 1
ATOM 3335 C C . LEU A 1 418 ? 0.020 -7.493 12.661 1.00 67.50 418 LEU A C 1
ATOM 3337 O O . LEU A 1 418 ? 0.098 -6.407 13.216 1.00 67.50 418 LEU A O 1
ATOM 3341 N N . THR A 1 419 ? -0.919 -8.391 12.967 1.00 61.12 419 THR A N 1
ATOM 3342 C CA . THR A 1 419 ? -1.936 -8.133 14.002 1.00 61.12 419 THR A CA 1
ATOM 3343 C C . THR A 1 419 ? -1.355 -8.072 15.409 1.00 61.12 419 THR A C 1
ATOM 3345 O O . THR A 1 419 ? -2.057 -7.711 16.335 1.00 61.12 419 THR A O 1
ATOM 3348 N N . THR A 1 420 ? -0.089 -8.450 15.595 1.00 57.31 420 THR A N 1
ATOM 3349 C CA . THR A 1 420 ? 0.618 -8.282 16.876 1.00 57.31 420 THR A CA 1
ATOM 3350 C C . THR A 1 420 ? 1.472 -7.017 16.916 1.00 57.31 420 THR A C 1
ATOM 3352 O O . THR A 1 420 ? 2.019 -6.666 17.961 1.00 57.31 420 THR A O 1
ATOM 3355 N N . LEU A 1 421 ? 1.614 -6.342 15.773 1.00 57.28 421 LEU A N 1
ATOM 3356 C CA . LEU A 1 421 ? 2.381 -5.119 15.640 1.00 57.28 421 LEU A CA 1
ATOM 3357 C C . LEU A 1 421 ? 1.447 -3.923 15.753 1.00 57.28 421 LEU A C 1
ATOM 3359 O O . LEU A 1 421 ? 0.327 -3.913 15.251 1.00 57.28 421 LEU A O 1
ATOM 3363 N N . HIS A 1 422 ? 1.955 -2.873 16.376 1.00 52.62 422 HIS A N 1
ATOM 3364 C CA . HIS A 1 422 ? 1.279 -1.592 16.406 1.00 52.62 422 HIS A CA 1
ATOM 3365 C C . HIS A 1 422 ? 1.013 -1.087 14.973 1.00 52.62 422 HIS A C 1
ATOM 3367 O O . HIS A 1 422 ? 1.897 -1.175 14.124 1.00 52.62 422 HIS A O 1
ATOM 3373 N N . LEU A 1 423 ? -0.173 -0.536 14.695 1.00 53.78 423 LEU A N 1
ATOM 3374 C CA . LEU A 1 423 ? -0.615 -0.157 13.340 1.00 53.78 423 LEU A CA 1
ATOM 3375 C C . LEU A 1 423 ? 0.348 0.802 12.614 1.00 53.78 423 LEU A C 1
ATOM 3377 O O . LEU A 1 423 ? 0.515 0.704 11.402 1.00 53.78 423 LEU A O 1
ATOM 3381 N N . SER A 1 424 ? 1.061 1.671 13.341 1.00 48.78 424 SER A N 1
ATOM 3382 C CA . SER A 1 424 ? 2.112 2.529 12.760 1.00 48.78 424 SER A CA 1
ATOM 3383 C C . SER A 1 424 ? 3.319 1.766 12.194 1.00 48.78 424 SER A C 1
ATOM 3385 O O . SER A 1 424 ? 4.115 2.357 11.468 1.00 48.78 424 SER A O 1
ATOM 3387 N N . MET A 1 425 ? 3.464 0.481 12.535 1.00 52.31 425 MET A N 1
ATOM 3388 C CA . MET A 1 425 ? 4.484 -0.449 12.042 1.00 52.31 425 MET A CA 1
ATOM 3389 C C . MET A 1 425 ? 4.015 -1.253 10.820 1.00 52.31 425 MET A C 1
ATOM 3391 O O . MET A 1 425 ? 4.786 -2.027 10.255 1.00 52.31 425 MET A O 1
ATOM 3395 N N . VAL A 1 426 ? 2.756 -1.093 10.411 1.00 62.41 426 VAL A N 1
ATOM 3396 C CA . VAL A 1 426 ? 2.178 -1.763 9.247 1.00 62.41 426 VAL A CA 1
ATOM 3397 C C . VAL A 1 426 ? 2.242 -0.801 8.068 1.00 62.41 426 VAL A C 1
ATOM 3399 O O . VAL A 1 426 ? 1.788 0.339 8.149 1.00 62.41 426 VAL A O 1
ATOM 3402 N N . HIS A 1 427 ? 2.816 -1.246 6.949 1.00 64.50 427 HIS A N 1
ATOM 3403 C CA . HIS A 1 427 ? 2.926 -0.385 5.777 1.00 64.50 427 HIS A CA 1
ATOM 3404 C C . HIS A 1 427 ? 1.520 -0.035 5.241 1.00 64.50 427 HIS A C 1
ATOM 3406 O O . HIS A 1 427 ? 0.718 -0.950 5.046 1.00 64.50 427 HIS A O 1
ATOM 3412 N N . PRO A 1 428 ? 1.204 1.228 4.892 1.00 52.00 428 PRO A N 1
ATOM 3413 C CA . PRO A 1 428 ? -0.144 1.609 4.439 1.00 52.00 428 PRO A CA 1
ATOM 3414 C C . PRO A 1 428 ? -0.645 0.842 3.203 1.00 52.00 428 PRO A C 1
ATOM 3416 O O . PRO A 1 428 ? -1.844 0.696 2.989 1.00 52.00 428 PRO A O 1
ATOM 3419 N N . LEU A 1 429 ? 0.280 0.330 2.383 1.00 62.03 429 LEU A N 1
ATOM 3420 C CA . LEU A 1 429 ? -0.028 -0.460 1.178 1.00 62.03 429 LEU A CA 1
ATOM 3421 C C . LEU A 1 429 ? -0.467 -1.890 1.477 1.00 62.03 429 LEU A C 1
ATOM 3423 O O . LEU A 1 429 ? -0.938 -2.572 0.577 1.00 62.03 429 LEU A O 1
ATOM 3427 N N . MET A 1 430 ? -0.272 -2.367 2.703 1.00 72.44 430 MET A N 1
ATOM 3428 C CA . MET A 1 430 ? -0.355 -3.784 3.046 1.00 72.44 430 MET A CA 1
ATOM 3429 C C . MET A 1 430 ? -1.757 -4.366 2.884 1.00 72.44 430 MET A C 1
ATOM 3431 O O . MET A 1 430 ? -1.897 -5.555 2.628 1.00 72.44 430 MET A O 1
ATOM 3435 N N . PHE A 1 431 ? -2.793 -3.532 2.939 1.00 67.75 431 PHE A N 1
ATOM 3436 C CA . PHE A 1 431 ? -4.169 -3.967 2.724 1.00 67.75 431 PHE A CA 1
ATOM 3437 C C . PHE A 1 431 ? -4.474 -4.321 1.264 1.00 67.75 431 PHE A C 1
ATOM 3439 O O . PHE A 1 431 ? -5.323 -5.175 1.031 1.00 67.75 431 PHE A O 1
ATOM 3446 N N . MET A 1 432 ? -3.773 -3.730 0.286 1.00 63.25 432 MET A N 1
ATOM 3447 C CA . MET A 1 432 ? -4.050 -3.994 -1.135 1.00 63.25 432 MET A CA 1
ATOM 3448 C C . MET A 1 432 ? -3.693 -5.437 -1.498 1.00 63.25 432 MET A C 1
ATOM 3450 O O . MET A 1 432 ? -4.562 -6.144 -2.003 1.00 63.25 432 MET A O 1
ATOM 3454 N N . PRO A 1 433 ? -2.481 -5.940 -1.179 1.00 73.81 433 PRO A N 1
ATOM 3455 C CA . PRO A 1 433 ? -2.156 -7.325 -1.471 1.00 73.81 433 PRO A CA 1
ATOM 3456 C C . PRO A 1 433 ? -3.040 -8.327 -0.729 1.00 73.81 433 PRO A C 1
ATOM 3458 O O . PRO A 1 433 ? -3.382 -9.365 -1.289 1.00 73.81 433 PRO A O 1
ATOM 3461 N N . LEU A 1 434 ? -3.448 -8.018 0.509 1.00 80.25 434 LEU A N 1
ATOM 3462 C CA . LEU A 1 434 ? -4.369 -8.868 1.270 1.00 80.25 434 LEU A CA 1
ATOM 3463 C C . LEU A 1 434 ? -5.758 -8.911 0.627 1.00 80.25 434 LEU A C 1
ATOM 3465 O O . LEU A 1 434 ? -6.366 -9.976 0.575 1.00 80.25 434 LEU A O 1
ATOM 3469 N N . PHE A 1 435 ? -6.241 -7.787 0.097 1.00 70.25 435 PHE A N 1
ATOM 3470 C CA . PHE A 1 435 ? -7.512 -7.736 -0.619 1.00 70.25 435 PHE A CA 1
ATOM 3471 C C . PHE A 1 435 ? -7.476 -8.565 -1.907 1.00 70.25 435 PHE A C 1
ATOM 3473 O O . PHE A 1 435 ? -8.333 -9.422 -2.090 1.00 70.25 435 PHE A O 1
ATOM 3480 N N . VAL A 1 436 ? -6.450 -8.387 -2.746 1.00 72.56 436 VAL A N 1
ATOM 3481 C CA . VAL A 1 436 ? -6.293 -9.173 -3.987 1.00 72.56 436 VAL A CA 1
ATOM 3482 C C . VAL A 1 436 ? -6.145 -10.667 -3.672 1.00 72.56 436 VAL A C 1
ATOM 3484 O O . VAL A 1 436 ? -6.709 -11.517 -4.354 1.00 72.56 436 VAL A O 1
ATOM 3487 N N . THR A 1 437 ? -5.451 -11.006 -2.582 1.00 83.88 437 THR A N 1
ATOM 3488 C CA . THR A 1 437 ? -5.373 -12.394 -2.102 1.00 83.88 437 THR A CA 1
ATOM 3489 C C . THR A 1 437 ? -6.756 -12.933 -1.724 1.00 83.88 437 THR A C 1
ATOM 3491 O O . THR A 1 437 ? -7.092 -14.061 -2.074 1.00 83.88 437 THR A O 1
ATOM 3494 N N . ALA A 1 438 ? -7.579 -12.142 -1.028 1.00 81.25 438 ALA A N 1
ATOM 3495 C CA . ALA A 1 438 ? -8.939 -12.533 -0.666 1.00 81.25 438 ALA A CA 1
ATOM 3496 C C . ALA A 1 438 ? -9.839 -12.717 -1.898 1.00 81.25 438 ALA A C 1
ATOM 3498 O O . ALA A 1 438 ? -10.628 -13.659 -1.935 1.00 81.25 438 ALA A O 1
ATOM 3499 N N . GLU A 1 439 ? -9.697 -11.860 -2.908 1.00 75.75 439 GLU A N 1
ATOM 3500 C CA . GLU A 1 439 ? -10.404 -11.971 -4.185 1.00 75.75 439 GLU A CA 1
ATOM 3501 C C . GLU A 1 439 ? -10.041 -13.271 -4.911 1.00 75.75 439 GLU A C 1
ATOM 3503 O O . GLU A 1 439 ? -10.931 -14.070 -5.204 1.00 75.75 439 GLU A O 1
ATOM 3508 N N . PHE A 1 440 ? -8.744 -13.563 -5.071 1.00 84.81 440 PHE A N 1
ATOM 3509 C CA . PHE A 1 440 ? -8.274 -14.834 -5.630 1.00 84.81 440 PHE A CA 1
ATOM 3510 C C . PHE A 1 440 ? -8.846 -16.045 -4.874 1.00 84.81 440 PHE A C 1
ATOM 3512 O O . PHE A 1 440 ? -9.372 -16.980 -5.483 1.00 84.81 440 PHE A O 1
ATOM 3519 N N . LEU A 1 441 ? -8.772 -16.034 -3.539 1.00 87.81 441 LEU A N 1
ATOM 3520 C CA . LEU A 1 441 ? -9.288 -17.118 -2.701 1.00 87.81 441 LEU A CA 1
ATOM 3521 C C . LEU A 1 441 ? -10.810 -17.277 -2.839 1.00 87.81 441 LEU A C 1
ATOM 3523 O O . LEU A 1 441 ? -11.321 -18.397 -2.792 1.00 87.81 441 LEU A O 1
ATOM 3527 N N . TYR A 1 442 ? -11.541 -16.175 -3.017 1.00 84.50 442 TYR A N 1
ATOM 3528 C CA . TYR A 1 442 ? -12.980 -16.191 -3.244 1.00 84.50 442 TYR A CA 1
ATOM 3529 C C . TYR A 1 442 ? -13.335 -16.757 -4.618 1.00 84.50 442 TYR A C 1
ATOM 3531 O O . TYR A 1 442 ? -14.220 -17.611 -4.692 1.00 84.50 442 TYR A O 1
ATOM 3539 N N . GLU A 1 443 ? -12.655 -16.336 -5.684 1.00 81.69 443 GLU A N 1
ATOM 3540 C CA . GLU A 1 443 ? -12.861 -16.862 -7.040 1.00 81.69 443 GLU A CA 1
ATOM 3541 C C . GLU A 1 443 ? -12.625 -18.375 -7.107 1.00 81.69 443 GLU A C 1
ATOM 3543 O O . GLU A 1 443 ? -13.403 -19.100 -7.723 1.00 81.69 443 GLU A O 1
ATOM 3548 N N . ASN A 1 444 ? -11.603 -18.865 -6.400 1.00 84.12 444 ASN A N 1
ATOM 3549 C CA . ASN A 1 444 ? -11.175 -20.264 -6.438 1.00 84.12 444 ASN A CA 1
ATOM 3550 C C . ASN A 1 444 ? -11.741 -21.114 -5.283 1.00 84.12 444 ASN A C 1
ATOM 3552 O O . ASN A 1 444 ? -11.347 -22.265 -5.104 1.00 84.12 444 ASN A O 1
ATOM 3556 N N . ARG A 1 445 ? -12.696 -20.590 -4.499 1.00 86.56 445 ARG A N 1
ATOM 3557 C CA . ARG A 1 445 ? -13.222 -21.248 -3.283 1.00 86.56 445 ARG A CA 1
ATOM 3558 C C . ARG A 1 445 ? -13.850 -22.626 -3.515 1.00 86.56 445 ARG A C 1
ATOM 3560 O O . ARG A 1 445 ? -13.945 -23.408 -2.574 1.00 86.56 445 ARG A O 1
ATOM 3567 N N . SER A 1 446 ? -14.326 -22.890 -4.732 1.00 81.44 446 SER A N 1
ATOM 3568 C CA . SER A 1 446 ? -14.964 -24.151 -5.127 1.00 81.44 446 SER A CA 1
ATOM 3569 C C . SER A 1 446 ? -13.987 -25.194 -5.675 1.00 81.44 446 SER A C 1
ATOM 3571 O O . SER A 1 446 ? -14.420 -26.302 -5.977 1.00 81.44 446 SER A O 1
ATOM 3573 N N . LEU A 1 447 ? -12.703 -24.854 -5.842 1.00 77.12 447 LEU A N 1
ATOM 3574 C CA . LEU A 1 447 ? -11.683 -25.764 -6.364 1.00 77.12 447 LEU A CA 1
ATOM 3575 C C . LEU A 1 447 ? -11.027 -26.578 -5.232 1.00 77.12 447 LEU A C 1
ATOM 3577 O O . LEU A 1 447 ? -10.650 -26.033 -4.193 1.00 77.12 447 LEU A O 1
ATOM 3581 N N . GLY A 1 448 ? -10.856 -27.885 -5.465 1.00 65.62 448 GLY A N 1
ATOM 3582 C CA . GLY A 1 448 ? -10.168 -28.821 -4.563 1.00 65.62 448 GLY A CA 1
ATOM 3583 C C . GLY A 1 448 ? -10.943 -29.195 -3.289 1.00 65.62 448 GLY A C 1
ATOM 3584 O O . GLY A 1 448 ? -12.160 -29.045 -3.211 1.00 65.62 448 GLY A O 1
ATOM 3585 N N . ASP A 1 449 ? -10.215 -29.655 -2.265 1.00 73.12 449 ASP A N 1
ATOM 3586 C CA . ASP A 1 449 ? -10.745 -30.169 -0.985 1.00 73.12 449 ASP A CA 1
ATOM 3587 C C . ASP A 1 449 ? -11.241 -29.069 -0.010 1.00 73.12 449 ASP A C 1
ATOM 3589 O O . ASP A 1 449 ? -11.310 -29.268 1.202 1.00 73.12 449 ASP A O 1
ATOM 3593 N N . GLY A 1 450 ? -11.554 -27.865 -0.505 1.00 81.56 450 GLY A N 1
ATOM 3594 C CA . GLY A 1 450 ? -12.001 -26.731 0.319 1.00 81.56 450 GLY A CA 1
ATOM 3595 C C . GLY A 1 450 ? -10.881 -25.933 1.008 1.00 81.56 450 GLY A C 1
ATOM 3596 O O . GLY A 1 450 ? -11.166 -25.021 1.789 1.00 81.56 450 GLY A O 1
ATOM 3597 N N . ALA A 1 451 ? -9.611 -26.210 0.695 1.00 87.88 451 ALA A N 1
ATOM 3598 C CA . ALA A 1 451 ? -8.452 -25.522 1.276 1.00 87.88 451 ALA A CA 1
ATOM 3599 C C . ALA A 1 451 ? -8.464 -23.997 1.029 1.00 87.88 451 ALA A C 1
ATOM 3601 O O . ALA A 1 451 ? -8.248 -23.222 1.965 1.00 87.88 451 ALA A O 1
ATOM 3602 N N . PHE A 1 452 ? -8.810 -23.548 -0.186 1.00 89.94 452 PHE A N 1
ATOM 3603 C CA . PHE A 1 452 ? -8.957 -22.117 -0.495 1.00 89.94 452 PHE A CA 1
ATOM 3604 C C . PHE A 1 452 ? -10.057 -21.454 0.344 1.00 89.94 452 PHE A C 1
ATOM 3606 O O . PHE A 1 452 ? -9.867 -20.354 0.860 1.00 89.94 452 PHE A O 1
ATOM 3613 N N . SER A 1 453 ? -11.182 -22.144 0.562 1.00 87.88 453 SER A N 1
ATOM 3614 C CA . SER A 1 453 ? -12.262 -21.637 1.416 1.00 87.88 453 SER A CA 1
ATOM 3615 C C . SER A 1 453 ? -11.829 -21.505 2.880 1.00 87.88 453 SER A C 1
ATOM 3617 O O . SER A 1 453 ? -12.256 -20.567 3.556 1.00 87.88 453 SER A O 1
ATOM 3619 N N . MET A 1 454 ? -10.995 -22.419 3.387 1.00 88.69 454 MET A N 1
ATOM 3620 C CA . MET A 1 454 ? -10.445 -22.312 4.742 1.00 88.69 454 MET A CA 1
ATOM 3621 C C . MET A 1 454 ? -9.494 -21.120 4.872 1.00 88.69 454 MET A C 1
ATOM 3623 O O . MET A 1 454 ? -9.611 -20.340 5.817 1.00 88.69 454 MET A O 1
ATOM 3627 N N . GLN A 1 455 ? -8.589 -20.945 3.909 1.00 91.81 455 GLN A N 1
ATOM 3628 C CA . GLN A 1 455 ? -7.660 -19.817 3.887 1.00 91.81 455 GLN A CA 1
ATOM 3629 C C . GLN A 1 455 ? -8.385 -18.471 3.744 1.00 91.81 455 GLN A C 1
ATOM 3631 O O . GLN A 1 455 ? -8.043 -17.527 4.458 1.00 91.81 455 GLN A O 1
ATOM 3636 N N . LEU A 1 456 ? -9.435 -18.394 2.914 1.00 89.38 456 LEU A N 1
ATOM 3637 C CA . LEU A 1 456 ? -10.284 -17.203 2.796 1.00 89.38 456 LEU A CA 1
ATOM 3638 C C . LEU A 1 456 ? -10.877 -16.817 4.149 1.00 89.38 456 LEU A C 1
ATOM 3640 O O . LEU A 1 456 ? -10.801 -15.659 4.556 1.00 89.38 456 LEU A O 1
ATOM 3644 N N . ARG A 1 457 ? -11.431 -17.796 4.872 1.00 85.50 457 ARG A N 1
ATOM 3645 C CA . ARG A 1 457 ? -11.997 -17.571 6.203 1.00 85.50 457 ARG A CA 1
ATOM 3646 C C . ARG A 1 457 ? -10.941 -17.059 7.181 1.00 85.50 457 ARG A C 1
ATOM 3648 O O . ARG A 1 457 ? -11.178 -16.056 7.841 1.00 85.50 457 ARG A O 1
ATOM 3655 N N . CYS A 1 458 ? -9.762 -17.683 7.221 1.00 83.25 458 CYS A N 1
ATOM 3656 C CA . CYS A 1 458 ? -8.659 -17.216 8.062 1.00 83.25 458 CYS A CA 1
ATOM 3657 C C . CYS A 1 458 ? -8.246 -15.770 7.756 1.00 83.25 458 CYS A C 1
ATOM 3659 O O . CYS A 1 458 ? -7.960 -15.014 8.683 1.00 83.25 458 CYS A O 1
ATOM 3661 N N . LEU A 1 459 ? -8.198 -15.384 6.479 1.00 82.81 459 LEU A N 1
ATOM 3662 C CA . LEU A 1 459 ? -7.824 -14.033 6.068 1.00 82.81 459 LEU A CA 1
ATOM 3663 C C . LEU A 1 459 ? -8.902 -13.000 6.433 1.00 82.81 459 LEU A C 1
ATOM 3665 O O . LEU A 1 459 ? -8.577 -11.915 6.911 1.00 82.81 459 LEU A O 1
ATOM 3669 N N . VAL A 1 460 ? -10.181 -13.342 6.266 1.00 79.12 460 VAL A N 1
ATOM 3670 C CA . VAL A 1 460 ? -11.307 -12.486 6.672 1.00 79.12 460 VAL A CA 1
ATOM 3671 C C . VAL A 1 460 ? -11.343 -12.302 8.191 1.00 79.12 460 VAL A C 1
ATOM 3673 O O . VAL A 1 460 ? -11.477 -11.172 8.659 1.00 79.12 460 VAL A O 1
ATOM 3676 N N . ASP A 1 461 ? -11.164 -13.381 8.958 1.00 74.00 461 ASP A N 1
ATOM 3677 C CA . ASP A 1 461 ? -11.112 -13.329 10.423 1.00 74.00 461 ASP A CA 1
ATOM 3678 C C . ASP A 1 461 ? -9.948 -12.441 10.897 1.00 74.00 461 ASP A C 1
ATOM 3680 O O . ASP A 1 461 ? -10.108 -11.624 11.803 1.00 74.00 461 ASP A O 1
ATOM 3684 N N . LEU A 1 462 ? -8.793 -12.520 10.229 1.00 71.56 462 LEU A N 1
ATOM 3685 C CA . LEU A 1 462 ? -7.641 -11.668 10.510 1.00 71.56 462 LEU A CA 1
ATOM 3686 C C . LEU A 1 462 ? -7.936 -10.176 10.286 1.00 71.56 462 LEU A C 1
ATOM 3688 O O . LEU A 1 462 ? -7.610 -9.340 11.130 1.00 71.56 462 LEU A O 1
ATOM 3692 N N . LEU A 1 463 ? -8.567 -9.839 9.158 1.00 66.19 463 LEU A N 1
ATOM 3693 C CA . LEU A 1 463 ? -8.964 -8.465 8.835 1.00 66.19 463 LEU A CA 1
ATOM 3694 C C . LEU A 1 463 ? -10.054 -7.934 9.784 1.00 66.19 463 LEU A C 1
ATOM 3696 O O . LEU A 1 463 ? -10.217 -6.720 9.912 1.00 66.19 463 LEU A O 1
ATOM 3700 N N . ALA A 1 464 ? -10.788 -8.817 10.465 1.00 65.81 464 ALA A N 1
ATOM 3701 C CA . ALA A 1 464 ? -11.747 -8.444 11.497 1.00 65.81 464 ALA A CA 1
ATOM 3702 C C . ALA A 1 464 ? -11.076 -8.120 12.849 1.00 65.81 464 ALA A C 1
ATOM 3704 O O . ALA A 1 464 ? -11.568 -7.244 13.562 1.00 65.81 464 ALA A O 1
ATOM 3705 N N . THR A 1 465 ? -9.946 -8.751 13.190 1.00 64.56 465 THR A N 1
ATOM 3706 C CA . THR A 1 465 ? -9.227 -8.559 14.469 1.00 64.56 465 THR A CA 1
ATOM 3707 C C . THR A 1 465 ? -8.778 -7.112 14.703 1.00 64.56 465 THR A C 1
ATOM 3709 O O . THR A 1 465 ? -8.919 -6.599 15.810 1.00 64.56 465 THR A O 1
ATOM 3712 N N . THR A 1 466 ? -8.345 -6.389 13.667 1.00 59.81 466 THR A N 1
ATOM 3713 C CA . THR A 1 466 ? -7.975 -4.958 13.777 1.00 59.81 466 THR A CA 1
ATOM 3714 C C . THR A 1 466 ? -9.156 -4.068 14.180 1.00 59.81 466 THR A C 1
ATOM 3716 O O . THR A 1 466 ? -8.989 -3.059 14.864 1.00 59.81 466 THR A O 1
ATOM 3719 N N . ARG A 1 467 ? -10.387 -4.454 13.820 1.00 66.94 467 ARG A N 1
ATOM 3720 C CA . ARG A 1 467 ? -11.605 -3.770 14.284 1.00 66.94 467 ARG A CA 1
ATOM 3721 C C . ARG A 1 467 ? -11.909 -4.085 15.746 1.00 66.94 467 ARG A C 1
ATOM 3723 O O . ARG A 1 467 ? -12.499 -3.245 16.418 1.00 66.94 467 ARG A O 1
ATOM 3730 N N . VAL A 1 468 ? -11.530 -5.269 16.232 1.00 73.25 468 VAL A N 1
ATOM 3731 C CA . VAL A 1 468 ? -11.687 -5.654 17.643 1.00 73.25 468 VAL A CA 1
ATOM 3732 C C . VAL A 1 468 ? -10.790 -4.790 18.525 1.00 73.25 468 VAL A C 1
ATOM 3734 O O . VAL A 1 468 ? -11.282 -4.247 19.504 1.00 73.25 468 VAL A O 1
ATOM 3737 N N . GLU A 1 469 ? -9.532 -4.565 18.142 1.00 74.50 469 GLU A N 1
ATOM 3738 C CA . GLU A 1 469 ? -8.609 -3.708 18.904 1.00 74.50 469 GLU A CA 1
ATOM 3739 C C . GLU A 1 469 ? -9.121 -2.271 19.062 1.00 74.50 469 GLU A C 1
ATOM 3741 O O . GLU A 1 469 ? -9.116 -1.732 20.168 1.00 74.50 469 GLU A O 1
ATOM 3746 N N . LEU A 1 470 ? -9.644 -1.667 17.986 1.00 78.44 470 LEU A N 1
ATOM 3747 C CA . LEU A 1 470 ? -10.258 -0.335 18.057 1.00 78.44 470 LEU A CA 1
ATOM 3748 C C . LEU A 1 470 ? -11.443 -0.308 19.032 1.00 78.44 470 LEU A C 1
ATOM 3750 O O . LEU A 1 470 ? -11.571 0.632 19.818 1.00 78.44 470 LEU A O 1
ATOM 3754 N N . LYS A 1 471 ? -12.297 -1.342 19.007 1.00 83.50 471 LYS A N 1
ATOM 3755 C CA . LYS A 1 471 ? -13.414 -1.471 19.956 1.00 83.50 471 LYS A CA 1
ATOM 3756 C C . LYS A 1 471 ? -12.920 -1.640 21.394 1.00 83.50 471 LYS A C 1
ATOM 3758 O O . LYS A 1 471 ? -13.509 -1.038 22.285 1.00 83.50 471 LYS A O 1
ATOM 3763 N N . THR A 1 472 ? -11.844 -2.394 21.624 1.00 85.56 472 THR A N 1
ATOM 3764 C CA . THR A 1 472 ? -11.243 -2.565 22.956 1.00 85.56 472 THR A CA 1
ATOM 3765 C C . THR A 1 472 ? -10.737 -1.235 23.507 1.00 85.56 472 THR A C 1
ATOM 3767 O O . THR A 1 472 ? -11.151 -0.845 24.591 1.00 85.56 472 THR A O 1
ATOM 3770 N N . ILE A 1 473 ? -9.952 -0.478 22.731 1.00 84.56 473 ILE A N 1
ATOM 3771 C CA . ILE A 1 473 ? -9.447 0.847 23.139 1.00 84.56 473 ILE A CA 1
ATOM 3772 C C . ILE A 1 473 ? -10.606 1.796 23.472 1.00 84.56 473 ILE A C 1
ATOM 3774 O O . ILE A 1 473 ? -10.579 2.503 24.481 1.00 84.56 473 ILE A O 1
ATOM 3778 N N . ALA A 1 474 ? -11.644 1.808 22.633 1.00 87.94 474 ALA A N 1
ATOM 3779 C CA . ALA A 1 474 ? -12.834 2.614 22.868 1.00 87.94 474 ALA A CA 1
ATOM 3780 C C . ALA A 1 474 ? -13.569 2.191 24.153 1.00 87.94 474 ALA A C 1
ATOM 3782 O O . ALA A 1 474 ? -13.976 3.049 24.936 1.00 87.94 474 ALA A O 1
ATOM 3783 N N . SER A 1 475 ? -13.694 0.885 24.402 1.00 88.31 475 SER A N 1
ATOM 3784 C CA . SER A 1 475 ? -14.297 0.345 25.622 1.00 88.31 475 SER A CA 1
ATOM 3785 C C . SER A 1 475 ? -13.497 0.713 26.870 1.00 88.31 475 SER A C 1
ATOM 3787 O O . SER A 1 475 ? -14.087 1.147 27.856 1.00 88.31 475 SER A O 1
ATOM 3789 N N . ASP A 1 476 ? -12.173 0.574 26.832 1.00 88.81 476 ASP A N 1
ATOM 3790 C CA . ASP A 1 476 ? -11.286 0.907 27.949 1.00 88.81 476 ASP A CA 1
ATOM 3791 C C . ASP A 1 476 ? -11.356 2.398 28.277 1.00 88.81 476 ASP A C 1
ATOM 3793 O O . ASP A 1 476 ? -11.428 2.777 29.446 1.00 88.81 476 ASP A O 1
ATOM 3797 N N . PHE A 1 477 ? -11.426 3.249 27.250 1.00 90.12 477 PHE A N 1
ATOM 3798 C CA . PHE A 1 477 ? -11.596 4.686 27.428 1.00 90.12 477 PHE A CA 1
ATOM 3799 C C . PHE A 1 477 ? -12.935 5.033 28.091 1.00 90.12 477 PHE A C 1
ATOM 3801 O O . PHE A 1 477 ? -12.959 5.806 29.049 1.00 90.12 477 PHE A O 1
ATOM 3808 N N . ILE A 1 478 ? -14.047 4.441 27.638 1.00 88.75 478 ILE A N 1
ATOM 3809 C CA . ILE A 1 478 ? -15.359 4.657 28.268 1.00 88.75 478 ILE A CA 1
ATOM 3810 C C . ILE A 1 478 ? -15.374 4.138 29.706 1.00 88.75 478 ILE A C 1
ATOM 3812 O O . ILE A 1 478 ? -15.844 4.843 30.598 1.00 88.75 478 ILE A O 1
ATOM 3816 N N . ASN A 1 479 ? -14.820 2.952 29.956 1.00 87.12 479 ASN A N 1
ATOM 3817 C CA . ASN A 1 479 ? -14.742 2.382 31.297 1.00 87.12 479 ASN A CA 1
ATOM 3818 C C . ASN A 1 479 ? -13.907 3.266 32.228 1.00 87.12 479 ASN A C 1
ATOM 3820 O O . ASN A 1 479 ? -14.343 3.549 33.339 1.00 87.12 479 ASN A O 1
ATOM 3824 N N . ALA A 1 480 ? -12.774 3.797 31.762 1.00 87.00 480 ALA A N 1
ATOM 3825 C CA . ALA A 1 480 ? -11.963 4.726 32.544 1.00 87.00 480 ALA A CA 1
ATOM 3826 C C . ALA A 1 480 ? -12.737 5.997 32.946 1.00 87.00 480 ALA A C 1
ATOM 3828 O O . ALA A 1 480 ? -12.492 6.547 34.016 1.00 87.00 480 ALA A O 1
ATOM 3829 N N . LEU A 1 481 ? -13.688 6.462 32.125 1.00 85.81 481 LEU A N 1
ATOM 3830 C CA . LEU A 1 481 ? -14.515 7.639 32.418 1.00 85.81 481 LEU A CA 1
ATOM 3831 C C . LEU A 1 481 ? -15.764 7.327 33.257 1.00 85.81 481 LEU A C 1
ATOM 3833 O O . LEU A 1 481 ? -16.187 8.146 34.082 1.00 85.81 481 LEU A O 1
ATOM 3837 N N . ALA A 1 482 ? -16.396 6.181 33.019 1.00 76.94 482 ALA A N 1
ATOM 3838 C CA . ALA A 1 482 ? -17.754 5.887 33.459 1.00 76.94 482 ALA A CA 1
ATOM 3839 C C . ALA A 1 482 ? -17.880 4.616 34.316 1.00 76.94 482 ALA A C 1
ATOM 3841 O O . ALA A 1 482 ? -19.008 4.158 34.502 1.00 76.94 482 ALA A O 1
ATOM 3842 N N . ASP A 1 483 ? -16.779 4.091 34.874 1.00 73.94 483 ASP A N 1
ATOM 3843 C CA . ASP A 1 483 ? -16.789 2.896 35.732 1.00 73.94 483 ASP A CA 1
ATOM 3844 C C . ASP A 1 483 ? -17.851 3.024 36.847 1.00 73.94 483 ASP A C 1
ATOM 3846 O O . ASP A 1 483 ? -17.760 3.922 37.696 1.00 73.94 483 ASP A O 1
ATOM 3850 N N . PRO A 1 484 ? -18.879 2.154 36.862 1.00 64.38 484 PRO A N 1
ATOM 3851 C CA . PRO A 1 484 ? -19.932 2.186 37.870 1.00 64.38 484 PRO A CA 1
ATOM 3852 C C . PRO A 1 484 ? -19.446 1.786 39.270 1.00 64.38 484 PRO A C 1
ATOM 3854 O O . PRO A 1 484 ? -20.155 2.047 40.243 1.00 64.38 484 PRO A O 1
ATOM 3857 N N . ASN A 1 485 ? -18.270 1.161 39.384 1.00 67.81 485 ASN A N 1
ATOM 3858 C CA . ASN A 1 485 ? -17.679 0.719 40.646 1.00 67.81 485 ASN A CA 1
ATOM 3859 C C . ASN A 1 485 ? -16.716 1.754 41.251 1.00 67.81 485 ASN A C 1
ATOM 3861 O O . ASN A 1 485 ? -16.348 1.628 42.421 1.00 67.81 485 ASN A O 1
ATOM 3865 N N . GLN A 1 486 ? -16.330 2.792 40.499 1.00 66.56 486 GLN A N 1
ATOM 3866 C CA . GLN A 1 486 ? -15.497 3.885 41.001 1.00 66.56 486 GLN A CA 1
ATOM 3867 C C . GLN A 1 486 ? -16.347 5.088 41.417 1.00 66.56 486 GLN A C 1
ATOM 3869 O O . GLN A 1 486 ? -16.903 5.818 40.598 1.00 66.56 486 GLN A O 1
ATOM 3874 N N . VAL A 1 487 ? -16.407 5.325 42.730 1.00 61.12 487 VAL A N 1
ATOM 3875 C CA . VAL A 1 487 ? -17.063 6.510 43.313 1.00 61.12 487 VAL A CA 1
ATOM 3876 C C . VAL A 1 487 ? -16.214 7.774 43.111 1.00 61.12 487 VAL A C 1
ATOM 3878 O O . VAL A 1 487 ? -16.752 8.876 43.024 1.00 61.12 487 VAL A O 1
ATOM 3881 N N . ILE A 1 488 ? -14.890 7.616 43.012 1.00 68.94 488 ILE A N 1
ATOM 3882 C CA . ILE A 1 488 ? -13.918 8.691 42.786 1.00 68.94 488 ILE A CA 1
ATOM 3883 C C . ILE A 1 488 ? -13.221 8.410 41.457 1.00 68.94 488 ILE A C 1
ATOM 3885 O O . ILE A 1 488 ? -12.679 7.326 41.269 1.00 68.94 488 ILE A O 1
ATOM 3889 N N . PHE A 1 489 ? -13.253 9.382 40.548 1.00 79.81 489 PHE A N 1
ATOM 3890 C CA . PHE A 1 489 ? -12.594 9.289 39.248 1.00 79.81 489 PHE A CA 1
ATOM 3891 C C . PHE A 1 489 ? -11.072 9.388 39.406 1.00 79.81 489 PHE A C 1
ATOM 3893 O O . PHE A 1 489 ? -10.583 10.373 39.957 1.00 79.81 489 PHE A O 1
ATOM 3900 N N . ASP A 1 490 ? -10.337 8.393 38.903 1.00 80.88 490 ASP A N 1
ATOM 3901 C CA . ASP A 1 490 ? -8.876 8.439 38.787 1.00 80.88 490 ASP A CA 1
ATOM 3902 C C . ASP A 1 490 ? -8.470 8.889 37.368 1.00 80.88 490 ASP A C 1
ATOM 3904 O O . ASP A 1 490 ? -8.585 8.109 36.413 1.00 80.88 490 ASP A O 1
ATOM 3908 N N . PRO A 1 491 ? -7.970 10.128 37.195 1.00 82.81 491 PRO A N 1
ATOM 3909 C CA . PRO A 1 491 ? -7.592 10.649 35.884 1.00 82.81 491 PRO A CA 1
ATOM 3910 C C . PRO A 1 491 ? -6.413 9.896 35.252 1.00 82.81 491 PRO A C 1
ATOM 3912 O O . PRO A 1 491 ? -6.250 9.955 34.033 1.00 82.81 491 PRO A O 1
ATOM 3915 N N . SER A 1 492 ? -5.616 9.162 36.036 1.00 83.25 492 SER A N 1
ATOM 3916 C CA . SER A 1 492 ? -4.417 8.456 35.562 1.00 83.25 492 SER A CA 1
ATOM 3917 C C . SER A 1 492 ? -4.756 7.374 34.531 1.00 83.25 492 SER A C 1
ATOM 3919 O O . SER A 1 492 ? -4.066 7.245 33.517 1.00 83.25 492 SER A O 1
ATOM 3921 N N . ASN A 1 493 ? -5.861 6.651 34.742 1.00 82.44 493 ASN A N 1
ATOM 3922 C CA . ASN A 1 493 ? -6.309 5.574 33.853 1.00 82.44 493 ASN A CA 1
ATOM 3923 C C . ASN A 1 493 ? -6.778 6.118 32.499 1.00 82.44 493 ASN A C 1
ATOM 3925 O O . ASN A 1 493 ? -6.385 5.619 31.447 1.00 82.44 493 ASN A O 1
ATOM 3929 N N . ALA A 1 494 ? -7.568 7.194 32.514 1.00 86.12 494 ALA A N 1
ATOM 3930 C CA . ALA A 1 494 ? -8.032 7.840 31.291 1.00 86.12 494 ALA A CA 1
ATOM 3931 C C . ALA A 1 494 ? -6.894 8.579 30.563 1.00 86.12 494 ALA A C 1
ATOM 3933 O O . ALA A 1 494 ? -6.884 8.632 29.333 1.00 86.12 494 ALA A O 1
ATOM 3934 N N . ARG A 1 495 ? -5.902 9.110 31.296 1.00 91.31 495 ARG A N 1
ATOM 3935 C CA . ARG A 1 495 ? -4.762 9.837 30.720 1.00 91.31 495 ARG A CA 1
ATOM 3936 C C . ARG A 1 495 ? -3.894 8.978 29.809 1.00 91.31 495 ARG A C 1
ATOM 3938 O O . ARG A 1 495 ? -3.430 9.477 28.782 1.00 91.31 495 ARG A O 1
ATOM 3945 N N . ALA A 1 496 ? -3.689 7.711 30.170 1.00 88.06 496 ALA A N 1
ATOM 3946 C CA . ALA A 1 496 ? -2.915 6.761 29.374 1.00 88.06 496 ALA A CA 1
ATOM 3947 C C . ALA A 1 496 ? -3.545 6.490 27.993 1.00 88.06 496 ALA A C 1
ATOM 3949 O O . ALA A 1 496 ? -2.828 6.192 27.039 1.00 88.06 496 ALA A O 1
ATOM 3950 N N . LEU A 1 497 ? -4.867 6.649 27.882 1.00 88.56 497 LEU A N 1
ATOM 3951 C CA . LEU A 1 497 ? -5.663 6.310 26.701 1.00 88.56 497 LEU A CA 1
ATOM 3952 C C . LEU A 1 497 ? -5.901 7.496 25.750 1.00 88.56 497 LEU A C 1
ATOM 3954 O O . LEU A 1 497 ? -6.428 7.304 24.654 1.00 88.56 497 LEU A O 1
ATOM 3958 N N . VAL A 1 498 ? -5.522 8.722 26.131 1.00 91.12 498 VAL A N 1
ATOM 3959 C CA . VAL A 1 498 ? -5.769 9.946 25.344 1.00 91.12 498 VAL A CA 1
ATOM 3960 C C . VAL A 1 498 ? -4.484 10.603 24.844 1.00 91.12 498 VAL A C 1
ATOM 3962 O O . VAL A 1 498 ? -3.448 10.601 25.513 1.00 91.12 498 VAL A O 1
ATOM 3965 N N . ALA A 1 499 ? -4.557 11.201 23.656 1.00 91.50 499 ALA A N 1
ATOM 3966 C CA . ALA A 1 499 ? -3.482 11.994 23.069 1.00 91.50 499 ALA A CA 1
ATOM 3967 C C . ALA A 1 499 ? -3.463 13.418 23.645 1.00 91.50 499 ALA A C 1
ATOM 3969 O O . ALA A 1 499 ? -4.503 13.971 24.000 1.00 91.50 499 ALA A O 1
ATOM 3970 N N . ASP A 1 500 ? -2.289 14.049 23.689 1.00 90.44 500 ASP A N 1
ATOM 3971 C CA . ASP A 1 500 ? -2.124 15.380 24.294 1.00 90.44 500 ASP A CA 1
ATOM 3972 C C . ASP A 1 500 ? -2.967 16.451 23.589 1.00 90.44 500 ASP A C 1
ATOM 3974 O O . ASP A 1 500 ? -3.506 17.352 24.232 1.00 90.44 500 ASP A O 1
ATOM 3978 N N . ASN A 1 501 ? -3.144 16.307 22.275 1.00 89.50 501 ASN A N 1
ATOM 3979 C CA . ASN A 1 501 ? -3.944 17.176 21.417 1.00 89.50 501 ASN A CA 1
ATOM 3980 C C . ASN A 1 501 ? -5.436 16.785 21.350 1.00 89.50 501 ASN A C 1
ATOM 3982 O O . ASN A 1 501 ? -6.098 17.110 20.363 1.00 89.50 501 ASN A O 1
ATOM 3986 N N . LEU A 1 502 ? -5.961 16.084 22.364 1.00 92.06 502 LEU A N 1
ATOM 3987 C CA . LEU A 1 502 ? -7.358 15.649 22.420 1.00 92.06 502 LEU A CA 1
ATOM 3988 C C . LEU A 1 502 ? -8.329 16.804 22.126 1.00 92.06 502 LEU A C 1
ATOM 3990 O O . LEU A 1 502 ? -8.302 17.840 22.787 1.00 92.06 502 LEU A O 1
ATOM 3994 N N . SER A 1 503 ? -9.235 16.599 21.174 1.00 90.94 503 SER A N 1
ATOM 3995 C CA . SER A 1 503 ? -10.321 17.529 20.869 1.00 90.94 503 SER A CA 1
ATOM 3996 C C . SER A 1 503 ? -11.671 16.903 21.201 1.00 90.94 503 SER A C 1
ATOM 3998 O O . SER A 1 503 ? -12.056 15.897 20.610 1.00 90.94 503 SER A O 1
ATOM 4000 N N . VAL A 1 504 ? -12.407 17.513 22.128 1.00 86.94 504 VAL A N 1
ATOM 4001 C CA . VAL A 1 504 ? -13.736 17.048 22.549 1.00 86.94 504 VAL A CA 1
ATOM 4002 C C . VAL A 1 504 ? -14.774 18.086 22.159 1.00 86.94 504 VAL A C 1
ATOM 4004 O O . VAL A 1 504 ? -14.640 19.258 22.513 1.00 86.94 504 VAL A O 1
ATOM 4007 N N . SER A 1 505 ? -15.821 17.682 21.446 1.00 82.12 505 SER A N 1
ATOM 4008 C CA . SER A 1 505 ? -16.937 18.569 21.107 1.00 82.12 505 SER A CA 1
ATOM 4009 C C . SER A 1 505 ? -18.275 17.935 21.462 1.00 82.12 505 SER A C 1
ATOM 4011 O O . SER A 1 505 ? -18.561 16.839 20.992 1.00 82.12 505 SER A O 1
ATOM 4013 N N . HIS A 1 506 ? -19.094 18.673 22.209 1.00 73.25 506 HIS A N 1
ATOM 4014 C CA . HIS A 1 506 ? -20.428 18.270 22.648 1.00 73.25 506 HIS A CA 1
ATOM 4015 C C . HIS A 1 506 ? -21.448 19.308 22.158 1.00 73.25 506 HIS A C 1
ATOM 4017 O O . HIS A 1 506 ? -21.202 20.509 22.265 1.00 73.25 506 HIS A O 1
ATOM 4023 N N . ASP A 1 507 ? -22.625 18.898 21.683 1.00 65.62 507 ASP A N 1
ATOM 4024 C CA . ASP A 1 507 ? -23.611 19.820 21.080 1.00 65.62 507 ASP A CA 1
ATOM 4025 C C . ASP A 1 507 ? -24.088 20.946 22.020 1.00 65.62 507 ASP A C 1
ATOM 4027 O O . ASP A 1 507 ? -24.431 22.050 21.593 1.00 65.62 507 ASP A O 1
ATOM 4031 N N . SER A 1 508 ? -24.122 20.668 23.324 1.00 64.19 508 SER A N 1
ATOM 4032 C CA . SER A 1 508 ? -24.559 21.617 24.365 1.00 64.19 508 SER A CA 1
ATOM 4033 C C . SER A 1 508 ? -23.446 22.443 25.030 1.00 64.19 508 SER A C 1
ATOM 4035 O O . SER A 1 508 ? -23.770 23.325 25.825 1.00 64.19 508 SER A O 1
ATOM 4037 N N . TYR A 1 509 ? -22.162 22.190 24.741 1.00 67.31 509 TYR A N 1
ATOM 4038 C CA . TYR A 1 509 ? -21.036 22.824 25.445 1.00 67.31 509 TYR A CA 1
ATOM 4039 C C . TYR A 1 509 ? -19.944 23.294 24.472 1.00 67.31 509 TYR A C 1
ATOM 4041 O O . TYR A 1 509 ? -19.796 22.738 23.386 1.00 67.31 509 TYR A O 1
ATOM 4049 N N . PRO A 1 510 ? -19.166 24.337 24.815 1.00 73.62 510 PRO A N 1
ATOM 4050 C CA . PRO A 1 510 ? -18.025 24.731 23.998 1.00 73.62 510 PRO A CA 1
ATOM 4051 C C . PRO A 1 510 ? -17.010 23.578 23.883 1.00 73.62 510 PRO A C 1
ATOM 4053 O O . PRO A 1 510 ? -16.845 22.813 24.836 1.00 73.62 510 PRO A O 1
ATOM 4056 N N . PRO A 1 511 ? -16.318 23.450 22.737 1.00 81.50 511 PRO A N 1
ATOM 4057 C CA . PRO A 1 511 ? -15.337 22.394 22.546 1.00 81.50 511 PRO A CA 1
ATOM 4058 C C . PRO A 1 511 ? -14.169 22.549 23.525 1.00 81.50 511 PRO A C 1
ATOM 4060 O O . PRO A 1 511 ? -13.719 23.664 23.797 1.00 81.50 511 PRO A O 1
ATOM 4063 N N . THR A 1 512 ? -13.668 21.422 24.021 1.00 86.69 512 THR A N 1
ATOM 4064 C CA . THR A 1 512 ? -12.487 21.346 24.888 1.00 86.69 512 THR A CA 1
ATOM 4065 C C . THR A 1 512 ? -11.277 20.919 24.062 1.00 86.69 512 THR A C 1
ATOM 4067 O O . THR A 1 512 ? -11.386 20.053 23.191 1.00 86.69 512 THR A O 1
ATOM 4070 N N . GLN A 1 513 ? -10.132 21.555 24.309 1.00 89.44 513 GLN A N 1
ATOM 4071 C CA . GLN A 1 513 ? -8.866 21.290 23.626 1.00 89.44 513 GLN A CA 1
ATOM 4072 C C . GLN A 1 513 ? -7.818 20.888 24.665 1.00 89.44 513 GLN A C 1
ATOM 4074 O O . GLN A 1 513 ? -7.581 21.615 25.624 1.00 89.44 513 GLN A O 1
ATOM 4079 N N . GLY A 1 514 ? -7.175 19.746 24.452 1.00 90.81 514 GLY A N 1
ATOM 4080 C CA . GLY A 1 514 ? -6.132 19.207 25.313 1.00 90.81 514 GLY A CA 1
ATOM 4081 C C . GLY A 1 514 ? -6.634 18.186 26.337 1.00 90.81 514 GLY A C 1
ATOM 4082 O O . GLY A 1 514 ? -7.679 18.363 26.970 1.00 90.81 514 GLY A O 1
ATOM 4083 N N . ALA A 1 515 ? -5.844 17.124 26.526 1.00 89.50 515 ALA A N 1
ATOM 4084 C CA . ALA A 1 515 ? -6.155 16.022 27.441 1.00 89.50 515 ALA A CA 1
ATOM 4085 C C . ALA A 1 515 ? -6.352 16.485 28.895 1.00 89.50 515 ALA A C 1
ATOM 4087 O O . ALA A 1 515 ? -7.351 16.141 29.521 1.00 89.50 515 ALA A O 1
ATOM 4088 N N . GLU A 1 516 ? -5.445 17.313 29.418 1.00 91.12 516 GLU A N 1
ATOM 4089 C CA . GLU A 1 516 ? -5.488 17.779 30.814 1.00 91.12 516 GLU A CA 1
ATOM 4090 C C . GLU A 1 516 ? -6.753 18.591 31.122 1.00 91.12 516 GLU A C 1
ATOM 4092 O O . GLU A 1 516 ? -7.388 18.422 32.166 1.00 91.12 516 GLU A O 1
ATOM 4097 N N . GLN A 1 517 ? -7.165 19.452 30.184 1.00 88.62 517 GLN A N 1
ATOM 4098 C CA . GLN A 1 517 ? -8.363 20.271 30.351 1.00 88.62 517 GLN A CA 1
ATOM 4099 C C . GLN A 1 517 ? -9.629 19.406 30.363 1.00 88.62 517 GLN A C 1
ATOM 4101 O O . GLN A 1 517 ? -10.533 19.648 31.165 1.00 88.62 517 GLN A O 1
ATOM 4106 N N . PHE A 1 518 ? -9.678 18.388 29.502 1.00 89.94 518 PHE A N 1
ATOM 4107 C CA . PHE A 1 518 ? -10.771 17.423 29.467 1.00 89.94 518 PHE A CA 1
ATOM 4108 C C . PHE A 1 518 ? -10.854 16.604 30.762 1.00 89.94 518 PHE A C 1
ATOM 4110 O O . PHE A 1 518 ? -11.916 16.563 31.384 1.00 89.94 518 PHE A O 1
ATOM 4117 N N . LEU A 1 519 ? -9.742 16.014 31.212 1.00 90.50 519 LEU A N 1
ATOM 4118 C CA . LEU A 1 519 ? -9.710 15.154 32.400 1.00 90.50 519 LEU A CA 1
ATOM 4119 C C . LEU A 1 519 ? -10.046 15.922 33.684 1.00 90.50 519 LEU A C 1
ATOM 4121 O O . LEU A 1 519 ? -10.861 15.454 34.477 1.00 90.50 519 LEU A O 1
ATOM 4125 N N . SER A 1 520 ? -9.516 17.139 33.853 1.00 87.75 520 SER A N 1
ATOM 4126 C CA . SER A 1 520 ? -9.887 18.010 34.980 1.00 87.75 520 SER A CA 1
ATOM 4127 C C . SER A 1 520 ? -11.367 18.418 34.936 1.00 87.75 520 SER A C 1
ATOM 4129 O O . SER A 1 520 ? -12.021 18.562 35.973 1.00 87.75 520 SER A O 1
ATOM 4131 N N . GLY A 1 521 ? -11.919 18.610 33.734 1.00 85.19 521 GLY A N 1
ATOM 4132 C CA . GLY A 1 521 ? -13.347 18.852 33.542 1.00 85.19 521 GLY A CA 1
ATOM 4133 C C . GLY A 1 521 ? -14.198 17.654 33.966 1.00 85.19 521 GLY A C 1
ATOM 4134 O O . GLY A 1 521 ? -15.198 17.829 34.664 1.00 85.19 521 GLY A O 1
ATOM 4135 N N . TRP A 1 522 ? -13.776 16.446 33.596 1.00 86.12 522 TRP A N 1
ATOM 4136 C CA . TRP A 1 522 ? -14.473 15.205 33.926 1.00 86.12 522 TRP A CA 1
ATOM 4137 C C . TRP A 1 522 ? -14.441 14.885 35.424 1.00 86.12 522 TRP A C 1
ATOM 4139 O O . TRP A 1 522 ? -15.470 14.530 35.999 1.00 86.12 522 TRP A O 1
ATOM 4149 N N . GLU A 1 523 ? -13.302 15.107 36.083 1.00 85.31 523 GLU A N 1
ATOM 4150 C CA . GLU A 1 523 ? -13.155 14.958 37.536 1.00 85.31 523 GLU A CA 1
ATOM 4151 C C . GLU A 1 523 ? -14.173 15.823 38.295 1.00 85.31 523 GLU A C 1
ATOM 4153 O O . GLU A 1 523 ? -14.893 15.338 39.170 1.00 85.31 523 GLU A O 1
ATOM 4158 N N . LYS A 1 524 ? -14.316 17.093 37.893 1.00 83.44 524 LYS A N 1
ATOM 4159 C CA . LYS A 1 524 ? -15.340 17.995 38.443 1.00 83.44 524 LYS A CA 1
ATOM 4160 C C . LYS A 1 524 ? -16.746 17.495 38.127 1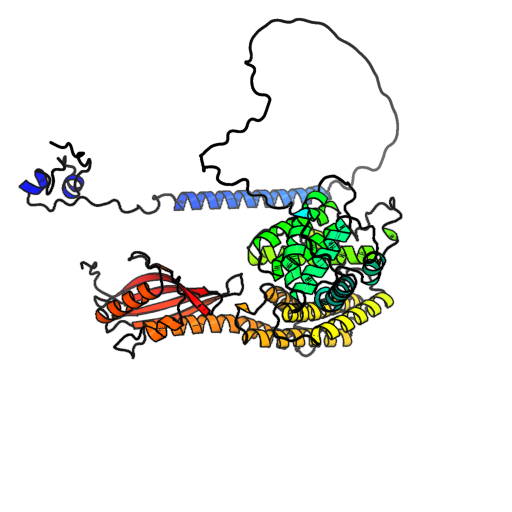.00 83.44 524 LYS A C 1
ATOM 4162 O O . LYS A 1 524 ? -17.604 17.500 39.003 1.00 83.44 524 LYS A O 1
ATOM 4167 N N . ALA A 1 525 ? -17.000 17.053 36.897 1.00 79.75 525 ALA A N 1
ATOM 4168 C CA . ALA A 1 525 ? -18.314 16.577 36.473 1.00 79.75 525 ALA A CA 1
ATOM 4169 C C . ALA A 1 525 ? -18.791 15.360 37.290 1.00 79.75 525 ALA A C 1
ATOM 4171 O O . ALA A 1 525 ? -19.954 15.320 37.698 1.00 79.75 525 ALA A O 1
ATOM 4172 N N . LYS A 1 526 ? -17.896 14.412 37.600 1.00 79.31 526 LYS A N 1
ATOM 4173 C CA . LYS A 1 526 ? -18.195 13.238 38.437 1.00 79.31 526 LYS A CA 1
ATOM 4174 C C . LYS A 1 526 ? -18.575 13.600 39.876 1.00 79.31 526 LYS A C 1
ATOM 4176 O O . LYS A 1 526 ? -19.440 12.934 40.436 1.00 79.31 526 LYS A O 1
ATOM 4181 N N . GLN A 1 527 ? -18.053 14.696 40.437 1.00 79.81 527 GLN A N 1
ATOM 4182 C CA . GLN A 1 527 ? -18.495 15.198 41.752 1.00 79.81 527 GLN A CA 1
ATOM 4183 C C . GLN A 1 527 ? -19.974 15.621 41.749 1.00 79.81 527 GLN A C 1
ATOM 4185 O O . GLN A 1 527 ? -20.675 15.442 42.743 1.00 79.81 527 GLN A O 1
ATOM 4190 N N . PHE A 1 528 ? -20.467 16.158 40.628 1.00 76.56 528 PHE A N 1
ATOM 4191 C CA . PHE A 1 528 ? -21.862 16.595 40.482 1.00 76.56 528 PHE A CA 1
ATOM 4192 C C . PHE A 1 528 ? -22.797 15.503 39.942 1.00 76.56 528 PHE A C 1
ATOM 4194 O O . PHE A 1 528 ? -24.016 15.672 39.987 1.00 76.56 528 PHE A O 1
ATOM 4201 N N . MET A 1 529 ? -22.251 14.399 39.425 1.00 79.75 529 MET A N 1
ATOM 4202 C CA . MET A 1 529 ? -23.006 13.273 38.868 1.00 79.75 529 MET A CA 1
ATOM 4203 C C . MET A 1 529 ? -22.486 11.933 39.425 1.00 79.75 529 MET A C 1
ATOM 4205 O O . MET A 1 529 ? -21.980 11.099 38.671 1.00 79.75 529 MET A O 1
ATOM 4209 N N . PRO A 1 530 ? -22.624 11.689 40.742 1.00 73.69 530 PRO A N 1
ATOM 4210 C CA . PRO A 1 530 ? -22.060 10.505 41.401 1.00 73.69 530 PRO A CA 1
ATOM 4211 C C . PRO A 1 530 ? -22.713 9.190 40.950 1.00 73.69 530 PRO A C 1
ATOM 4213 O O . PRO A 1 530 ? -22.142 8.119 41.122 1.00 73.69 530 PRO A O 1
ATOM 4216 N N . HIS A 1 531 ? -23.908 9.260 40.362 1.00 79.00 531 HIS A N 1
ATOM 4217 C CA . HIS A 1 531 ? -24.628 8.105 39.825 1.00 79.00 531 HIS A CA 1
ATOM 4218 C C . HIS A 1 531 ? -24.539 7.997 38.299 1.00 79.00 531 HIS A C 1
ATOM 4220 O O . HIS A 1 531 ? -25.248 7.175 37.720 1.00 79.00 531 HIS A O 1
ATOM 4226 N N . PHE A 1 532 ? -23.696 8.814 37.653 1.00 83.25 532 PHE A N 1
ATOM 4227 C CA . PHE A 1 532 ? -23.515 8.783 36.206 1.00 83.25 532 PHE A CA 1
ATOM 4228 C C . PHE A 1 532 ? -23.083 7.393 35.747 1.00 83.25 532 PHE A C 1
ATOM 4230 O O . PHE A 1 532 ? -22.029 6.899 36.164 1.00 83.25 532 PHE A O 1
ATOM 4237 N N . ARG A 1 533 ? -23.879 6.812 34.853 1.00 81.94 533 ARG A N 1
ATOM 4238 C CA . ARG A 1 533 ? -23.618 5.532 34.203 1.00 81.94 533 ARG A CA 1
ATOM 4239 C C . ARG A 1 533 ? -23.813 5.651 32.704 1.00 81.94 533 ARG A C 1
ATOM 4241 O O . ARG A 1 533 ? -24.750 6.304 32.250 1.00 81.94 533 ARG A O 1
ATOM 4248 N N . MET A 1 534 ? -22.950 4.962 31.970 1.00 87.31 534 MET A N 1
ATOM 4249 C CA . MET A 1 534 ? -23.023 4.802 30.525 1.00 87.31 534 MET A CA 1
ATOM 4250 C C . MET A 1 534 ? -23.005 3.304 30.221 1.00 87.31 534 MET A C 1
ATOM 4252 O O . MET A 1 534 ? -22.016 2.626 30.478 1.00 87.31 534 MET A O 1
ATOM 4256 N N . GLU A 1 535 ? -24.121 2.780 29.730 1.00 87.94 535 GLU A N 1
ATOM 4257 C CA . GLU A 1 535 ? -24.263 1.386 29.316 1.00 87.94 535 GLU A CA 1
ATOM 4258 C C . GLU A 1 535 ? -24.065 1.305 27.804 1.00 87.94 535 GLU A C 1
ATOM 4260 O O . GLU A 1 535 ? -24.874 1.841 27.044 1.00 87.94 535 GLU A O 1
ATOM 4265 N N . VAL A 1 536 ? -22.989 0.660 27.354 1.00 88.31 536 VAL A N 1
ATOM 4266 C CA . VAL A 1 536 ? -22.737 0.469 25.922 1.00 88.31 536 VAL A CA 1
ATOM 4267 C C . VAL A 1 536 ? -23.658 -0.624 25.378 1.00 88.31 536 VAL A C 1
ATOM 4269 O O . VAL A 1 536 ? -23.611 -1.764 25.826 1.00 88.31 536 VAL A O 1
ATOM 4272 N N . VAL A 1 537 ? -24.485 -0.262 24.397 1.00 87.56 537 VAL A N 1
ATOM 4273 C CA . VAL A 1 537 ? -25.429 -1.149 23.703 1.00 87.56 537 VAL A CA 1
ATOM 4274 C C . VAL A 1 537 ? -24.764 -1.820 22.504 1.00 87.56 537 VAL A C 1
ATOM 4276 O O . VAL A 1 537 ? -24.939 -3.017 22.298 1.00 87.56 537 VAL A O 1
ATOM 4279 N N . ASP A 1 538 ? -24.011 -1.056 21.708 1.00 85.00 538 ASP A N 1
ATOM 4280 C CA . ASP A 1 538 ? -23.296 -1.566 20.534 1.00 85.00 538 ASP A CA 1
ATOM 4281 C C . ASP A 1 538 ? -22.094 -0.674 20.181 1.00 85.00 538 ASP A C 1
ATOM 4283 O O . ASP A 1 538 ? -22.031 0.499 20.564 1.00 85.00 538 ASP A O 1
ATOM 4287 N N . MET A 1 539 ? -21.144 -1.228 19.425 1.00 87.12 539 MET A N 1
ATOM 4288 C CA . MET A 1 539 ? -20.000 -0.510 18.872 1.00 87.12 539 MET A CA 1
ATOM 4289 C C . MET A 1 539 ? -19.740 -0.899 17.418 1.00 87.12 539 MET A C 1
ATOM 4291 O O . MET A 1 539 ? -19.571 -2.077 17.086 1.00 87.12 539 MET A O 1
ATOM 4295 N N . ILE A 1 540 ? -19.557 0.103 16.564 1.00 80.06 540 ILE A N 1
ATOM 4296 C CA . ILE A 1 540 ? -19.136 -0.065 15.170 1.00 80.06 540 ILE A CA 1
ATOM 4297 C C . ILE A 1 540 ? -17.756 0.568 15.012 1.00 80.06 540 ILE A C 1
ATOM 4299 O O . ILE A 1 540 ? -17.577 1.726 15.370 1.00 80.06 540 ILE A O 1
ATOM 4303 N N . ALA A 1 541 ? -16.788 -0.178 14.476 1.00 81.00 541 ALA A N 1
ATOM 4304 C CA . ALA A 1 541 ? -15.431 0.313 14.244 1.00 81.00 541 ALA A CA 1
ATOM 4305 C C . ALA A 1 541 ? -15.104 0.350 12.746 1.00 81.00 541 ALA A C 1
ATOM 4307 O O . ALA A 1 541 ? -15.336 -0.625 12.026 1.00 81.00 541 ALA A O 1
ATOM 4308 N N . GLU A 1 542 ? -14.533 1.467 12.304 1.00 75.88 542 GLU A N 1
ATOM 4309 C CA . GLU A 1 542 ? -13.993 1.694 10.965 1.00 75.88 542 GLU A CA 1
ATOM 4310 C C . GLU A 1 542 ? -12.504 2.017 11.095 1.00 75.88 542 GLU A C 1
ATOM 4312 O O . GLU A 1 542 ? -12.120 2.946 11.805 1.00 75.88 542 GLU A O 1
ATOM 4317 N N . VAL A 1 543 ? -11.657 1.249 10.414 1.00 69.94 543 VAL A N 1
ATOM 4318 C CA . VAL A 1 543 ? -10.223 1.545 10.324 1.00 69.94 543 VAL A CA 1
ATOM 4319 C C . VAL A 1 543 ? -10.046 2.725 9.367 1.00 69.94 543 VAL A C 1
ATOM 4321 O O . VAL A 1 543 ? -10.669 2.762 8.306 1.00 69.94 543 VAL A O 1
ATOM 4324 N N . ASP A 1 544 ? -9.230 3.703 9.750 1.00 55.56 544 ASP A N 1
ATOM 4325 C CA . ASP A 1 544 ? -8.944 4.866 8.911 1.00 55.56 544 ASP A CA 1
ATOM 4326 C C . ASP A 1 544 ? -8.219 4.446 7.621 1.00 55.56 544 ASP A C 1
ATOM 4328 O O . ASP A 1 544 ? -7.492 3.453 7.600 1.00 55.56 544 ASP A O 1
ATOM 4332 N N . THR A 1 545 ? -8.360 5.216 6.539 1.00 41.94 545 THR A N 1
ATOM 4333 C CA . THR A 1 545 ? -7.779 4.856 5.229 1.00 41.94 545 THR A CA 1
ATOM 4334 C C . THR A 1 545 ? -6.249 4.866 5.225 1.00 41.94 545 THR A C 1
ATOM 4336 O O . THR A 1 545 ? -5.618 4.299 4.335 1.00 41.94 545 THR A O 1
ATOM 4339 N N . SER A 1 546 ? -5.640 5.502 6.229 1.00 42.69 546 SER A N 1
ATOM 4340 C CA . SER A 1 546 ? -4.202 5.472 6.494 1.00 42.69 546 SER A CA 1
ATOM 4341 C C . SER A 1 546 ? -3.724 4.180 7.168 1.00 42.69 546 SER A C 1
ATOM 4343 O O . SER A 1 546 ? -2.519 3.944 7.215 1.00 42.69 546 SER A O 1
ATOM 4345 N N . GLY A 1 547 ? -4.639 3.372 7.715 1.00 46.41 547 GLY A N 1
ATOM 4346 C CA . GLY A 1 547 ? -4.333 2.179 8.499 1.00 46.41 547 GLY A CA 1
ATOM 4347 C C . GLY A 1 547 ? -3.725 2.463 9.873 1.00 46.41 547 GLY A C 1
ATOM 4348 O O . GLY A 1 547 ? -3.528 1.529 10.628 1.00 46.41 547 GLY A O 1
ATOM 4349 N N . ALA A 1 548 ? -3.440 3.719 10.226 1.00 51.47 548 ALA A N 1
ATOM 4350 C CA . ALA A 1 548 ? -2.755 4.074 11.468 1.00 51.47 548 ALA A CA 1
ATOM 4351 C C . ALA A 1 548 ? -3.709 4.171 12.676 1.00 51.47 548 ALA A C 1
ATOM 4353 O O . ALA A 1 548 ? -3.268 4.284 13.804 1.00 51.47 548 ALA A O 1
ATOM 4354 N N . GLY A 1 549 ? -5.021 4.137 12.476 1.00 70.88 549 GLY A N 1
ATOM 4355 C CA . GLY A 1 549 ? -5.992 4.290 13.553 1.00 70.88 549 GLY A CA 1
ATOM 4356 C C . GLY A 1 549 ? -7.398 4.032 13.045 1.00 70.88 549 GLY A C 1
ATOM 4357 O O . GLY A 1 549 ? -7.592 3.305 12.071 1.00 70.88 549 GLY A O 1
ATOM 4358 N N . GLY A 1 550 ? -8.397 4.640 13.668 1.00 81.56 550 GLY A N 1
ATOM 4359 C CA . GLY A 1 550 ? -9.770 4.433 13.235 1.00 81.56 550 GLY A CA 1
ATOM 4360 C C . GLY A 1 550 ? -10.791 5.248 13.996 1.00 81.56 550 GLY A C 1
ATOM 4361 O O . GLY A 1 550 ? -10.468 6.053 14.870 1.00 81.56 550 GLY A O 1
ATOM 4362 N N . LYS A 1 551 ? -12.047 5.040 13.628 1.00 86.88 551 LYS A N 1
ATOM 4363 C CA . LYS A 1 551 ? -13.209 5.621 14.283 1.00 86.88 551 LYS A CA 1
ATOM 4364 C C . LYS A 1 551 ? -14.047 4.517 14.890 1.00 86.88 551 LYS A C 1
ATOM 4366 O O . LYS A 1 551 ? -14.254 3.478 14.269 1.00 86.88 551 LYS A O 1
ATOM 4371 N N . VAL A 1 552 ? -14.553 4.768 16.087 1.00 89.75 552 VAL A N 1
ATOM 4372 C CA . VAL A 1 552 ? -15.516 3.900 16.754 1.00 89.75 552 VAL A CA 1
ATOM 4373 C C . VAL A 1 552 ? -16.759 4.716 17.060 1.00 89.75 552 VAL A C 1
ATOM 4375 O O . VAL A 1 552 ? -16.665 5.767 17.689 1.00 89.75 552 VAL A O 1
ATOM 4378 N N . TRP A 1 553 ? -17.911 4.243 16.598 1.00 90.38 553 TRP A N 1
ATOM 4379 C CA . TRP A 1 553 ? -19.219 4.750 16.995 1.00 90.38 553 TRP A CA 1
ATOM 4380 C C . TRP A 1 553 ? -19.758 3.861 18.098 1.00 90.38 553 TRP A C 1
ATOM 4382 O O . TRP A 1 553 ? -19.916 2.656 17.900 1.00 90.38 553 TRP A O 1
ATOM 4392 N N . ILE A 1 554 ? -20.025 4.463 19.246 1.00 91.38 554 ILE A N 1
ATOM 4393 C CA . ILE A 1 554 ? -20.533 3.802 20.438 1.00 91.38 554 ILE A CA 1
ATOM 4394 C C . ILE A 1 554 ? -21.978 4.233 20.612 1.00 91.38 554 ILE A C 1
ATOM 4396 O O . ILE A 1 554 ? -22.274 5.422 20.719 1.00 91.38 554 ILE A O 1
ATOM 4400 N N . PHE A 1 555 ? -22.873 3.259 20.655 1.00 89.19 555 PHE A N 1
ATOM 4401 C CA . PHE A 1 555 ? -24.273 3.466 20.983 1.00 89.19 555 PHE A CA 1
ATOM 4402 C C . PHE A 1 555 ? -24.445 3.126 22.452 1.00 89.19 555 PHE A C 1
ATOM 4404 O O . PHE A 1 555 ? -24.139 2.005 22.858 1.00 89.19 555 PHE A O 1
ATOM 4411 N N . SER A 1 556 ? -24.899 4.077 23.261 1.00 91.25 556 SER A N 1
ATOM 4412 C CA . SER A 1 556 ? -25.010 3.873 24.703 1.00 91.25 556 SER A CA 1
ATOM 4413 C C . SER A 1 556 ? -26.270 4.485 25.301 1.00 91.25 556 SER A C 1
ATOM 4415 O O . SER A 1 556 ? -26.872 5.405 24.744 1.00 91.25 556 SER A O 1
ATOM 4417 N N . LYS A 1 557 ? -26.661 3.963 26.464 1.00 90.44 557 LYS A N 1
ATOM 4418 C CA . LYS A 1 557 ? -27.677 4.550 27.335 1.00 90.44 557 LYS A CA 1
ATOM 4419 C C . LYS A 1 557 ? -26.995 5.226 28.512 1.00 90.44 557 LYS A C 1
ATOM 4421 O O . LYS A 1 557 ? -26.243 4.597 29.254 1.00 90.44 557 LYS A O 1
ATOM 4426 N N . VAL A 1 558 ? -27.278 6.505 28.700 1.00 87.50 558 VAL A N 1
ATOM 4427 C CA . VAL A 1 558 ? -26.727 7.330 29.772 1.00 87.50 558 VAL A CA 1
ATOM 4428 C C . VAL A 1 558 ? -27.799 7.564 30.831 1.00 87.50 558 VAL A C 1
ATOM 4430 O O . VAL A 1 558 ? -28.909 7.995 30.521 1.00 87.50 558 VAL A O 1
ATOM 4433 N N . SER A 1 559 ? -27.462 7.309 32.093 1.00 86.31 559 SER A N 1
ATOM 4434 C CA . SER A 1 559 ? -28.347 7.503 33.248 1.00 86.31 559 SER A CA 1
ATOM 4435 C C . SER A 1 559 ? -27.606 8.154 34.420 1.00 86.31 559 SER A C 1
ATOM 4437 O O . SER A 1 559 ? -26.378 8.256 34.426 1.00 86.31 559 SER A O 1
ATOM 4439 N N . GLY A 1 560 ? -28.352 8.650 35.412 1.00 76.81 560 GLY A N 1
ATOM 4440 C CA . GLY A 1 560 ? -27.771 9.271 36.611 1.00 76.81 560 GLY A CA 1
ATOM 4441 C C . GLY A 1 560 ? -27.140 10.650 36.384 1.00 76.81 560 GLY A C 1
ATOM 4442 O O . GLY A 1 560 ? -26.375 11.126 37.224 1.00 76.81 560 GLY A O 1
ATOM 4443 N N . ALA A 1 561 ? -27.473 11.303 35.266 1.00 70.12 561 ALA A N 1
ATOM 4444 C CA . ALA A 1 561 ? -27.156 12.705 35.022 1.00 70.12 561 ALA A CA 1
ATOM 4445 C C . ALA A 1 561 ? -28.014 13.641 35.903 1.00 70.12 561 ALA A C 1
ATOM 4447 O O . ALA A 1 561 ? -29.077 13.261 36.407 1.00 70.12 561 ALA A O 1
ATOM 4448 N N . LYS A 1 562 ? -27.564 14.892 36.077 1.00 65.81 562 LYS A N 1
ATOM 4449 C CA . LYS A 1 562 ? -28.268 15.935 36.851 1.00 65.81 562 LYS A CA 1
ATOM 4450 C C . LYS A 1 562 ? -29.726 16.061 36.361 1.00 65.81 562 LYS A C 1
ATOM 4452 O O . LYS A 1 562 ? -29.951 16.355 35.191 1.00 65.81 562 LYS A O 1
ATOM 4457 N N . GLY A 1 563 ? -30.698 15.818 37.247 1.00 65.19 563 GLY A N 1
ATOM 4458 C CA . GLY A 1 563 ? -32.139 15.835 36.930 1.00 65.19 563 GLY A CA 1
ATOM 4459 C C . GLY A 1 563 ? -32.793 14.461 36.714 1.00 65.19 563 GLY A C 1
ATOM 4460 O O . GLY A 1 563 ? -33.987 14.407 36.443 1.00 65.19 563 GLY A O 1
ATOM 4461 N N . GLY A 1 564 ? -32.046 13.356 36.842 1.00 67.62 564 GLY A N 1
ATOM 4462 C CA . GLY A 1 564 ? -32.598 11.995 36.742 1.00 67.62 564 GLY A CA 1
ATOM 4463 C C . GLY A 1 564 ? -33.020 11.585 35.328 1.00 67.62 564 GLY A C 1
ATOM 4464 O O . GLY A 1 564 ? -33.710 10.584 35.171 1.00 67.62 564 GLY A O 1
ATOM 4465 N N . ALA A 1 565 ? -32.625 12.358 34.314 1.00 71.69 565 ALA A N 1
ATOM 4466 C CA . ALA A 1 565 ? -32.960 12.089 32.926 1.00 71.69 565 ALA A CA 1
ATOM 4467 C C . ALA A 1 565 ? -32.134 10.927 32.361 1.00 71.69 565 ALA A C 1
ATOM 4469 O O . ALA A 1 565 ? -30.914 10.878 32.550 1.00 71.69 565 ALA A O 1
ATOM 4470 N N . GLU A 1 566 ? -32.794 10.040 31.622 1.00 83.62 566 GLU A N 1
ATOM 4471 C CA . GLU A 1 566 ? -32.137 9.035 30.790 1.00 83.62 566 GLU A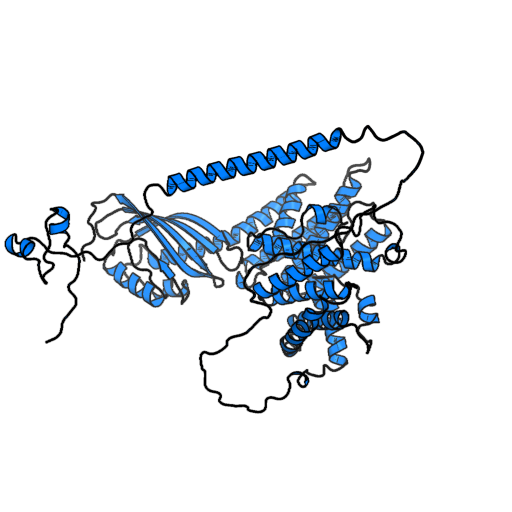 CA 1
ATOM 4472 C C . GLU A 1 566 ? -31.968 9.575 29.375 1.00 83.62 566 GLU A C 1
ATOM 4474 O O . GLU A 1 566 ? -32.801 10.339 28.863 1.00 83.62 566 GLU A O 1
ATOM 4479 N N . LYS A 1 567 ? -30.858 9.203 28.744 1.00 86.50 567 LYS A N 1
ATOM 4480 C CA . LYS A 1 567 ? -30.523 9.642 27.395 1.00 86.50 567 LYS A CA 1
ATOM 4481 C C . LYS A 1 567 ? -29.969 8.490 26.575 1.00 86.50 567 L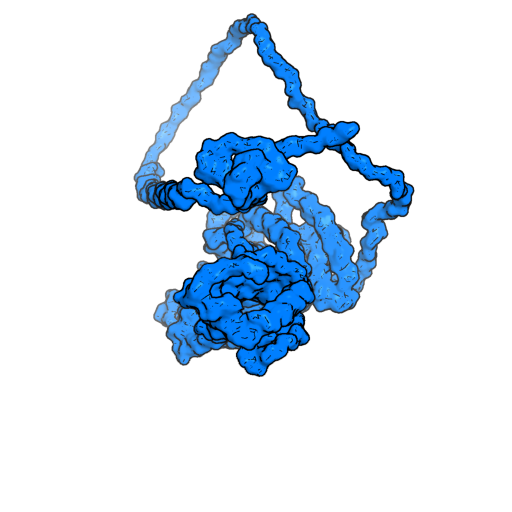YS A C 1
ATOM 4483 O O . LYS A 1 567 ? -29.183 7.700 27.083 1.00 86.50 567 LYS A O 1
ATOM 4488 N N . ASP A 1 568 ? -30.303 8.472 25.295 1.00 87.62 568 ASP A N 1
ATOM 4489 C CA . ASP A 1 568 ? -29.538 7.720 24.304 1.00 87.62 568 ASP A CA 1
ATOM 4490 C C . ASP A 1 568 ? -28.386 8.607 23.822 1.00 87.62 568 ASP A C 1
ATOM 4492 O O . ASP A 1 568 ? -28.598 9.790 23.529 1.00 87.62 568 ASP A O 1
ATOM 4496 N N . SER A 1 569 ? -27.182 8.047 23.744 1.00 87.12 569 SER A N 1
ATOM 4497 C CA . SER A 1 569 ? -25.980 8.725 23.258 1.00 87.12 569 SER A CA 1
ATOM 4498 C C . SER A 1 569 ? -25.362 7.962 22.095 1.00 87.12 569 SER A C 1
ATOM 4500 O O . SER A 1 569 ? -25.296 6.728 22.106 1.00 87.12 569 SER A O 1
ATOM 4502 N N . VAL A 1 570 ? -24.914 8.713 21.091 1.00 88.00 570 VAL A N 1
ATOM 4503 C CA . VAL A 1 570 ? -24.020 8.220 20.044 1.00 88.00 570 VAL A CA 1
ATOM 4504 C C . VAL A 1 570 ? -22.712 8.983 20.149 1.00 88.00 570 VAL A C 1
ATOM 4506 O O . VAL A 1 570 ? -22.664 10.182 19.866 1.00 88.00 570 VAL A O 1
ATOM 4509 N N . ASP A 1 571 ? -21.657 8.271 20.520 1.00 89.81 571 ASP A N 1
ATOM 4510 C CA . ASP A 1 571 ? -20.318 8.815 20.708 1.00 89.81 571 ASP A CA 1
ATOM 4511 C C . ASP A 1 571 ? -19.414 8.341 19.567 1.00 89.81 571 ASP A C 1
ATOM 4513 O O . ASP A 1 571 ? -19.237 7.145 19.351 1.00 89.81 571 ASP A O 1
ATOM 4517 N N . MET A 1 572 ? -18.828 9.273 18.819 1.00 91.81 572 MET A N 1
ATOM 4518 C CA . MET A 1 572 ? -17.791 8.992 17.831 1.00 91.81 572 MET A CA 1
ATOM 4519 C C . MET A 1 572 ? -16.418 9.281 18.438 1.00 91.81 572 MET A C 1
ATOM 4521 O O . MET A 1 572 ? -16.068 10.436 18.697 1.00 91.81 572 MET A O 1
ATOM 4525 N N . ILE A 1 573 ? -15.609 8.238 18.580 1.00 93.38 573 ILE A N 1
ATOM 4526 C CA . ILE A 1 573 ? -14.235 8.298 19.079 1.00 93.38 573 ILE A CA 1
ATOM 4527 C C . ILE A 1 573 ? -13.274 8.097 17.913 1.00 93.38 573 ILE A C 1
ATOM 4529 O O . ILE A 1 573 ? -13.410 7.141 17.158 1.00 93.38 573 ILE A O 1
ATOM 4533 N N . SER A 1 574 ? -12.299 8.990 17.753 1.00 91.00 574 SER A N 1
ATOM 4534 C CA . SER A 1 574 ? -11.197 8.820 16.800 1.00 91.00 574 SER A CA 1
ATOM 4535 C C . SER A 1 574 ? -9.914 8.449 17.537 1.00 91.00 574 SER A C 1
ATOM 4537 O O . SER A 1 574 ? -9.467 9.176 18.430 1.00 91.00 574 SER A O 1
ATOM 4539 N N . ILE A 1 575 ? -9.322 7.334 17.121 1.00 88.38 575 ILE A N 1
ATOM 4540 C CA . ILE A 1 575 ? -8.094 6.748 17.656 1.00 88.38 575 ILE A CA 1
ATOM 4541 C C . ILE A 1 575 ? -6.982 6.980 16.629 1.00 88.38 575 ILE A C 1
ATOM 4543 O O . ILE A 1 575 ? -7.199 6.807 15.428 1.00 88.38 575 ILE A O 1
ATOM 4547 N N . ASN A 1 576 ? -5.823 7.452 17.083 1.00 82.75 576 ASN A N 1
ATOM 4548 C CA . ASN A 1 576 ? -4.689 7.782 16.225 1.00 82.75 576 ASN A CA 1
ATOM 4549 C C . ASN A 1 576 ? -3.744 6.585 16.012 1.00 82.75 576 ASN A C 1
ATOM 4551 O O . ASN A 1 576 ? -3.944 5.511 16.576 1.00 82.75 576 ASN A O 1
ATOM 4555 N N . GLY A 1 577 ? -2.672 6.876 15.262 1.00 67.25 577 GLY A N 1
ATOM 4556 C CA . GLY A 1 577 ? -1.446 6.088 15.093 1.00 67.25 577 GLY A CA 1
ATOM 4557 C C . GLY A 1 577 ? -1.043 5.236 16.279 1.00 67.25 577 GLY A C 1
ATOM 4558 O O . GLY A 1 577 ? -0.650 4.099 16.079 1.00 67.25 577 GLY A O 1
ATOM 4559 N N . GLU A 1 578 ? -1.103 5.839 17.467 1.00 75.81 578 GLU A N 1
ATOM 4560 C CA . GLU A 1 578 ? -0.512 5.413 18.739 1.00 75.81 578 GLU A CA 1
ATOM 4561 C C . GLU A 1 578 ? -1.482 4.629 19.635 1.00 75.81 578 GLU A C 1
ATOM 4563 O O . GLU A 1 578 ? -1.204 4.424 20.815 1.00 75.81 578 GLU A O 1
ATOM 4568 N N . GLY A 1 579 ? -2.664 4.272 19.121 1.00 79.50 579 GLY A N 1
ATOM 4569 C CA . GLY A 1 579 ? -3.725 3.667 19.928 1.00 79.50 579 GLY A CA 1
ATOM 4570 C C . GLY A 1 579 ? -4.358 4.636 20.932 1.00 79.50 579 GLY A C 1
ATOM 4571 O O . GLY A 1 579 ? -5.037 4.202 21.858 1.00 79.50 579 GLY A O 1
ATOM 4572 N N . LYS A 1 580 ? -4.161 5.952 20.764 1.00 87.75 580 LYS A N 1
ATOM 4573 C CA . LYS A 1 580 ? -4.691 6.983 21.664 1.00 87.75 580 LYS A CA 1
ATOM 4574 C C . LYS A 1 580 ? -5.893 7.701 21.073 1.00 87.75 580 LYS A C 1
ATOM 4576 O O . LYS A 1 580 ? -5.919 8.066 19.895 1.00 87.75 580 LYS A O 1
ATOM 4581 N N . VAL A 1 581 ? -6.872 7.986 21.924 1.00 91.31 581 VAL A N 1
ATOM 4582 C CA . VAL A 1 581 ? -8.028 8.813 21.579 1.00 91.31 581 VAL A CA 1
ATOM 4583 C C . VAL A 1 581 ? -7.579 10.264 21.421 1.00 91.31 581 VAL A C 1
ATOM 4585 O O . VAL A 1 581 ? -7.085 10.877 22.365 1.00 91.31 581 VAL A O 1
ATOM 4588 N N . TRP A 1 582 ? -7.759 10.831 20.229 1.00 91.88 582 TRP A N 1
ATOM 4589 C CA . TRP A 1 582 ? -7.390 12.224 19.934 1.00 91.88 582 TRP A CA 1
ATOM 4590 C C . TRP A 1 582 ? -8.595 13.099 19.590 1.00 91.88 582 TRP A C 1
ATOM 4592 O O . TRP A 1 582 ? -8.490 14.326 19.578 1.00 91.88 582 TRP A O 1
ATOM 4602 N N . LYS A 1 583 ? -9.758 12.496 19.329 1.00 91.62 583 LYS A N 1
ATOM 4603 C CA . LYS A 1 583 ? -10.989 13.245 19.098 1.00 91.62 583 LYS A CA 1
ATOM 4604 C C . LYS A 1 583 ? -12.209 12.491 19.596 1.00 91.62 583 LYS A C 1
ATOM 4606 O O . LYS A 1 583 ? -12.350 11.308 19.299 1.00 91.62 583 LYS A O 1
ATOM 4611 N N . THR A 1 584 ? -13.114 13.192 20.267 1.00 92.06 584 THR A N 1
ATOM 4612 C CA . THR A 1 584 ? -14.429 12.665 20.640 1.00 92.06 584 THR A CA 1
ATOM 4613 C C . THR A 1 584 ? -15.528 13.648 20.251 1.00 92.06 584 THR A C 1
ATOM 4615 O O . THR A 1 584 ? -15.370 14.871 20.335 1.00 92.06 584 THR A O 1
ATOM 4618 N N . MET A 1 585 ? -16.637 13.108 19.757 1.00 85.94 585 MET A N 1
ATOM 4619 C CA . MET A 1 585 ? -17.842 13.869 19.448 1.00 85.94 585 MET A CA 1
ATOM 4620 C C . MET A 1 585 ? -19.053 13.083 19.916 1.00 85.94 585 MET A C 1
ATOM 4622 O O . MET A 1 585 ? -19.160 11.914 19.560 1.00 85.94 585 MET A O 1
ATOM 4626 N N . ASP A 1 586 ? -19.968 13.715 20.637 1.00 85.25 586 ASP A N 1
ATOM 4627 C CA . ASP A 1 586 ? -21.173 13.047 21.117 1.00 85.25 586 ASP A CA 1
ATOM 4628 C C . ASP A 1 586 ? -22.451 13.792 20.723 1.00 85.25 586 ASP A C 1
ATOM 4630 O O . ASP A 1 586 ? -22.491 15.023 20.622 1.00 85.25 586 ASP A O 1
ATOM 4634 N N . VAL A 1 587 ? -23.501 13.009 20.475 1.00 80.25 587 VAL A N 1
ATOM 4635 C CA . VAL A 1 587 ? -24.861 13.492 20.235 1.00 80.25 587 VAL A CA 1
ATOM 4636 C C . VAL A 1 587 ? -25.805 12.726 21.149 1.00 80.25 587 VAL A C 1
ATOM 4638 O O . VAL A 1 587 ? -25.886 11.500 21.086 1.00 80.25 587 VAL A O 1
ATOM 4641 N N . GLN A 1 588 ? -26.558 13.460 21.970 1.00 84.25 588 GLN A N 1
ATOM 4642 C CA . GLN A 1 588 ? -27.452 12.885 22.974 1.00 84.25 588 GLN A CA 1
ATOM 4643 C C . GLN A 1 588 ? -28.913 13.249 22.718 1.00 84.25 588 GLN A C 1
ATOM 4645 O O . GLN A 1 588 ? -29.249 14.380 22.355 1.00 84.25 588 GLN A O 1
ATOM 4650 N N . ARG A 1 589 ? -29.811 12.308 23.009 1.00 82.62 589 ARG A N 1
ATOM 4651 C CA . ARG A 1 589 ? -31.261 12.508 22.999 1.00 82.62 589 ARG A CA 1
ATOM 4652 C C . ARG A 1 589 ? -31.856 12.062 24.329 1.00 82.62 589 ARG A C 1
ATOM 4654 O O . ARG A 1 589 ? -31.679 10.921 24.723 1.00 82.62 589 ARG A O 1
ATOM 4661 N N . ILE A 1 590 ? -32.614 12.940 24.989 1.00 79.31 590 ILE A N 1
ATOM 4662 C CA . ILE A 1 590 ? -33.352 12.593 26.215 1.00 79.31 590 ILE A CA 1
ATOM 4663 C C . ILE A 1 590 ? -34.484 11.618 25.871 1.00 79.31 590 ILE A C 1
ATOM 4665 O O . ILE A 1 590 ? -35.286 11.896 24.973 1.00 79.31 590 ILE A O 1
ATOM 4669 N N . THR A 1 591 ? -34.544 10.501 26.589 1.00 76.12 591 THR A N 1
ATOM 4670 C CA . THR A 1 591 ? -35.546 9.439 26.427 1.00 76.12 591 THR A CA 1
ATOM 4671 C C . THR A 1 591 ? -36.559 9.413 27.572 1.00 76.12 591 THR A C 1
ATOM 4673 O O . THR A 1 591 ? -37.721 9.090 27.326 1.00 76.12 591 THR A O 1
ATOM 4676 N N . SER A 1 592 ? -36.179 9.839 28.784 1.00 66.50 592 SER A N 1
ATOM 4677 C CA . SER A 1 592 ? -37.075 9.978 29.946 1.00 66.50 592 SER A CA 1
ATOM 4678 C C . SER A 1 592 ? -36.571 11.058 30.936 1.00 66.50 592 SER A C 1
ATOM 4680 O O . SER A 1 592 ? -35.373 11.327 30.991 1.00 66.50 592 SER A O 1
ATOM 4682 N N . GLY A 1 593 ? -37.468 11.722 31.690 1.00 56.94 593 GLY A N 1
ATOM 4683 C CA . GLY A 1 593 ? -37.137 12.737 32.722 1.00 56.94 593 GLY A CA 1
ATOM 4684 C C . GLY A 1 593 ? -37.629 14.175 32.445 1.00 56.94 593 GLY A C 1
ATOM 4685 O O . GLY A 1 593 ? -37.826 14.571 31.295 1.00 56.94 593 GLY A O 1
ATOM 4686 N N . GLU A 1 594 ? -37.864 14.968 33.504 1.00 45.81 594 GLU A N 1
ATOM 4687 C CA . GLU A 1 594 ? -38.315 16.367 33.388 1.00 45.81 594 GLU A CA 1
ATOM 4688 C C . GLU A 1 594 ? -37.237 17.261 32.760 1.00 45.81 594 GLU A C 1
ATOM 4690 O O . GLU A 1 594 ? -36.063 17.241 33.125 1.00 45.81 594 GLU A O 1
ATOM 4695 N N . ASN A 1 595 ? -37.664 18.091 31.809 1.00 43.22 595 ASN A N 1
ATOM 4696 C CA . ASN A 1 595 ? -36.819 18.980 31.021 1.00 43.22 595 ASN A CA 1
ATOM 4697 C C . ASN A 1 595 ? -36.387 20.202 31.857 1.00 43.22 595 ASN A C 1
ATOM 4699 O O . ASN A 1 595 ? -36.795 21.335 31.585 1.00 43.22 595 ASN A O 1
ATOM 4703 N N . SER A 1 596 ? -35.586 19.999 32.906 1.00 39.53 596 SER A N 1
ATOM 4704 C CA . SER A 1 596 ? -34.956 21.106 33.621 1.00 39.53 596 SER A CA 1
ATOM 4705 C C . SER A 1 596 ? -33.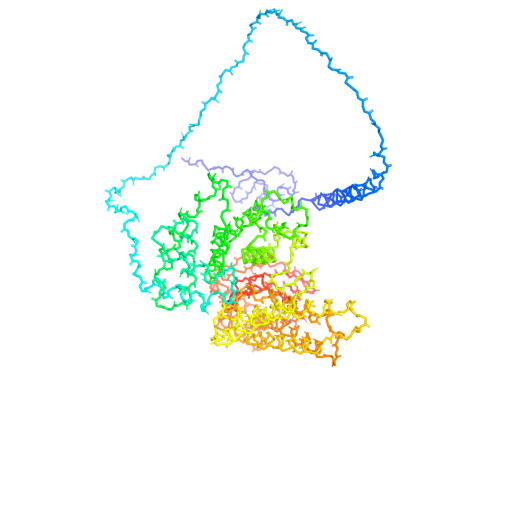839 21.662 32.741 1.00 39.53 596 SER A C 1
ATOM 4707 O O . SER A 1 596 ? -32.707 21.182 32.763 1.00 39.53 596 SER A O 1
ATOM 4709 N N . LYS A 1 597 ? -34.157 22.674 31.926 1.00 36.88 597 LYS A N 1
ATOM 4710 C CA . LYS A 1 597 ? -33.140 23.534 31.310 1.00 36.88 597 LYS A CA 1
ATOM 4711 C C . LYS A 1 597 ? -32.175 23.977 32.409 1.00 36.88 597 LYS A C 1
ATOM 4713 O O . LYS A 1 597 ? -32.583 24.710 33.305 1.00 36.88 597 LYS A O 1
ATOM 4718 N N . CYS A 1 598 ? -30.928 23.518 32.333 1.00 33.00 598 CYS A N 1
ATOM 4719 C CA . CYS A 1 598 ? -29.848 23.907 33.229 1.00 33.00 598 CYS A CA 1
ATOM 4720 C C . CYS A 1 598 ? -29.756 25.439 33.314 1.00 33.00 598 CYS A C 1
ATOM 4722 O O . CYS A 1 598 ? -29.295 26.098 32.384 1.00 33.00 598 CYS A O 1
ATOM 4724 N N . GLN A 1 599 ? -30.213 26.001 34.430 1.00 27.83 599 GLN A N 1
ATOM 4725 C CA . GLN A 1 599 ? -29.637 27.211 34.996 1.00 27.83 599 GLN A CA 1
ATOM 4726 C C . GLN A 1 599 ? -28.617 26.774 36.051 1.00 27.83 599 GLN A C 1
ATOM 4728 O O . GLN A 1 599 ? -28.920 25.903 36.868 1.00 27.83 599 GLN A O 1
ATOM 4733 N N . ALA A 1 600 ? -27.454 27.428 35.994 1.00 29.09 600 ALA A N 1
ATOM 4734 C CA . ALA A 1 600 ? -26.248 27.272 36.812 1.00 29.09 600 ALA A CA 1
ATOM 4735 C C . ALA A 1 600 ? -25.419 26.002 36.555 1.00 29.09 600 ALA A C 1
ATOM 4737 O O . ALA A 1 600 ? -25.764 24.893 37.048 1.00 29.09 600 ALA A O 1
#

Foldseek 3Di:
DDDDDQDPDAFPVCVVVVHDFPRDPPATPVCVVVVHDGHDDDDDDDDDDPCVVVVVVVVVVVVVVVVVVVVVVVVVVVVVVVPPPPDDDDDDDDDDDDDDDDDDDDDDDDDDDDDDDDDDDDDDDDDDDDDDPDDDPDPVPPDPPQDPVNLVVLLVLLVLPPCLLQVLDDSVVLVVPSPPPDDDLLNLLLSLLSSLVSCLVDPVNVVSNVSSLVVSVVSLVVVPPDDPDLDLSSLNSLLSNLVSCLLVVVNVVSVVSLVVSLVSCVSVLLLQLQPPPPDCPPVPSVPCVPVNLSSLSSVVSSQLVQVLVCLLVVDDGSCDPNSVVNDAHSQGDDDDQPPVSPVVSVVSLVVSLVSLVPDDLQAQSSLQSNLVSLLVLLVNLVRQLVVCCPDPVNDRDVVSVVSNLVSLVSNLVSLVVCLVDQQLSHRLSSVVSLVSSLVSLVVCCPDDPRSSVVSNVSSVVSVVSLQVLQVVLVVQLCCLLAVQPDLARDLVSNLVQADQQAWEDEPVDDIDGGSVRVSVVSRVQCVQQSRWHKAFPDKDWDQRSSSQWTKIWTWIWIARHPQGWIKTKTKIFTAGNRNHTRYIYMDIDTPDGDPPPDDD

Radius of gyration: 34.88 Å; chains: 1; bounding box: 78×96×106 Å

Organism: NCBI:txid1208366

pLDDT: mean 71.49, std 19.24, range [25.14, 95.88]

InterPro domains:
  IPR001138 Zn(2)Cys(6) fungal-type DNA-binding domain [PF00172] (9-43)
  IPR001138 Zn(2)Cys(6) fungal-type DNA-binding domain [PS00463] (10-38)
  IPR001138 Zn(2)Cys(6) fungal-type DNA-binding domain [PS50048] (10-38)
  IPR001138 Zn(2)Cys(6) fungal-type DNA-binding domain [SM00066] (5-49)
  IPR001138 Zn(2)Cys(6) fungal-type DNA-binding domain [cd00067] (6-39)
  IPR007219 Xylanolytic transcriptional activator, regulatory domain [PF04082] (156-393)
  IPR007219 Xylanolytic transcriptional activator, regulatory domain [SM00906] (254-334)
  IPR036864 Zn(2)-C6 fungal-type DNA-binding domain superfamily [G3DSA:4.10.240.10] (8-92)
  IPR036864 Zn(2)-C6 fungal-type DNA-binding domain superfamily [SSF57701] (5-43)
  IPR050815 Transcription factor, fungi [PTHR47338] (5-323)

Sequence (600 aa):
MSNLPRPARSCNECRRRKLRCDAQQPKCSFCQRTNAPCEASPAGKRGPKRGHLNALRNRLTQLEETLQNRYDSEQRLQEHSHESTHILASTDVSQPVPSAEDRVGDGEQDARLPEDFSGPLTIADADFPDLGTALWPDPVLLFPQIDHRTHDELDQLYFDRVHPSFPILHQRRYLAWSKSVIKSPSQTCLQHVMWILASLLSTQSRDLINPLYNRVKQDIEPIVIDTGAFELQNVQAWTLLTVCELMRSMYGQAWTSAGRTFRLIQGLRYHEIDSPRKNPITSEEINDPLRTEEKRRVFWLAYLIDHLFSLRNRWPVTLSEHMASTISEAYGGSGQISSDQEGWLSSSLATRNQALSQRNNLDQLGTLAQILGQLTEVLFCQSLMKSNTDSSDGTPMPEYHQRALSATEEIIRVAKGLTTLHLSMVHPLMFMPLFVTAEFLYENRSLGDGAFSMQLRCLVDLLATTRVELKTIASDFINALADPNQVIFDPSNARALVADNLSVSHDSYPPTQGAEQFLSGWEKAKQFMPHFRMEVVDMIAEVDTSGAGGKVWIFSKVSGAKGGAEKDSVDMISINGEGKVWKTMDVQRITSGENSKCQA

Secondary structure (DSSP, 8-state):
---PPP-----HHHHHTTPPP---SSS-HHHHHTT--------PPPPSPTTHHHHHHHHHHHHHHHHHHHHHHHHHHHHTTTTTTSS-------------------------------S----------------PPPGGG------HHHHHHHHHHHHHHTTTTS--S-HHHHHHHHT-SS--HHHHHHHHHHHHHHHHT-SSSGGGHHHHHHHHHHHHGGGGSS-S---HHHHHHHHHHHHHHHHTT-HHHHHHHHHHHHHHHHHTTGGGTT-TT--TT-TTGGG-HHHHHHHHHHHHHHHHHHHHHHHHHTPPPSS-HHHHHTS--TT--SS---HHHHHHHHHHHHHHHHHHHTS-TTSHHHHHHHHHHHHHHHHHHHHHHHHHTTSSS----HHHHHHHHHHHHHHHHHHHHHTTS-GGGS-GGGHHHHHHHHHHHHHTTTSSSSHHHHHHHHHHHHHHHHHHHHHHHHHHHHHHHH-TT-SS--HHHHHHHEEEEEEEEETTEEEEESHHHHHHHHHHHHHH-TT-EEEEEEEEEEE-TTSS-EEEEEEEEEES-TTS-EEEEEEEEEE-TTS-EEEEEEEEEEEES-------